Protein 3DWB (pdb70)

B-factor: mean 49.43, std 11.94, range [19.34, 87.82]

GO terms:
  GO:0005886 plasma membrane (C, IDA)
  GO:0005769 early endosome (C, IDA)
  GO:0005886 plasma membrane (C, EXP)
  GO:0004222 metalloendopeptidase activity (F, EXP)
  GO:0005886 plasma membrane (C, TAS)
  GO:0004222 metalloendopeptidase activity (F, TAS)
  GO:0007186 G protein-coupled receptor signaling pathway (P, TAS)
  GO:0005515 protein binding (F, IPI)
  GO:0033093 Weibel-Palade body (C, IDA)
  GO:0048471 perinuclear region of cytoplasm (C, IDA)
  GO:0034959 endothelin maturation (P, IDA)
  GO:0005768 endosome (C, IDA)
  GO:0009897 external side of plasma membrane (C, IDA)
  GO:0016020 membrane (C, IDA)
  GO:0042447 hormone catabolic process (P, IDA)
  GO:0010814 substance P catabolic process (P, IDA)
  GO:0010815 bradykinin catabolic process (P, IDA)
  GO:0010816 calcitonin catabolic process (P, IDA)
  GO:0004175 endopeptidase activity (F, IDA)
  GO:0016485 protein processing (P, IDA)

Structure (mmCIF, N/CA/C/O backbone):
data_3DWB
#
_entry.id   3DWB
#
_cell.length_a   120.880
_cell.length_b   120.880
_cell.length_c   192.346
_cell.angle_alpha   90.00
_cell.angle_beta   90.00
_cell.angle_gamma   120.00
#
_symmetry.space_group_name_H-M   'P 61 2 2'
#
loop_
_entity.id
_entity.type
_entity.pdbx_description
1 polymer 'Endothelin-converting enzyme 1'
2 non-polymer 'ZINC ION'
3 non-polymer 5-(2-hydroxyethyl)nonane-1,9-diol
4 non-polymer N-ALPHA-L-RHAMNOPYRANOSYLOXY(HYDROXYPHOSPHINYL)-L-LEUCYL-L-TRYPTOPHAN
5 water water
#
loop_
_atom_site.group_PDB
_atom_site.id
_atom_site.type_symbol
_atom_site.label_atom_id
_atom_site.label_alt_id
_atom_site.label_comp_id
_atom_site.label_asym_id
_atom_site.label_entity_id
_atom_site.label_seq_id
_atom_site.pdbx_PDB_ins_code
_atom_site.Cartn_x
_atom_site.Cartn_y
_atom_site.Cartn_z
_atom_site.occupancy
_atom_site.B_iso_or_equiv
_atom_site.auth_seq_id
_atom_site.auth_comp_id
_atom_site.auth_asym_id
_atom_site.auth_atom_id
_atom_site.pdbx_PDB_model_num
ATOM 1 N N . SER A 1 1 ? 73.654 60.118 51.212 1.00 83.43 101 SER A N 1
ATOM 2 C CA . SER A 1 1 ? 74.626 61.247 51.160 1.00 83.52 101 SER A CA 1
ATOM 3 C C . SER A 1 1 ? 75.915 60.866 51.892 1.00 83.64 101 SER A C 1
ATOM 4 O O . SER A 1 1 ? 76.947 60.630 51.259 1.00 83.69 101 SER A O 1
ATOM 7 N N . GLU A 1 2 ? 75.857 60.791 53.220 1.00 83.59 102 GLU A N 1
ATOM 8 C CA . GLU A 1 2 ? 76.986 60.284 54.013 1.00 83.46 102 GLU A CA 1
ATOM 9 C C . GLU A 1 2 ? 77.358 58.840 53.608 1.00 83.20 102 GLU A C 1
ATOM 10 O O . GLU A 1 2 ? 78.499 58.400 53.794 1.00 83.09 102 GLU A O 1
ATOM 16 N N . ALA A 1 3 ? 76.382 58.122 53.050 1.00 82.78 103 ALA A N 1
ATOM 17 C CA . ALA A 1 3 ? 76.596 56.789 52.495 1.00 82.20 103 ALA A CA 1
ATOM 18 C C . ALA A 1 3 ? 77.227 56.909 51.112 1.00 81.85 103 ALA A C 1
ATOM 19 O O . ALA A 1 3 ? 78.140 56.153 50.775 1.00 82.25 103 ALA A O 1
ATOM 21 N N . CYS A 1 4 ? 76.744 57.853 50.308 1.00 81.06 104 CYS A N 1
ATOM 22 C CA . CYS A 1 4 ? 77.395 58.158 49.032 1.00 80.49 104 CYS A CA 1
ATOM 23 C C . CYS A 1 4 ? 78.833 58.644 49.264 1.00 79.48 104 CYS A C 1
ATOM 24 O O . CYS A 1 4 ? 79.759 58.261 48.540 1.00 79.20 104 CYS A O 1
ATOM 27 N N . VAL A 1 5 ? 78.997 59.460 50.303 1.00 78.40 105 VAL A N 1
ATOM 28 C CA . VAL A 1 5 ? 80.269 60.115 50.628 1.00 77.58 105 VAL A CA 1
ATOM 29 C C . VAL A 1 5 ? 81.296 59.124 51.169 1.00 76.53 105 VAL A C 1
ATOM 30 O O . VAL A 1 5 ? 82.470 59.177 50.790 1.00 76.84 105 VAL A O 1
ATOM 34 N N . SER A 1 6 ? 80.858 58.232 52.047 1.00 75.19 106 SER A N 1
ATOM 35 C CA . SER A 1 6 ? 81.685 57.106 52.479 1.00 74.33 106 SER A CA 1
ATOM 36 C C . SER A 1 6 ? 82.057 56.169 51.314 1.00 73.48 106 SER A C 1
ATOM 37 O O . SER A 1 6 ? 83.197 55.674 51.241 1.00 73.43 106 SER A O 1
ATOM 40 N N . VAL A 1 7 ? 81.094 55.923 50.417 1.00 71.98 107 VAL A N 1
ATOM 41 C CA . VAL A 1 7 ? 81.302 54.999 49.297 1.00 71.09 107 VAL A CA 1
ATOM 42 C C . VAL A 1 7 ? 82.199 55.629 48.229 1.00 69.75 107 VAL A C 1
ATOM 43 O O . VAL A 1 7 ? 83.075 54.967 47.676 1.00 69.16 107 VAL A O 1
ATOM 47 N N . THR A 1 8 ? 81.993 56.912 47.960 1.00 68.61 108 THR A N 1
ATOM 48 C CA . THR A 1 8 ? 82.935 57.660 47.138 1.00 68.14 108 THR A CA 1
ATOM 49 C C . THR A 1 8 ? 84.371 57.525 47.677 1.00 67.32 108 THR A C 1
ATOM 50 O O . THR A 1 8 ? 85.300 57.201 46.935 1.00 67.16 108 THR A O 1
ATOM 54 N N . SER A 1 9 ? 84.542 57.757 48.972 1.00 66.48 109 SER A N 1
ATOM 55 C CA . SER A 1 9 ? 85.873 57.734 49.578 1.00 65.87 109 SER A CA 1
ATOM 56 C C . SER A 1 9 ? 86.601 56.426 49.331 1.00 65.02 109 SER A C 1
ATOM 57 O O . SER A 1 9 ? 87.790 56.427 48.968 1.00 64.60 109 SER A O 1
ATOM 60 N N . SER A 1 10 ? 85.879 55.321 49.508 1.00 63.91 110 SER A N 1
ATOM 61 C CA . SER A 1 10 ? 86.456 53.998 49.351 1.00 63.51 110 SER A CA 1
ATOM 62 C C . SER A 1 10 ? 86.771 53.686 47.876 1.00 62.55 110 SER A C 1
ATOM 63 O O . SER A 1 10 ? 87.777 53.022 47.574 1.00 61.87 110 SER A O 1
ATOM 66 N N . ILE A 1 11 ? 85.912 54.172 46.976 1.00 61.67 111 ILE A N 1
ATOM 67 C CA . ILE A 1 11 ? 86.188 54.128 45.546 1.00 61.38 111 ILE A CA 1
ATOM 68 C C . ILE A 1 11 ? 87.497 54.859 45.326 1.00 60.68 111 ILE A C 1
ATOM 69 O O . ILE A 1 11 ? 88.475 54.279 44.844 1.00 59.92 111 ILE A O 1
ATOM 74 N N . LEU A 1 12 ? 87.515 56.120 45.742 1.00 60.45 112 LEU A N 1
ATOM 75 C CA . LEU A 1 12 ? 88.675 56.987 45.517 1.00 60.35 112 LEU A CA 1
ATOM 76 C C . LEU A 1 12 ? 89.948 56.462 46.166 1.00 59.50 112 LEU A C 1
ATOM 77 O O . LEU A 1 12 ? 90.986 56.449 45.524 1.00 59.77 112 LEU A O 1
ATOM 82 N N . SER A 1 13 ? 89.858 56.019 47.415 1.00 58.97 113 SER A N 1
ATOM 83 C CA . SER A 1 13 ? 90.967 55.323 48.095 1.00 58.92 113 SER A CA 1
ATOM 84 C C . SER A 1 13 ? 91.642 54.301 47.192 1.00 58.75 113 SER A C 1
ATOM 85 O O . SER A 1 13 ? 92.858 54.352 46.982 1.00 58.57 113 SER A O 1
ATOM 88 N N . SER A 1 14 ? 90.820 53.397 46.638 1.00 58.44 114 SER A N 1
ATOM 89 C CA . SER A 1 14 ? 91.284 52.229 45.881 1.00 57.65 114 SER A CA 1
ATOM 90 C C . SER A 1 14 ? 92.008 52.537 44.581 1.00 56.87 114 SER A C 1
ATOM 91 O O . SER A 1 14 ? 92.739 51.694 44.085 1.00 56.70 114 SER A O 1
ATOM 94 N N . MET A 1 15 ? 91.804 53.715 44.007 1.00 56.21 115 MET A N 1
ATOM 95 C CA . MET A 1 15 ? 92.267 53.937 42.641 1.00 56.10 115 MET A CA 1
ATOM 96 C C . MET A 1 15 ? 93.682 54.457 42.639 1.00 56.05 115 MET A C 1
ATOM 97 O O . MET A 1 15 ? 94.257 54.733 43.687 1.00 56.20 115 MET A O 1
ATOM 102 N N . ASP A 1 16 ? 94.258 54.543 41.453 1.00 56.13 116 ASP A N 1
ATOM 103 C CA . ASP A 1 16 ? 95.555 55.170 41.288 1.00 56.38 116 ASP A CA 1
ATOM 104 C C . ASP A 1 16 ? 95.429 56.181 40.147 1.00 56.13 116 ASP A C 1
ATOM 105 O O . ASP A 1 16 ? 95.655 55.846 38.989 1.00 56.10 116 ASP A O 1
ATOM 110 N N . PRO A 1 17 ? 95.002 57.411 40.471 1.00 56.20 117 PRO A N 1
ATOM 111 C CA . PRO A 1 17 ? 94.846 58.449 39.440 1.00 56.46 117 PRO A CA 1
ATOM 112 C C . PRO A 1 17 ? 96.125 58.818 38.652 1.00 56.63 117 PRO A C 1
ATOM 113 O O . PRO A 1 17 ? 96.012 59.398 37.580 1.00 56.98 117 PRO A O 1
ATOM 117 N N . THR A 1 18 ? 97.311 58.456 39.147 1.00 56.74 118 THR A N 1
ATOM 118 C CA . THR A 1 18 ? 98.549 58.578 38.361 1.00 56.35 118 THR A CA 1
ATOM 119 C C . THR A 1 18 ? 98.558 57.650 37.117 1.00 55.79 118 THR A C 1
ATOM 120 O O . THR A 1 18 ? 99.358 57.836 36.188 1.00 55.04 118 THR A O 1
ATOM 124 N N . VAL A 1 19 ? 97.681 56.640 37.120 1.00 55.16 119 VAL A N 1
ATOM 125 C CA . VAL A 1 19 ? 97.543 55.712 35.991 1.00 54.26 119 VAL A CA 1
ATOM 126 C C . VAL A 1 19 ? 96.367 56.099 35.115 1.00 53.60 119 VAL A C 1
ATOM 127 O O . VAL A 1 19 ? 95.315 56.458 35.610 1.00 54.05 119 VAL A O 1
ATOM 131 N N . ASP A 1 20 ? 96.576 56.003 33.809 1.00 52.70 120 ASP A N 1
ATOM 132 C CA . ASP A 1 20 ? 95.595 56.333 32.780 1.00 51.93 120 ASP A CA 1
ATOM 133 C C . ASP A 1 20 ? 94.664 55.116 32.479 1.00 51.48 120 ASP A C 1
ATOM 134 O O . ASP A 1 20 ? 95.152 54.043 32.070 1.00 50.81 120 ASP A O 1
ATOM 139 N N . PRO A 1 21 ? 93.324 55.303 32.625 1.00 50.51 121 PRO A N 1
ATOM 140 C CA . PRO A 1 21 ? 92.340 54.224 32.496 1.00 49.85 121 PRO A CA 1
ATOM 141 C C . PRO A 1 21 ? 92.435 53.468 31.183 1.00 49.10 121 PRO A C 1
ATOM 142 O O . PRO A 1 21 ? 92.191 52.262 31.139 1.00 48.83 121 PRO A O 1
ATOM 146 N N . CYS A 1 22 ? 92.797 54.197 30.130 1.00 48.32 122 CYS A N 1
ATOM 147 C CA . CYS A 1 22 ? 92.911 53.662 28.783 1.00 47.31 122 CYS A CA 1
ATOM 148 C C . CYS A 1 22 ? 94.233 52.950 28.528 1.00 46.93 122 CYS A C 1
ATOM 149 O O . CYS A 1 22 ? 94.467 52.399 27.442 1.00 45.98 122 CYS A O 1
ATOM 152 N N . HIS A 1 23 ? 95.090 52.949 29.537 1.00 47.07 123 HIS A N 1
ATOM 153 C CA . HIS A 1 23 ? 96.341 52.244 29.448 1.00 47.58 123 HIS A CA 1
ATOM 154 C C . HIS A 1 23 ? 96.239 50.939 30.199 1.00 47.25 123 HIS A C 1
ATOM 155 O O . HIS A 1 23 ? 96.576 49.888 29.678 1.00 47.55 123 HIS A O 1
ATOM 162 N N . ASP A 1 24 ? 95.805 51.044 31.446 1.00 47.29 124 ASP A N 1
ATOM 163 C CA . ASP A 1 24 ? 95.592 49.918 32.308 1.00 46.80 124 ASP A CA 1
ATOM 164 C C . ASP A 1 24 ? 94.517 50.336 33.280 1.00 45.96 124 ASP A C 1
ATOM 165 O O . ASP A 1 24 ? 94.788 51.092 34.208 1.00 45.90 124 ASP A O 1
ATOM 170 N N . PHE A 1 25 ? 93.304 49.817 33.086 1.00 45.26 125 PHE A N 1
ATOM 171 C CA . PHE A 1 25 ? 92.164 50.241 33.904 1.00 45.22 125 PHE A CA 1
ATOM 172 C C . PHE A 1 25 ? 92.180 49.607 35.287 1.00 44.82 125 PHE A C 1
ATOM 173 O O . PHE A 1 25 ? 91.592 50.136 36.221 1.00 44.00 125 PHE A O 1
ATOM 181 N N . PHE A 1 26 ? 92.834 48.457 35.408 1.00 45.34 126 PHE A N 1
ATOM 182 C CA . PHE A 1 26 ? 92.879 47.730 36.676 1.00 45.86 126 PHE A CA 1
ATOM 183 C C . PHE A 1 26 ? 93.755 48.480 37.665 1.00 46.13 126 PHE A C 1
ATOM 184 O O . PHE A 1 26 ? 93.340 48.777 38.788 1.00 45.91 126 PHE A O 1
ATOM 192 N N . SER A 1 27 ? 94.983 48.762 37.230 1.00 46.90 127 SER A N 1
ATOM 193 C CA . SER A 1 27 ? 95.891 49.647 37.964 1.00 47.48 127 SER A CA 1
ATOM 194 C C . SER A 1 27 ? 95.214 50.957 38.336 1.00 47.64 127 SER A C 1
ATOM 195 O O . SER A 1 27 ? 95.308 51.394 39.476 1.00 47.60 127 SER A O 1
ATOM 198 N N . TYR A 1 28 ? 94.548 51.570 37.359 1.00 48.16 128 TYR A N 1
ATOM 199 C CA . TYR A 1 28 ? 93.787 52.808 37.565 1.00 48.48 128 TYR A CA 1
ATOM 200 C C . TYR A 1 28 ? 92.730 52.675 38.653 1.00 48.73 128 TYR A C 1
ATOM 201 O O . TYR A 1 28 ? 92.498 53.621 39.406 1.00 48.72 128 TYR A O 1
ATOM 210 N N . ALA A 1 29 ? 92.083 51.506 38.726 1.00 49.40 129 ALA A N 1
ATOM 211 C CA . ALA A 1 29 ? 90.930 51.281 39.635 1.00 49.67 129 ALA A CA 1
ATOM 212 C C . ALA A 1 29 ? 91.332 50.702 40.989 1.00 49.50 129 ALA A C 1
ATOM 213 O O . ALA A 1 29 ? 90.665 50.932 41.998 1.00 47.22 129 ALA A O 1
ATOM 215 N N . CYS A 1 30 ? 92.416 49.925 40.974 1.00 51.08 130 CYS A N 1
ATOM 216 C CA . CYS A 1 30 ? 92.864 49.148 42.132 1.00 52.38 130 CYS A CA 1
ATOM 217 C C . CYS A 1 30 ? 94.285 49.458 42.596 1.00 54.04 130 CYS A C 1
ATOM 218 O O . CYS A 1 30 ? 94.706 48.958 43.647 1.00 54.90 130 CYS A O 1
ATOM 221 N N . GLY A 1 31 ? 95.024 50.274 41.847 1.00 55.44 131 GLY A N 1
ATOM 222 C CA . GLY A 1 31 ? 96.441 50.501 42.148 1.00 56.59 131 GLY A CA 1
ATOM 223 C C . GLY A 1 31 ? 96.642 51.066 43.536 1.00 57.86 131 GLY A C 1
ATOM 224 O O . GLY A 1 31 ? 97.655 50.801 44.192 1.00 57.95 131 GLY A O 1
ATOM 225 N N . GLY A 1 32 ? 95.663 51.851 43.976 1.00 59.05 132 GLY A N 1
ATOM 226 C CA . GLY A 1 32 ? 95.658 52.398 45.309 1.00 59.75 132 GLY A CA 1
ATOM 227 C C . GLY A 1 32 ? 95.467 51.304 46.313 1.00 60.62 132 GLY A C 1
ATOM 228 O O . GLY A 1 32 ? 96.105 51.303 47.356 1.00 61.08 132 GLY A O 1
ATOM 229 N N . TRP A 1 33 ? 94.575 50.374 46.002 1.00 61.91 133 TRP A N 1
ATOM 230 C CA . TRP A 1 33 ? 94.204 49.313 46.940 1.00 62.87 133 TRP A CA 1
ATOM 231 C C . TRP A 1 33 ? 95.338 48.312 47.053 1.00 63.97 133 TRP A C 1
ATOM 232 O O . TRP A 1 33 ? 95.754 47.944 48.149 1.00 64.06 133 TRP A O 1
ATOM 243 N N . ILE A 1 34 ? 95.818 47.863 45.900 1.00 65.59 134 ILE A N 1
ATOM 2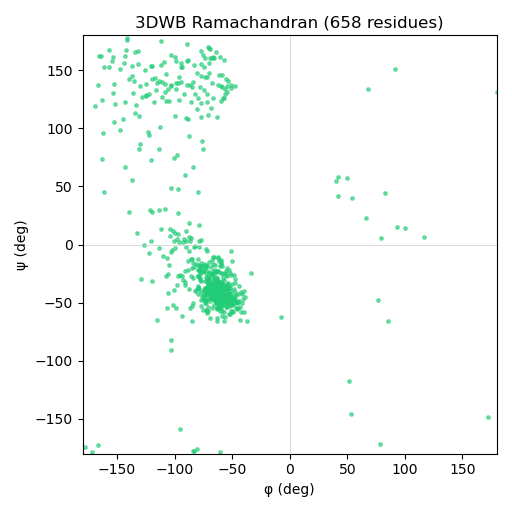44 C CA . ILE A 1 34 ? 97.013 47.039 45.832 1.00 66.60 134 ILE A CA 1
ATOM 245 C C . ILE A 1 34 ? 98.111 47.591 46.767 1.00 67.54 134 ILE A C 1
ATOM 246 O O . ILE A 1 34 ? 98.463 46.950 47.755 1.00 67.18 134 ILE A O 1
ATOM 251 N N . LYS A 1 35 ? 98.611 48.790 46.468 1.00 68.94 135 LYS A N 1
ATOM 252 C CA . LYS A 1 35 ? 99.709 49.394 47.231 1.00 69.89 135 LYS A CA 1
ATOM 253 C C . LYS A 1 35 ? 99.424 49.537 48.735 1.00 70.72 135 LYS A C 1
ATOM 254 O O . LYS A 1 35 ? 100.320 49.326 49.551 1.00 71.16 135 LYS A O 1
ATOM 260 N N . ALA A 1 36 ? 98.194 49.880 49.102 1.00 71.64 136 ALA A N 1
ATOM 261 C CA . ALA A 1 36 ? 97.823 49.980 50.512 1.00 72.43 136 ALA A CA 1
ATOM 262 C C . ALA A 1 36 ? 97.718 48.608 51.164 1.00 73.46 136 ALA A C 1
ATOM 263 O O . ALA A 1 36 ? 98.395 48.341 52.163 1.00 73.83 136 ALA A O 1
ATOM 265 N N . ASN A 1 37 ? 96.874 47.740 50.608 1.00 74.44 137 ASN A N 1
ATOM 266 C CA . ASN A 1 37 ? 96.582 46.464 51.258 1.00 75.19 137 ASN A CA 1
ATOM 267 C C . ASN A 1 37 ? 97.662 45.410 51.006 1.00 75.99 137 ASN A C 1
ATOM 268 O O . ASN A 1 37 ? 97.888 45.011 49.867 1.00 75.92 137 ASN A O 1
ATOM 273 N N . PRO A 1 38 ? 98.337 44.958 52.081 1.00 77.05 138 PRO A N 1
ATOM 274 C CA . PRO A 1 38 ? 99.303 43.878 51.956 1.00 77.50 138 PRO A CA 1
ATOM 275 C C . PRO A 1 38 ? 98.617 42.541 52.248 1.00 78.13 138 PRO A C 1
ATOM 276 O O . PRO A 1 38 ? 97.638 42.507 52.992 1.00 78.48 138 PRO A O 1
ATOM 280 N N . VAL A 1 39 ? 99.125 41.459 51.672 1.00 78.80 139 VAL A N 1
ATOM 2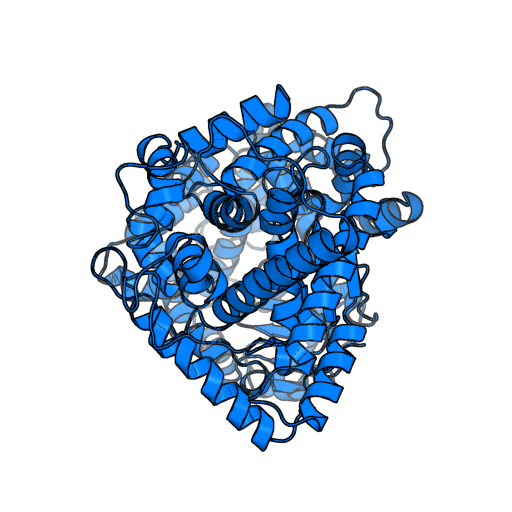81 C CA . VAL A 1 39 ? 98.592 40.120 51.944 1.00 79.29 139 VAL A CA 1
ATOM 282 C C . VAL A 1 39 ? 98.815 39.809 53.430 1.00 79.86 139 VAL A C 1
ATOM 283 O O . VAL A 1 39 ? 99.970 39.636 53.846 1.00 80.08 139 VAL A O 1
ATOM 287 N N . PRO A 1 40 ? 97.730 39.763 54.238 1.00 80.39 140 PRO A N 1
ATOM 288 C CA . PRO A 1 40 ? 97.847 39.514 55.689 1.00 80.73 140 PRO A CA 1
ATOM 289 C C . PRO A 1 40 ? 98.470 38.171 56.102 1.00 81.32 140 PRO A C 1
ATOM 290 O O . PRO A 1 40 ? 98.871 37.356 55.247 1.00 81.45 140 PRO A O 1
ATOM 294 N N . ASP A 1 41 ? 98.530 37.959 57.421 1.00 81.74 141 ASP A N 1
ATOM 295 C CA . ASP A 1 41 ? 99.205 36.797 58.023 1.00 81.83 141 ASP A CA 1
ATOM 296 C C . ASP A 1 41 ? 98.648 35.457 57.522 1.00 81.88 141 ASP A C 1
ATOM 297 O O . ASP A 1 41 ? 99.351 34.700 56.836 1.00 82.04 141 ASP A O 1
ATOM 302 N N . GLY A 1 42 ? 97.390 35.180 57.863 1.00 81.52 142 GLY A N 1
ATOM 303 C CA . GLY A 1 42 ? 96.777 33.884 57.580 1.00 81.42 142 GLY A CA 1
ATOM 304 C C . GLY A 1 42 ? 96.428 33.615 56.121 1.00 81.23 142 GLY A C 1
ATOM 305 O O . GLY A 1 42 ? 95.984 32.512 55.784 1.00 81.05 142 GLY A O 1
ATOM 306 N N . HIS A 1 43 ? 96.638 34.605 55.254 1.00 80.87 143 HIS A N 1
ATOM 307 C CA . HIS A 1 43 ? 96.209 34.511 53.864 1.00 80.75 143 HIS A CA 1
ATOM 308 C C . HIS A 1 43 ? 97.377 34.631 52.875 1.00 80.36 143 HIS A C 1
ATOM 309 O O . HIS A 1 43 ? 98.412 35.219 53.193 1.00 80.11 143 HIS A O 1
ATOM 316 N N . SER A 1 44 ? 97.202 34.039 51.692 1.00 80.05 144 SER A N 1
ATOM 317 C CA . SER A 1 44 ? 98.220 34.042 50.623 1.00 80.03 144 SER A CA 1
ATOM 318 C C . SER A 1 44 ? 97.716 34.695 49.317 1.00 79.67 144 SER A C 1
ATOM 319 O O . SER A 1 44 ? 98.419 34.753 48.303 1.00 79.39 144 SER A O 1
ATOM 322 N N . ARG A 1 45 ? 96.495 35.204 49.370 1.00 79.26 145 ARG A N 1
ATOM 323 C CA . ARG A 1 45 ? 95.816 35.757 48.224 1.00 79.17 145 ARG A CA 1
ATOM 324 C C . ARG A 1 45 ? 94.597 36.454 48.824 1.00 78.53 145 ARG A C 1
ATOM 325 O O . ARG A 1 45 ? 93.786 35.822 49.508 1.00 78.49 145 ARG A O 1
ATOM 333 N N . TRP A 1 46 ? 94.503 37.767 48.627 1.00 77.80 146 TRP A N 1
ATOM 334 C CA . TRP A 1 46 ? 93.521 38.564 49.349 1.00 77.09 146 TRP A CA 1
ATOM 335 C C . TRP A 1 46 ? 92.838 39.565 48.424 1.00 76.29 146 TRP A C 1
ATOM 336 O O . TRP A 1 46 ? 93.408 39.985 47.417 1.00 76.08 146 TRP A O 1
ATOM 347 N N . GLY A 1 47 ? 91.616 39.944 48.789 1.00 75.35 147 GLY A N 1
ATOM 348 C CA . GLY A 1 47 ? 90.760 40.723 47.919 1.00 74.92 147 GLY A CA 1
ATOM 349 C C . GLY A 1 47 ? 89.358 40.861 48.473 1.00 74.40 147 GLY A C 1
ATOM 350 O O . GLY A 1 47 ? 89.170 40.903 49.682 1.00 74.40 147 GLY A O 1
ATOM 351 N N . THR A 1 48 ? 88.375 40.939 47.577 1.00 73.85 148 THR A N 1
ATOM 352 C CA . THR A 1 48 ? 86.973 41.155 47.951 1.00 73.50 148 THR A CA 1
ATOM 353 C C . THR A 1 48 ? 86.362 39.933 48.611 1.00 73.16 148 THR A C 1
ATOM 354 O O . THR A 1 48 ? 85.594 40.052 49.574 1.00 72.92 148 THR A O 1
ATOM 358 N N . PHE A 1 49 ? 86.693 38.770 48.052 1.00 72.82 149 PHE A N 1
ATOM 359 C CA . PHE A 1 49 ? 86.117 37.491 48.461 1.00 72.80 149 PHE A CA 1
ATOM 360 C C . PHE A 1 49 ? 86.703 37.078 49.806 1.00 72.51 149 PHE A C 1
ATOM 361 O O . PHE A 1 49 ? 85.966 36.773 50.735 1.00 71.78 149 PHE A O 1
ATOM 369 N N . SER A 1 50 ? 88.032 37.108 49.902 1.00 72.82 150 SER A N 1
ATOM 370 C CA . SER A 1 50 ? 88.724 36.981 51.189 1.00 73.05 150 SER A CA 1
ATOM 371 C C . SER A 1 50 ? 88.093 37.864 52.259 1.00 73.19 150 SER A C 1
ATOM 372 O O . SER A 1 50 ? 87.783 37.399 53.357 1.00 73.39 150 SER A O 1
ATOM 375 N N . ASN A 1 51 ? 87.904 39.136 51.924 1.00 73.18 151 ASN A N 1
ATOM 376 C CA . ASN A 1 51 ? 87.428 40.118 52.882 1.00 73.69 151 ASN A CA 1
ATOM 377 C C . ASN A 1 51 ? 86.028 39.815 53.425 1.00 73.88 151 ASN A C 1
ATOM 378 O O . ASN A 1 51 ? 85.819 39.802 54.630 1.00 73.68 151 ASN A O 1
ATOM 383 N N . LEU A 1 52 ? 85.080 39.567 52.530 1.00 74.68 152 LEU A N 1
ATOM 384 C CA . LEU A 1 52 ? 83.674 39.388 52.919 1.00 75.41 152 LEU A CA 1
ATOM 385 C C . LEU A 1 52 ? 83.460 38.075 53.686 1.00 76.03 152 LEU A C 1
ATOM 386 O O . LEU A 1 52 ? 82.655 38.010 54.612 1.00 75.98 152 LEU A O 1
ATOM 391 N N . TRP A 1 53 ? 84.176 37.033 53.277 1.00 76.93 153 TRP A N 1
ATOM 392 C CA . TRP A 1 53 ? 84.114 35.738 53.938 1.00 77.38 153 TRP A CA 1
ATOM 393 C C . TRP A 1 53 ? 84.384 35.886 55.439 1.00 77.90 153 TRP A C 1
ATOM 394 O O . TRP A 1 53 ? 83.638 35.359 56.259 1.00 78.02 153 TRP A O 1
ATOM 405 N N . GLU A 1 54 ? 85.432 36.639 55.779 1.00 78.24 154 GLU A N 1
ATOM 406 C CA . GLU A 1 54 ? 85.840 36.865 57.170 1.00 78.23 154 GLU A CA 1
ATOM 407 C C . GLU A 1 54 ? 84.852 37.751 57.941 1.00 78.38 154 GLU A C 1
ATOM 408 O O . GLU A 1 54 ? 84.646 37.545 59.137 1.00 78.72 154 GLU A O 1
ATOM 414 N N . HIS A 1 55 ? 84.235 38.724 57.274 1.00 78.51 155 HIS A N 1
ATOM 415 C CA . HIS A 1 55 ? 83.134 39.480 57.890 1.00 78.79 155 HIS A CA 1
ATOM 416 C C . HIS A 1 55 ? 82.007 38.540 58.324 1.00 79.06 155 HIS A C 1
ATOM 417 O O . HIS A 1 55 ? 81.492 38.665 59.430 1.00 79.12 155 HIS A O 1
ATOM 424 N N . ASN A 1 56 ? 81.634 37.610 57.440 1.00 79.56 156 ASN A N 1
ATOM 425 C CA . ASN A 1 56 ? 80.598 36.595 57.711 1.00 79.79 156 ASN A CA 1
ATOM 426 C C . ASN A 1 56 ? 80.935 35.666 58.886 1.00 79.82 156 ASN A C 1
ATOM 427 O O . ASN A 1 56 ? 80.097 35.463 59.765 1.00 79.38 156 ASN A O 1
ATOM 432 N N . GLN A 1 57 ? 82.148 35.103 58.881 1.00 79.79 157 GLN A N 1
ATOM 433 C CA . GLN A 1 57 ? 82.603 34.210 59.953 1.00 80.21 157 GLN A CA 1
ATOM 434 C C . GLN A 1 57 ? 82.278 34.837 61.303 1.00 80.43 157 GLN A C 1
ATOM 435 O O . GLN A 1 57 ? 81.580 34.234 62.125 1.00 80.39 157 GLN A O 1
ATOM 441 N N . ALA A 1 58 ? 82.742 36.072 61.500 1.00 80.65 158 ALA A N 1
ATOM 442 C CA . ALA A 1 58 ? 82.518 36.817 62.748 1.00 80.58 158 ALA A CA 1
ATOM 443 C C . ALA A 1 58 ? 81.044 36.959 63.131 1.00 80.52 158 ALA A C 1
ATOM 444 O O . ALA A 1 58 ? 80.713 37.106 64.307 1.00 80.61 158 ALA A O 1
ATOM 446 N N . ILE A 1 59 ? 80.161 36.924 62.146 1.00 80.77 159 ILE A N 1
ATOM 447 C CA . ILE A 1 59 ? 78.719 36.987 62.406 1.00 81.17 159 ILE A CA 1
ATOM 448 C C . ILE A 1 59 ? 78.219 35.621 62.874 1.00 81.15 159 ILE A C 1
ATOM 449 O O . ILE A 1 59 ? 77.266 35.517 63.658 1.00 80.58 159 ILE A O 1
ATOM 454 N N . ILE A 1 60 ? 78.887 34.586 62.377 1.00 81.42 160 ILE A N 1
ATOM 455 C CA . ILE A 1 60 ? 78.544 33.205 62.659 1.00 81.90 160 ILE A CA 1
ATOM 456 C C . ILE A 1 60 ? 78.896 32.832 64.117 1.00 82.21 160 ILE A C 1
ATOM 457 O O . ILE A 1 60 ? 78.231 31.979 64.714 1.00 82.13 160 ILE A O 1
ATOM 462 N N . LYS A 1 61 ? 79.894 33.505 64.698 1.00 82.51 161 LYS A N 1
ATOM 463 C CA . LYS A 1 61 ? 80.254 33.297 66.107 1.00 82.72 161 LYS A CA 1
ATOM 464 C C . LYS A 1 61 ? 79.089 33.657 67.034 1.00 83.02 161 LYS A C 1
ATOM 465 O O . LYS A 1 61 ? 78.651 32.819 67.827 1.00 82.89 161 LYS A O 1
ATOM 471 N N . HIS A 1 62 ? 78.570 34.879 66.897 1.00 83.45 162 HIS A N 1
ATOM 472 C CA . HIS A 1 62 ? 77.477 35.385 67.751 1.00 83.78 162 HIS A CA 1
ATOM 473 C C . HIS A 1 62 ? 76.180 34.604 67.552 1.00 83.88 162 HIS A C 1
ATOM 474 O O . HIS A 1 62 ? 75.394 34.439 68.485 1.00 84.00 162 HIS A O 1
ATOM 481 N N . LEU A 1 63 ? 75.943 34.147 66.329 1.00 84.02 163 LEU A N 1
ATOM 482 C CA . LEU A 1 63 ? 74.820 33.253 66.051 1.00 84.09 163 LEU A CA 1
ATOM 483 C C . LEU A 1 63 ? 74.993 31.922 66.788 1.00 83.99 163 LEU A C 1
ATOM 484 O O . LEU A 1 63 ? 74.071 31.447 67.451 1.00 83.73 163 LEU A O 1
ATOM 489 N N . LEU A 1 64 ? 76.179 31.329 66.651 1.00 83.96 164 LEU A N 1
ATOM 490 C CA . LEU A 1 64 ? 76.458 30.011 67.219 1.00 83.98 164 LEU A CA 1
ATOM 491 C C . LEU A 1 64 ? 76.535 30.034 68.753 1.00 84.20 164 LEU A C 1
ATOM 492 O O . LEU A 1 64 ? 76.080 29.078 69.403 1.00 84.00 164 LEU A O 1
ATOM 497 N N . GLU A 1 65 ? 77.105 31.112 69.316 1.00 84.27 165 GLU A N 1
ATOM 498 C CA . GLU A 1 65 ? 77.160 31.322 70.782 1.00 84.20 165 GLU A CA 1
ATOM 499 C C . GLU A 1 65 ? 75.864 31.951 71.278 1.00 84.44 165 GLU A C 1
ATOM 500 O O . GLU A 1 65 ? 75.845 33.103 71.721 1.00 84.35 165 GLU A O 1
ATOM 506 N N . ASN A 1 66 ? 74.775 31.192 71.187 1.00 84.93 166 ASN A N 1
ATOM 507 C CA . ASN A 1 66 ? 73.497 31.623 71.742 1.00 85.28 166 ASN A CA 1
ATOM 508 C C . ASN A 1 66 ? 73.416 31.163 73.190 1.00 85.59 166 ASN A C 1
ATOM 509 O O . ASN A 1 66 ? 74.137 30.251 73.607 1.00 85.80 166 ASN A O 1
ATOM 514 N N . SER A 1 67 ? 72.562 31.834 73.953 1.00 85.86 167 SER A N 1
ATOM 515 C CA . SER A 1 67 ? 72.195 31.406 75.298 1.00 85.96 167 SER A CA 1
ATOM 516 C C . SER A 1 67 ? 70.773 30.832 75.282 1.00 86.08 167 SER A C 1
ATOM 517 O O . SER A 1 67 ? 70.502 29.795 75.900 1.00 86.29 167 SER A O 1
ATOM 520 N N . THR A 1 68 ? 69.882 31.500 74.544 1.00 86.02 168 THR A N 1
ATOM 521 C CA . THR A 1 68 ? 68.439 31.219 74.575 1.00 85.83 168 THR A CA 1
ATOM 522 C C . THR A 1 68 ? 68.034 29.814 74.114 1.00 85.61 168 THR A C 1
ATOM 523 O O . THR A 1 68 ? 66.882 29.422 74.315 1.00 85.67 168 THR A O 1
ATOM 527 N N . ALA A 1 69 ? 68.964 29.065 73.506 1.00 85.35 169 ALA A N 1
ATOM 528 C CA . ALA A 1 69 ? 68.666 27.742 72.924 1.00 84.90 169 ALA A CA 1
ATOM 529 C C . ALA A 1 69 ? 67.326 27.778 72.175 1.00 84.61 169 ALA A C 1
ATOM 530 O O . ALA A 1 69 ? 66.506 26.848 72.270 1.00 84.65 169 ALA A O 1
ATOM 532 N N . SER A 1 70 ? 67.123 28.876 71.440 1.00 83.86 170 SER A N 1
ATOM 533 C CA . SER A 1 70 ? 65.856 29.187 70.779 1.00 82.95 170 SER A CA 1
ATOM 534 C C . SER A 1 70 ? 65.999 28.885 69.284 1.00 82.38 170 SER A C 1
ATOM 535 O O . SER A 1 70 ? 65.656 29.707 68.416 1.00 82.18 170 SER A O 1
ATOM 538 N N . VAL A 1 71 ? 66.530 27.696 68.997 1.00 81.33 171 VAL A N 1
ATOM 539 C CA . VAL A 1 71 ? 66.778 27.265 67.627 1.00 80.28 171 VAL A CA 1
ATOM 540 C C . VAL A 1 71 ? 66.484 25.771 67.467 1.00 79.41 171 VAL A C 1
ATOM 541 O O . VAL A 1 71 ? 66.306 25.050 68.459 1.00 79.24 171 VAL A O 1
ATOM 545 N N . SER A 1 72 ? 66.422 25.339 66.206 1.00 78.25 172 SER A N 1
ATOM 546 C CA . SER A 1 72 ? 65.952 24.005 65.820 1.00 77.13 172 SER A CA 1
ATOM 547 C C . SER A 1 72 ? 66.992 22.933 66.077 1.00 75.90 172 SER A C 1
ATOM 548 O O . SER A 1 72 ? 68.156 23.249 66.300 1.00 75.38 172 SER A O 1
ATOM 551 N N . GLU A 1 73 ? 66.568 21.670 66.022 1.00 74.88 173 GLU A N 1
ATOM 552 C CA . GLU A 1 73 ? 67.484 20.519 66.157 1.00 74.29 173 GLU A CA 1
ATOM 553 C C . GLU A 1 73 ? 68.747 20.789 65.357 1.00 73.02 173 GLU A C 1
ATOM 554 O O . GLU A 1 73 ? 69.845 20.807 65.902 1.00 72.59 173 GLU A O 1
ATOM 560 N N . ALA A 1 74 ? 68.553 21.016 64.058 1.00 71.87 174 ALA A N 1
ATOM 561 C CA . ALA A 1 74 ? 69.636 21.135 63.097 1.00 71.27 174 ALA A CA 1
ATOM 562 C C . ALA A 1 74 ? 70.523 22.287 63.491 1.00 70.57 174 ALA A C 1
ATOM 563 O O . ALA A 1 74 ? 71.742 22.154 63.563 1.00 70.64 174 ALA A O 1
ATOM 565 N N . GLU A 1 75 ? 69.896 23.416 63.785 1.00 70.11 175 GLU A N 1
ATOM 566 C CA . GLU A 1 75 ? 70.615 24.589 64.266 1.00 69.76 175 GLU A CA 1
ATOM 567 C C . GLU A 1 75 ? 71.272 24.315 65.628 1.00 69.10 175 GLU A C 1
ATOM 568 O O . GLU A 1 75 ? 72.424 24.686 65.858 1.00 68.89 175 GLU A O 1
ATOM 574 N N . ARG A 1 76 ? 70.538 23.641 66.510 1.00 68.29 176 ARG A N 1
ATOM 575 C CA . ARG A 1 76 ? 71.066 23.199 67.799 1.00 67.89 176 ARG A CA 1
ATOM 576 C C . ARG A 1 76 ? 72.284 22.274 67.641 1.00 67.10 176 ARG A C 1
ATOM 577 O O . ARG A 1 76 ? 73.211 22.324 68.460 1.00 67.02 176 ARG A O 1
ATOM 585 N N . LYS A 1 77 ? 72.294 21.443 66.591 1.00 66.01 177 LYS A N 1
ATOM 586 C CA . LYS A 1 77 ? 73.412 20.510 66.364 1.00 65.38 177 LYS A CA 1
ATOM 587 C C . LYS A 1 77 ? 74.691 21.215 65.943 1.00 64.71 177 LYS A C 1
ATOM 588 O O . LYS A 1 77 ? 75.788 20.742 66.251 1.00 64.80 177 LYS A O 1
ATOM 594 N N . ALA A 1 78 ? 74.551 22.332 65.228 1.00 64.20 178 ALA A N 1
ATOM 595 C CA . ALA A 1 78 ? 75.699 23.146 64.811 1.00 63.90 178 ALA A CA 1
ATOM 596 C C . ALA A 1 78 ? 76.326 23.853 66.007 1.00 63.24 178 ALA A C 1
ATOM 597 O O . ALA A 1 78 ? 77.551 23.939 66.119 1.00 62.38 178 ALA A O 1
ATOM 599 N N . GLN A 1 79 ? 75.464 24.358 66.891 1.00 63.14 179 GLN A N 1
ATOM 600 C CA . GLN A 1 79 ? 75.890 24.953 68.164 1.00 63.01 179 GLN A CA 1
ATOM 601 C C . GLN A 1 79 ? 76.712 23.942 68.962 1.00 62.23 179 GLN A C 1
ATOM 602 O O . GLN A 1 79 ? 77.793 24.266 69.436 1.00 62.07 179 GLN A O 1
ATOM 608 N N . VAL A 1 80 ? 76.213 22.710 69.054 1.00 61.90 180 VAL A N 1
ATOM 609 C CA . VAL A 1 80 ? 76.928 21.597 69.717 1.00 61.76 180 VAL A CA 1
ATOM 610 C C . VAL A 1 80 ? 78.230 21.230 69.023 1.00 61.38 180 VAL A C 1
ATOM 611 O O . VAL A 1 80 ? 79.255 21.018 69.673 1.00 61.41 180 VAL A O 1
ATOM 615 N N . TYR A 1 81 ? 78.180 21.117 67.703 1.00 60.89 181 TYR A N 1
ATOM 616 C CA . TYR A 1 81 ? 79.387 20.873 66.925 1.00 61.19 181 TYR A CA 1
ATOM 617 C C . TYR A 1 81 ? 80.444 21.951 67.191 1.00 61.45 181 TYR A C 1
ATOM 618 O O . TYR A 1 81 ? 81.652 21.670 67.244 1.00 61.13 181 TYR A O 1
ATOM 627 N N . TYR A 1 82 ? 79.970 23.188 67.347 1.00 62.34 182 TYR A N 1
ATOM 628 C CA . TYR A 1 82 ? 80.837 24.340 67.523 1.00 62.64 182 TYR A CA 1
ATOM 629 C C . TYR A 1 82 ? 81.459 24.297 68.902 1.00 62.76 182 TYR A C 1
ATOM 630 O O . TYR A 1 82 ? 82.677 24.242 69.025 1.00 63.08 182 TYR A O 1
ATOM 639 N N . ARG A 1 83 ? 80.626 24.298 69.934 1.00 62.96 183 ARG A N 1
ATOM 640 C CA . ARG A 1 83 ? 81.118 24.182 71.304 1.00 63.51 183 ARG A CA 1
ATOM 641 C C . ARG A 1 83 ? 82.110 23.037 71.395 1.00 63.25 183 ARG A C 1
ATOM 642 O O . ARG A 1 83 ? 83.229 23.236 71.865 1.00 63.68 183 ARG A O 1
ATOM 650 N N . ALA A 1 84 ? 81.729 21.859 70.896 1.00 63.08 184 ALA A N 1
ATOM 651 C CA . ALA A 1 84 ? 82.612 20.679 70.968 1.00 63.10 184 ALA A CA 1
ATOM 652 C C . ALA A 1 84 ? 84.021 20.940 70.433 1.00 62.87 184 ALA A C 1
ATOM 653 O O . ALA A 1 84 ? 84.994 20.561 71.063 1.00 62.90 184 ALA A O 1
ATOM 655 N N . CYS A 1 85 ? 84.138 21.604 69.291 1.00 62.92 185 CYS A N 1
ATOM 656 C CA . CYS A 1 85 ? 85.463 21.871 68.724 1.00 62.84 185 CYS A CA 1
ATOM 657 C C . CYS A 1 85 ? 86.181 23.007 69.434 1.00 62.39 185 CYS A C 1
ATOM 658 O O . CYS A 1 85 ? 87.411 23.014 69.501 1.00 62.46 185 CYS A O 1
ATOM 661 N N . MET A 1 86 ? 85.407 23.964 69.940 1.00 61.67 186 MET A N 1
ATOM 662 C CA . MET A 1 86 ? 85.952 25.094 70.693 1.00 61.20 186 MET A CA 1
ATOM 663 C C . MET A 1 86 ? 86.434 24.694 72.101 1.00 60.55 186 MET A C 1
ATOM 664 O O . MET A 1 86 ? 87.283 25.380 72.679 1.00 61.02 186 MET A O 1
ATOM 669 N N . ASN A 1 87 ? 85.886 23.612 72.653 1.00 58.99 187 ASN A N 1
ATOM 670 C CA . ASN A 1 87 ? 86.438 23.036 73.883 1.00 58.18 187 ASN A CA 1
ATOM 671 C C . ASN A 1 87 ? 87.730 22.256 73.542 1.00 57.16 187 ASN A C 1
ATOM 672 O O . ASN A 1 87 ? 87.711 21.021 73.370 1.00 56.71 187 ASN A O 1
ATOM 677 N N . GLU A 1 88 ? 88.844 23.046 73.601 1.00 56.22 188 GLU A N 1
ATOM 678 C CA . GLU A 1 88 ? 90.169 22.533 73.254 1.00 55.65 188 GLU A CA 1
ATOM 679 C C . GLU A 1 88 ? 91.009 22.235 74.478 1.00 55.23 188 GLU A C 1
ATOM 680 O O . GLU A 1 88 ? 92.104 21.684 74.357 1.00 55.18 188 GLU A O 1
ATOM 686 N N . THR A 1 89 ? 90.501 22.593 75.657 1.00 54.77 189 THR A N 1
ATOM 687 C CA . THR A 1 89 ? 91.019 22.021 76.901 1.00 54.43 189 THR A CA 1
ATOM 688 C C . THR A 1 89 ? 90.834 20.504 76.819 1.00 54.06 189 THR A C 1
ATOM 689 O O . THR A 1 89 ? 91.702 19.747 77.240 1.00 54.12 189 THR A O 1
ATOM 693 N N . ARG A 1 90 ? 89.709 20.078 76.244 1.00 53.62 190 ARG A N 1
ATOM 694 C CA . ARG A 1 90 ? 89.419 18.658 76.048 1.00 53.12 190 ARG A CA 1
ATOM 695 C C . ARG A 1 90 ? 90.281 18.019 74.965 1.00 52.55 190 ARG A C 1
ATOM 696 O O . ARG A 1 90 ? 90.670 16.854 75.069 1.00 52.49 190 ARG A O 1
ATOM 704 N N . ILE A 1 91 ? 90.558 18.790 73.922 1.00 51.95 191 ILE A N 1
ATOM 705 C CA . ILE A 1 91 ? 91.255 18.296 72.740 1.00 51.61 191 ILE A CA 1
ATOM 706 C C . ILE A 1 91 ? 92.749 18.087 73.018 1.00 51.16 191 ILE A C 1
ATOM 707 O O . ILE A 1 91 ? 93.373 17.203 72.431 1.00 51.13 191 ILE A O 1
ATOM 712 N N . GLU A 1 92 ? 93.310 18.899 73.913 1.00 50.74 192 GLU A N 1
ATOM 713 C CA . GLU A 1 92 ? 94.690 18.711 74.379 1.00 50.43 192 GLU A CA 1
ATOM 714 C C . GLU A 1 92 ? 94.822 17.542 75.366 1.00 49.91 192 GLU A C 1
ATOM 715 O O . GLU A 1 92 ? 95.918 16.977 75.544 1.00 49.72 192 GLU A O 1
ATOM 721 N N . GLU A 1 93 ? 93.700 17.197 76.002 1.00 49.41 193 GLU A N 1
ATOM 722 C CA . GLU A 1 93 ? 93.612 16.059 76.927 1.00 49.20 193 GLU A CA 1
ATOM 723 C C . GLU A 1 93 ? 93.497 14.700 76.197 1.00 48.69 193 GLU A C 1
ATOM 724 O O . GLU A 1 93 ? 93.838 13.659 76.755 1.00 48.18 193 GLU A O 1
ATOM 730 N N . LEU A 1 94 ? 93.041 14.720 74.945 1.00 48.64 194 LEU A N 1
ATOM 731 C CA . LEU A 1 94 ? 92.918 13.501 74.145 1.00 48.41 194 LEU A CA 1
ATOM 732 C C . LEU A 1 94 ? 94.163 13.174 73.313 1.00 48.20 194 LEU A C 1
ATOM 733 O O . LEU A 1 94 ? 94.447 12.003 73.074 1.00 48.19 194 LEU A O 1
ATOM 738 N N . ARG A 1 95 ? 94.881 14.203 72.860 1.00 48.00 195 ARG A N 1
ATOM 739 C CA . ARG A 1 95 ? 96.058 14.041 71.986 1.00 47.92 195 ARG A CA 1
ATOM 740 C C . ARG A 1 95 ? 95.743 13.188 70.735 1.00 47.73 195 ARG A C 1
ATOM 741 O O . ARG A 1 95 ? 94.625 13.255 70.207 1.00 48.14 195 ARG A O 1
ATOM 749 N N . ALA A 1 96 ? 96.715 12.399 70.267 1.00 47.09 196 ALA A N 1
ATOM 750 C CA . ALA A 1 96 ? 96.548 11.555 69.080 1.00 46.66 196 ALA A CA 1
ATOM 751 C C . ALA A 1 96 ? 95.613 10.381 69.302 1.00 46.48 196 ALA A C 1
ATOM 752 O O . ALA A 1 96 ? 95.148 9.767 68.327 1.00 46.15 196 ALA A O 1
ATOM 754 N N . LYS A 1 97 ? 95.324 10.076 70.572 1.00 46.26 197 LYS A N 1
ATOM 755 C CA . LYS A 1 97 ? 94.491 8.923 70.930 1.00 46.14 197 LYS A CA 1
ATOM 756 C C . LYS A 1 97 ? 93.272 8.700 70.015 1.00 45.94 197 LYS A C 1
ATOM 757 O O . LYS A 1 97 ? 93.042 7.568 69.584 1.00 46.03 197 LYS A O 1
ATOM 763 N N . PRO A 1 98 ? 92.499 9.760 69.700 1.00 45.47 198 PRO A N 1
ATOM 764 C CA . PRO A 1 98 ? 91.296 9.482 68.925 1.00 45.58 198 PRO A CA 1
ATOM 765 C C . PRO A 1 98 ? 91.619 8.824 67.587 1.00 45.42 198 PRO A C 1
ATOM 766 O O . PRO A 1 98 ? 91.061 7.769 67.288 1.00 45.13 198 PRO A O 1
ATOM 770 N N . LEU A 1 99 ? 92.524 9.447 66.823 1.00 45.70 199 LEU A N 1
ATOM 771 C CA . LEU A 1 99 ? 92.931 8.982 65.479 1.00 45.98 199 LEU A CA 1
ATOM 772 C C . LEU A 1 99 ? 93.831 7.773 65.607 1.00 45.94 199 LEU A C 1
ATOM 773 O O . LEU A 1 99 ? 93.673 6.782 64.893 1.00 45.52 199 LEU A O 1
ATOM 778 N N . MET A 1 100 ? 94.797 7.905 66.509 1.00 46.48 200 MET A N 1
ATOM 779 C CA . MET A 1 100 ? 95.704 6.823 66.886 1.00 46.95 200 MET A CA 1
ATOM 780 C C . MET A 1 100 ? 94.950 5.547 67.289 1.00 46.59 200 MET A C 1
ATOM 781 O O . MET A 1 100 ? 95.420 4.462 66.990 1.00 46.29 200 MET A O 1
ATOM 786 N N . GLU A 1 101 ? 93.788 5.700 67.939 1.00 46.80 201 GLU A N 1
ATOM 787 C CA . GLU A 1 101 ? 92.830 4.588 68.197 1.00 47.26 201 GLU A CA 1
ATOM 788 C C . GLU A 1 101 ? 92.095 4.097 66.941 1.00 46.81 201 GLU A C 1
ATOM 789 O O . GLU A 1 101 ? 92.116 2.911 66.625 1.00 46.84 201 GLU A O 1
ATOM 795 N N . LEU A 1 102 ? 91.401 5.014 66.269 1.00 46.88 202 LEU A N 1
ATOM 796 C CA . LEU A 1 102 ? 90.663 4.725 65.025 1.00 46.91 202 LEU A CA 1
ATOM 797 C C . LEU A 1 102 ? 91.415 3.816 64.067 1.00 46.59 202 LEU A C 1
ATOM 798 O O . LEU A 1 102 ? 90.869 2.848 63.557 1.00 46.07 202 LEU A O 1
ATOM 803 N N . ILE A 1 103 ? 92.664 4.163 63.799 1.00 46.85 203 ILE A N 1
ATOM 804 C CA . ILE A 1 103 ? 93.538 3.333 62.974 1.00 47.53 203 ILE A CA 1
ATOM 805 C C . ILE A 1 103 ? 93.520 1.818 63.271 1.00 48.02 203 ILE A C 1
ATOM 806 O O . ILE A 1 103 ? 93.520 0.999 62.337 1.00 47.97 203 ILE A O 1
ATOM 811 N N . GLU A 1 104 ? 93.524 1.447 64.558 1.00 48.46 204 GLU A N 1
ATOM 812 C CA . GLU A 1 104 ? 93.746 0.054 64.937 1.00 48.61 204 GLU A CA 1
ATOM 813 C C . GLU A 1 104 ? 92.459 -0.699 64.741 1.00 48.73 204 GLU A C 1
ATOM 814 O O . GLU A 1 104 ? 92.472 -1.852 64.313 1.00 48.88 204 GLU A O 1
ATOM 820 N N . ARG A 1 105 ? 91.347 -0.028 65.011 1.00 48.90 205 ARG A N 1
ATOM 821 C CA . ARG A 1 105 ? 90.042 -0.567 64.680 1.00 48.75 205 ARG A CA 1
ATOM 822 C C . ARG A 1 105 ? 90.027 -0.928 63.201 1.00 48.61 205 ARG A C 1
ATOM 823 O O . ARG A 1 105 ? 89.385 -1.894 62.798 1.00 48.63 205 ARG A O 1
ATOM 831 N N . LEU A 1 106 ? 90.759 -0.156 62.397 1.00 48.48 206 LEU A N 1
ATOM 832 C CA . LEU A 1 106 ? 90.895 -0.418 60.959 1.00 47.93 206 LEU A CA 1
ATOM 833 C C . LEU A 1 106 ? 91.949 -1.487 60.649 1.00 47.49 206 LEU A C 1
ATOM 834 O O . LEU A 1 106 ? 91.984 -2.046 59.549 1.00 47.29 206 LEU A O 1
ATOM 839 N N . GLY A 1 107 ? 92.801 -1.764 61.623 1.00 47.24 207 GLY A N 1
ATOM 840 C CA . GLY A 1 107 ? 93.815 -2.806 61.498 1.00 47.13 207 GLY A CA 1
ATOM 841 C C . GLY A 1 107 ? 95.242 -2.305 61.556 1.00 46.83 207 GLY A C 1
ATOM 842 O O . GLY A 1 107 ? 96.170 -3.089 61.335 1.00 46.54 207 GLY A O 1
ATOM 843 N N . GLY A 1 108 ? 95.428 -1.011 61.837 1.00 46.66 208 GLY A N 1
ATOM 844 C CA . GLY A 1 108 ? 96.769 -0.453 62.069 1.00 46.45 208 GLY A CA 1
ATOM 845 C C . GLY A 1 108 ? 97.561 -0.190 60.796 1.00 46.28 208 GLY A C 1
ATOM 846 O O . GLY A 1 108 ? 97.027 -0.279 59.689 1.00 46.28 208 GLY A O 1
ATOM 847 N N . TRP A 1 109 ? 98.837 0.153 60.963 1.00 46.24 209 TRP A N 1
ATOM 848 C CA . TRP A 1 109 ? 99.757 0.353 59.836 1.00 46.39 209 TRP A CA 1
ATOM 849 C C . TRP A 1 109 ? 101.204 0.177 60.268 1.00 46.65 209 TRP A C 1
ATOM 850 O O . TRP A 1 109 ? 101.543 0.428 61.403 1.00 46.16 209 TRP A O 1
ATOM 861 N N . ASN A 1 110 ? 102.053 -0.213 59.323 1.00 47.59 210 ASN A N 1
ATOM 862 C CA . ASN A 1 110 ? 103.467 -0.475 59.576 1.00 47.89 210 ASN A CA 1
ATOM 863 C C . ASN A 1 110 ? 104.232 0.631 60.323 1.00 48.42 210 ASN A C 1
ATOM 864 O O . ASN A 1 110 ? 105.356 0.398 60.789 1.00 48.35 210 ASN A O 1
ATOM 869 N N . ILE A 1 111 ? 103.652 1.826 60.429 1.00 49.08 211 ILE A N 1
ATOM 870 C CA . ILE A 1 111 ? 104.211 2.869 61.306 1.00 49.75 211 ILE A CA 1
ATOM 871 C C . ILE A 1 111 ? 103.988 2.516 62.789 1.00 50.17 211 ILE A C 1
ATOM 872 O O . ILE A 1 111 ? 104.677 3.044 63.661 1.00 50.31 211 ILE A O 1
ATOM 877 N N . THR A 1 112 ? 103.040 1.608 63.048 1.00 50.81 212 THR A N 1
ATOM 878 C CA . THR A 1 112 ? 102.751 1.077 64.388 1.00 50.91 212 THR A CA 1
ATOM 879 C C . THR A 1 112 ? 102.276 -0.395 64.384 1.00 51.69 212 THR A C 1
ATOM 880 O O . THR A 1 112 ? 101.108 -0.661 64.087 1.00 51.75 212 THR A O 1
ATOM 884 N N . GLY A 1 113 ? 103.152 -1.367 64.645 1.00 52.77 213 GLY A N 1
ATOM 885 C CA . GLY A 1 113 ? 104.585 -1.304 64.374 1.00 53.22 213 GLY A CA 1
ATOM 886 C C . GLY A 1 113 ? 104.685 -2.152 63.123 1.00 53.62 213 GLY A C 1
ATOM 887 O O . GLY A 1 113 ? 104.650 -1.619 62.032 1.00 53.72 213 GLY A O 1
ATOM 888 N N . PRO A 1 114 ? 104.732 -3.490 63.270 1.00 54.15 214 PRO A N 1
ATOM 889 C CA . PRO A 1 114 ? 104.581 -4.363 62.105 1.00 54.11 214 PRO A CA 1
ATOM 890 C C . PRO A 1 114 ? 103.152 -4.404 61.616 1.00 54.28 214 PRO A C 1
ATOM 891 O O . PRO A 1 114 ? 102.232 -4.078 62.368 1.00 54.83 214 PRO A O 1
ATOM 895 N N . TRP A 1 115 ? 102.969 -4.823 60.367 1.00 54.15 215 TRP A N 1
ATOM 896 C CA . TRP A 1 115 ? 101.637 -4.943 59.781 1.00 53.73 215 TRP A CA 1
ATOM 897 C C . TRP A 1 115 ? 101.632 -5.998 58.672 1.00 53.46 215 TRP A C 1
ATOM 898 O O . TRP A 1 115 ? 102.481 -5.958 57.784 1.00 53.70 215 TRP A O 1
ATOM 909 N N . ALA A 1 116 ? 100.675 -6.928 58.721 1.00 53.08 216 ALA A N 1
ATOM 910 C CA . ALA A 1 116 ? 100.554 -7.995 57.705 1.00 52.50 216 ALA A CA 1
ATOM 911 C C . ALA A 1 116 ? 99.168 -8.677 57.711 1.00 51.90 216 ALA A C 1
ATOM 912 O O . ALA A 1 116 ? 98.938 -9.590 58.498 1.00 51.87 216 ALA A O 1
ATOM 914 N N . LYS A 1 117 ? 98.270 -8.230 56.829 1.00 51.23 217 LYS A N 1
ATOM 915 C CA . LYS A 1 117 ? 96.871 -8.686 56.796 1.00 50.97 217 LYS A CA 1
ATOM 916 C C . LYS A 1 117 ? 96.238 -8.723 55.389 1.00 50.72 217 LYS A C 1
ATOM 917 O O . LYS A 1 117 ? 96.569 -7.921 54.516 1.00 51.34 217 LYS A O 1
ATOM 923 N N . ASP A 1 118 ? 95.279 -9.623 55.190 1.00 50.48 218 ASP A N 1
ATOM 924 C CA . ASP A 1 118 ? 94.520 -9.699 53.927 1.00 49.80 218 ASP A CA 1
ATOM 925 C C . ASP A 1 118 ? 93.239 -8.828 54.003 1.00 49.08 218 ASP A C 1
ATOM 926 O O . ASP A 1 118 ? 92.124 -9.329 53.843 1.00 49.02 218 ASP A O 1
ATOM 931 N N . ASN A 1 119 ? 93.396 -7.521 54.227 1.00 48.06 219 ASN A N 1
ATOM 932 C CA . ASN A 1 119 ? 92.243 -6.672 54.551 1.00 47.14 219 ASN A CA 1
ATOM 933 C C . ASN A 1 119 ? 91.988 -5.493 53.594 1.00 46.80 219 ASN A C 1
ATOM 934 O O . ASN A 1 119 ? 91.408 -4.474 53.999 1.00 46.95 219 ASN A O 1
ATOM 939 N N . PHE A 1 120 ? 92.354 -5.653 52.321 1.00 46.17 220 PHE A N 1
ATOM 940 C CA . PHE A 1 120 ? 92.427 -4.513 51.390 1.00 45.70 220 PHE A CA 1
ATOM 941 C C . PHE A 1 120 ? 91.096 -3.881 51.001 1.00 45.29 220 PHE A C 1
ATOM 942 O O . PHE A 1 120 ? 90.874 -2.694 51.251 1.00 44.74 220 PHE A O 1
ATOM 950 N N . GLN A 1 121 ? 90.227 -4.636 50.336 1.00 45.51 221 GLN A N 1
ATOM 951 C CA . GLN A 1 121 ? 88.984 -4.032 49.821 1.00 45.58 221 GLN A CA 1
ATOM 952 C C . GLN A 1 121 ? 88.093 -3.640 50.993 1.00 45.71 221 GLN A C 1
ATOM 953 O O . GLN A 1 121 ? 87.286 -2.715 50.883 1.00 46.70 221 GLN A O 1
ATOM 959 N N . ASP A 1 122 ? 88.284 -4.324 52.117 1.00 45.15 222 ASP A N 1
ATOM 960 C CA . ASP A 1 122 ? 87.610 -4.043 53.368 1.00 45.40 222 ASP A CA 1
ATOM 961 C C . ASP A 1 122 ? 87.926 -2.696 53.921 1.00 44.99 222 ASP A C 1
ATOM 962 O O . ASP A 1 122 ? 87.033 -1.934 54.240 1.00 44.81 222 ASP A O 1
ATOM 967 N N . THR A 1 123 ? 89.213 -2.421 54.100 1.00 45.51 223 THR A N 1
ATOM 968 C CA . THR A 1 123 ? 89.638 -1.115 54.590 1.00 45.30 223 THR A CA 1
ATOM 969 C C . THR A 1 123 ? 89.398 -0.054 53.506 1.00 44.63 223 THR A C 1
ATOM 970 O O . THR A 1 123 ? 89.139 1.107 53.803 1.00 44.19 223 THR A O 1
ATOM 974 N N . LEU A 1 124 ? 89.441 -0.468 52.248 1.00 44.84 224 LEU A N 1
ATOM 975 C CA . LEU A 1 124 ? 89.105 0.432 51.159 1.00 44.80 224 LEU A CA 1
ATOM 976 C C . LEU A 1 124 ? 87.643 0.801 51.306 1.00 44.68 224 LEU A C 1
ATOM 977 O O . LEU A 1 124 ? 87.312 1.963 51.267 1.00 44.47 224 LEU A O 1
ATOM 982 N N . GLN A 1 125 ? 86.767 -0.184 51.508 1.00 44.48 225 GLN A N 1
ATOM 983 C CA . GLN A 1 125 ? 85.352 0.117 51.657 1.00 44.20 225 GLN A CA 1
ATOM 984 C C . GLN A 1 125 ? 85.116 1.043 52.844 1.00 43.51 225 GLN A C 1
ATOM 985 O O . GLN A 1 125 ? 84.399 2.025 52.715 1.00 42.11 225 GLN A O 1
ATOM 991 N N . VAL A 1 126 ? 85.764 0.776 53.970 1.00 43.54 226 VAL A N 1
ATOM 992 C CA . VAL A 1 126 ? 85.530 1.563 55.194 1.00 44.19 226 VAL A CA 1
ATOM 993 C C . VAL A 1 126 ? 85.929 3.037 55.022 1.00 44.66 226 VAL A C 1
ATOM 994 O O . VAL A 1 126 ? 85.133 3.937 55.242 1.00 45.06 226 VAL A O 1
ATOM 998 N N . VAL A 1 127 ? 87.160 3.288 54.612 1.00 45.00 227 VAL A N 1
ATOM 999 C CA . VAL A 1 127 ? 87.644 4.659 54.532 1.00 45.25 227 VAL A CA 1
ATOM 1000 C C . VAL A 1 127 ? 86.855 5.483 53.528 1.00 45.55 227 VAL A C 1
ATOM 1001 O O . VAL A 1 127 ? 86.696 6.686 53.706 1.00 45.52 227 VAL A O 1
ATOM 1005 N N . THR A 1 128 ? 86.330 4.845 52.487 1.00 45.79 228 THR A N 1
ATOM 1006 C CA . THR A 1 128 ? 85.527 5.589 51.520 1.00 45.98 228 THR A CA 1
ATOM 1007 C C . THR A 1 128 ? 84.091 5.867 51.927 1.00 45.93 228 THR A C 1
ATOM 1008 O O . THR A 1 128 ? 83.588 6.944 51.662 1.00 46.94 228 THR A O 1
ATOM 1012 N N . ALA A 1 129 ? 83.437 4.937 52.596 1.00 46.66 229 ALA A N 1
ATOM 1013 C CA . ALA A 1 129 ? 82.036 5.111 52.977 1.00 47.10 229 ALA A CA 1
ATOM 1014 C C . ALA A 1 129 ? 81.863 5.652 54.392 1.00 47.83 229 ALA A C 1
ATOM 1015 O O . ALA A 1 129 ? 80.835 6.254 54.717 1.00 48.44 229 ALA A O 1
ATOM 1017 N N . HIS A 1 130 ? 82.835 5.399 55.257 1.00 48.22 230 HIS A N 1
ATOM 1018 C CA . HIS A 1 130 ? 82.706 5.805 56.646 1.00 48.42 230 HIS A CA 1
ATOM 1019 C C . HIS A 1 130 ? 83.467 7.070 56.945 1.00 48.78 230 HIS A C 1
ATOM 1020 O O . HIS A 1 130 ? 82.964 7.913 57.679 1.00 49.25 230 HIS A O 1
ATOM 1027 N N . TYR A 1 131 ? 84.654 7.223 56.364 1.00 49.07 231 TYR A N 1
ATOM 1028 C CA . TYR A 1 131 ? 85.468 8.417 56.588 1.00 48.95 231 TYR A CA 1
ATOM 1029 C C . TYR A 1 131 ? 85.588 9.275 55.336 1.00 49.09 231 TYR A C 1
ATOM 1030 O O . TYR A 1 131 ? 86.410 10.185 55.283 1.00 49.60 231 TYR A O 1
ATOM 1039 N N . ARG A 1 132 ? 84.750 9.012 54.329 1.00 49.07 232 ARG A N 1
ATOM 1040 C CA . ARG A 1 132 ? 84.558 9.991 53.228 1.00 48.59 232 ARG A CA 1
ATOM 1041 C C . ARG A 1 132 ? 85.894 10.371 52.600 1.00 47.72 232 ARG A C 1
ATOM 1042 O O . ARG A 1 132 ? 86.177 11.532 52.261 1.00 47.92 232 ARG A O 1
ATOM 1050 N N . THR A 1 133 ? 86.720 9.353 52.474 1.00 46.69 233 THR A N 1
ATOM 1051 C CA . THR A 1 133 ? 88.058 9.468 51.963 1.00 45.76 233 THR A CA 1
ATOM 1052 C C . THR A 1 133 ? 87.945 8.940 50.532 1.00 45.54 233 THR A C 1
ATOM 1053 O O . THR A 1 133 ? 86.914 8.292 50.169 1.00 45.08 233 THR A O 1
ATOM 1057 N N . SER A 1 134 ? 88.957 9.246 49.718 1.00 44.69 234 SER A N 1
ATOM 1058 C CA . SER A 1 134 ? 88.969 8.897 48.304 1.00 44.84 234 SER A CA 1
ATOM 1059 C C . SER A 1 134 ? 90.372 8.505 47.817 1.00 44.83 234 SER A C 1
ATOM 1060 O O . SER A 1 134 ? 90.957 9.202 47.003 1.00 44.88 234 SER A O 1
ATOM 1063 N N . PRO A 1 135 ? 90.912 7.374 48.303 1.00 45.01 235 PRO A N 1
ATOM 1064 C CA . PRO A 1 135 ? 92.196 6.892 47.799 1.00 44.90 235 PRO A CA 1
ATOM 1065 C C . PRO A 1 135 ? 91.968 6.172 46.482 1.00 45.11 235 PRO A C 1
ATOM 1066 O O . PRO A 1 135 ? 90.914 5.561 46.313 1.00 46.46 235 PRO A O 1
ATOM 1070 N N . PHE A 1 136 ? 92.930 6.234 45.564 1.00 44.86 236 PHE A N 1
ATOM 1071 C CA . PHE A 1 136 ? 92.881 5.492 44.285 1.00 44.26 236 PHE A CA 1
ATOM 1072 C C . PHE A 1 136 ? 91.944 6.119 43.264 1.00 44.09 236 PHE A C 1
ATOM 1073 O O . PHE A 1 136 ? 92.282 6.273 42.082 1.00 43.80 236 PHE A O 1
ATOM 1081 N N . PHE A 1 137 ? 90.744 6.439 43.720 1.00 43.87 237 PHE A N 1
ATOM 1082 C CA . PHE A 1 137 ? 89.718 7.003 42.872 1.00 43.69 237 PHE A CA 1
ATOM 1083 C C . PHE A 1 137 ? 88.680 7.553 43.794 1.00 44.05 237 PHE A C 1
ATOM 1084 O O . PHE A 1 137 ? 88.674 7.215 44.979 1.00 44.56 237 PHE A O 1
ATOM 1092 N N . SER A 1 138 ? 87.848 8.432 43.253 1.00 44.23 238 SER A N 1
ATOM 1093 C CA . SER A 1 138 ? 86.721 8.986 43.959 1.00 44.89 238 SER A CA 1
ATOM 1094 C C . SER A 1 138 ? 85.422 8.415 43.387 1.00 45.39 238 SER A C 1
ATOM 1095 O O . SER A 1 138 ? 85.223 8.410 42.163 1.00 45.98 238 SER A O 1
ATOM 1098 N N . VAL A 1 139 ? 84.544 7.951 44.282 1.00 45.40 239 VAL A N 1
ATOM 1099 C CA . VAL A 1 139 ? 83.254 7.413 43.923 1.00 45.47 239 VAL A CA 1
ATOM 1100 C C . VAL A 1 139 ? 82.169 8.312 44.488 1.00 45.55 239 VAL A C 1
ATOM 1101 O O . VAL A 1 139 ? 82.258 8.735 45.620 1.00 45.73 239 VAL A O 1
ATOM 1105 N N . TYR A 1 140 ? 81.111 8.567 43.739 1.00 46.18 240 TYR A N 1
ATOM 1106 C CA . TYR A 1 140 ? 80.007 9.337 44.286 1.00 46.61 240 TYR A CA 1
ATOM 1107 C C . TYR A 1 140 ? 78.771 9.238 43.413 1.00 46.69 240 TYR A C 1
ATOM 1108 O O . TYR A 1 140 ? 78.731 8.454 42.460 1.00 47.40 240 TYR A O 1
ATOM 1117 N N . VAL A 1 141 ? 77.766 10.034 43.757 1.00 46.60 241 VAL A N 1
ATOM 1118 C CA . VAL A 1 141 ? 76.474 10.031 43.116 1.00 46.81 241 VAL A CA 1
ATOM 1119 C C . VAL A 1 141 ? 76.010 11.467 42.739 1.00 46.99 241 VAL A C 1
ATOM 1120 O O . VAL A 1 141 ? 75.704 12.276 43.621 1.00 46.45 241 VAL A O 1
ATOM 1124 N N . SER A 1 142 ? 75.966 11.776 41.440 1.00 46.92 242 SER A N 1
ATOM 1125 C CA . SER A 1 142 ? 75.299 12.990 40.959 1.00 46.98 242 SER A CA 1
ATOM 1126 C C . SER A 1 142 ? 74.569 12.734 39.663 1.00 47.09 242 SER A C 1
ATOM 1127 O O . SER A 1 142 ? 74.573 11.612 39.120 1.00 48.03 242 SER A O 1
ATOM 1130 N N . ALA A 1 143 ? 73.897 13.769 39.188 1.00 47.05 243 ALA A N 1
ATOM 1131 C CA . ALA A 1 143 ? 73.116 13.692 37.950 1.00 46.79 243 ALA A CA 1
ATOM 1132 C C . ALA A 1 143 ? 73.888 13.039 36.818 1.00 46.51 243 ALA A C 1
ATOM 1133 O O . ALA A 1 143 ? 75.077 13.300 36.618 1.00 46.78 243 ALA A O 1
ATOM 1135 N N . ASP A 1 144 ? 73.191 12.169 36.101 1.00 46.20 244 ASP A N 1
ATOM 1136 C CA . ASP A 1 144 ? 73.670 11.611 34.860 1.00 45.83 244 ASP A CA 1
ATOM 1137 C C . ASP A 1 144 ? 73.630 12.727 33.819 1.00 45.34 244 ASP A C 1
ATOM 1138 O O . ASP A 1 144 ? 72.560 13.172 33.447 1.00 44.45 244 ASP A O 1
ATOM 1143 N N . SER A 1 145 ? 74.805 13.176 33.377 1.00 45.27 245 SER A N 1
ATOM 1144 C CA . SER A 1 145 ? 74.925 14.213 32.358 1.00 45.57 245 SER A CA 1
ATOM 1145 C C . SER A 1 145 ? 74.030 13.950 31.152 1.00 45.64 245 SER A C 1
ATOM 1146 O O . SER A 1 145 ? 73.533 14.889 30.551 1.00 45.40 245 SER A O 1
ATOM 1149 N N . LYS A 1 146 ? 73.811 12.680 30.811 1.00 45.98 246 LYS A N 1
ATOM 1150 C CA . LYS A 1 146 ? 73.019 12.332 29.624 1.00 46.23 246 LYS A CA 1
ATOM 1151 C C . LYS A 1 146 ? 71.566 11.988 29.900 1.00 46.75 246 LYS A C 1
ATOM 1152 O O . LYS A 1 146 ? 70.824 11.631 28.962 1.00 46.87 246 LYS A O 1
ATOM 1158 N N . ASN A 1 147 ? 71.162 12.129 31.164 1.00 47.19 247 ASN A N 1
ATOM 1159 C CA . ASN A 1 147 ? 69.805 11.816 31.638 1.00 47.20 247 ASN A CA 1
ATOM 1160 C C . ASN A 1 147 ? 69.651 12.498 33.002 1.00 47.78 247 ASN A C 1
ATOM 1161 O O . ASN A 1 147 ? 69.680 11.852 34.071 1.00 48.69 247 ASN A O 1
ATOM 1166 N N . SER A 1 148 ? 69.520 13.815 32.944 1.00 47.01 248 SER A N 1
ATOM 1167 C CA . SER A 1 148 ? 69.530 14.685 34.109 1.00 47.34 248 SER A CA 1
ATOM 1168 C C . SER A 1 148 ? 68.465 14.451 35.180 1.00 47.02 248 SER A C 1
ATOM 1169 O O . SER A 1 148 ? 68.573 14.989 36.272 1.00 47.41 248 SER A O 1
ATOM 1172 N N . ASN A 1 149 ? 67.422 13.702 34.878 1.00 47.28 249 ASN A N 1
ATOM 1173 C CA . ASN A 1 149 ? 66.420 13.379 35.880 1.00 47.86 249 ASN A CA 1
ATOM 1174 C C . ASN A 1 149 ? 66.819 12.176 36.750 1.00 46.90 249 ASN A C 1
ATOM 1175 O O . ASN A 1 149 ? 66.065 11.787 37.615 1.00 47.86 249 ASN A O 1
ATOM 1180 N N . SER A 1 150 ? 67.966 11.565 36.484 1.00 46.39 250 SER A N 1
ATOM 1181 C CA . SER A 1 150 ? 68.489 10.446 37.288 1.00 46.31 250 SER A CA 1
ATOM 1182 C C . SER A 1 150 ? 69.826 10.828 37.867 1.00 45.60 250 SER A C 1
ATOM 1183 O O . SER A 1 150 ? 70.528 11.650 37.291 1.00 44.69 250 SER A O 1
ATOM 1186 N N . ASN A 1 151 ? 70.151 10.194 38.992 1.00 45.29 251 ASN A N 1
ATOM 1187 C CA . ASN A 1 151 ? 71.501 10.139 39.543 1.00 45.23 251 ASN A CA 1
ATOM 1188 C C . ASN A 1 151 ? 72.178 8.866 39.061 1.00 45.16 251 ASN A C 1
ATOM 1189 O O . ASN A 1 151 ? 71.508 7.966 38.664 1.00 45.45 251 ASN A O 1
ATOM 1194 N N . VAL A 1 152 ? 73.507 8.845 39.030 1.00 45.81 252 VAL A N 1
ATOM 1195 C CA . VAL A 1 152 ? 74.304 7.670 38.667 1.00 45.25 252 VAL A CA 1
ATOM 1196 C C . VAL A 1 152 ? 75.554 7.646 39.521 1.00 45.15 252 VAL A C 1
ATOM 1197 O O . VAL A 1 152 ? 76.017 8.690 39.943 1.00 45.90 252 VAL A O 1
ATOM 1201 N N . ILE A 1 153 ? 76.113 6.451 39.689 1.00 44.69 253 ILE A N 1
ATOM 1202 C CA . ILE A 1 153 ? 77.450 6.234 40.220 1.00 44.83 253 ILE A CA 1
ATOM 1203 C C . ILE A 1 153 ? 78.523 6.756 39.241 1.00 45.35 253 ILE A C 1
ATOM 1204 O O . ILE A 1 153 ? 78.444 6.596 38.021 1.00 43.90 253 ILE A O 1
ATOM 1209 N N . GLN A 1 154 ? 79.538 7.386 39.816 1.00 46.62 254 GLN A N 1
ATOM 1210 C CA . GLN A 1 154 ? 80.573 8.046 39.037 1.00 47.42 254 GLN A CA 1
ATOM 1211 C C . GLN A 1 154 ? 81.883 7.685 39.671 1.00 47.69 254 GLN A C 1
ATOM 1212 O O . GLN A 1 154 ? 82.014 7.725 40.880 1.00 47.85 254 GLN A O 1
ATOM 1218 N N . VAL A 1 155 ? 82.823 7.232 38.863 1.00 48.37 255 VAL A N 1
ATOM 1219 C CA . VAL A 1 155 ? 84.147 6.925 39.355 1.00 49.12 255 VAL A CA 1
ATOM 1220 C C . VAL A 1 155 ? 85.049 7.924 38.631 1.00 49.44 255 VAL A C 1
ATOM 1221 O O . VAL A 1 155 ? 84.893 8.168 37.430 1.00 50.04 255 VAL A O 1
ATOM 1225 N N . ASP A 1 156 ? 85.933 8.555 39.389 1.00 50.02 256 ASP A N 1
ATOM 1226 C CA . ASP A 1 156 ? 86.871 9.553 38.843 1.00 49.85 256 ASP A CA 1
ATOM 1227 C C . ASP A 1 156 ? 88.231 9.405 39.516 1.00 49.37 256 ASP A C 1
ATOM 1228 O O . ASP A 1 156 ? 88.422 8.598 40.423 1.00 48.04 256 ASP A O 1
ATOM 1233 N N . GLN A 1 157 ? 89.188 10.193 39.054 1.00 49.66 257 GLN A N 1
ATOM 1234 C CA . GLN A 1 157 ? 90.519 10.177 39.645 1.00 49.69 257 GLN A CA 1
ATOM 1235 C C . GLN A 1 157 ? 90.539 10.892 40.996 1.00 49.37 257 GLN A C 1
ATOM 1236 O O . GLN A 1 157 ? 89.722 11.765 41.262 1.00 49.04 257 GLN A O 1
ATOM 1242 N N . SER A 1 158 ? 91.459 10.486 41.858 1.00 49.76 258 SER A N 1
ATOM 1243 C CA . SER A 1 158 ? 91.647 11.141 43.140 1.00 50.20 258 SER A CA 1
ATOM 1244 C C . SER A 1 158 ? 92.800 10.510 43.884 1.00 50.65 258 SER A C 1
ATOM 1245 O O . SER A 1 158 ? 93.516 9.643 43.348 1.00 51.00 258 SER A O 1
ATOM 1248 N N . GLY A 1 159 ? 92.975 10.955 45.128 1.00 51.03 259 GLY A N 1
ATOM 1249 C CA . GLY A 1 159 ? 93.912 10.336 46.059 1.00 50.93 259 GLY A CA 1
ATOM 1250 C C . GLY A 1 159 ? 95.247 11.032 46.213 1.00 50.93 259 GLY A C 1
ATOM 1251 O O . GLY A 1 159 ? 96.180 10.442 46.762 1.00 50.98 259 GLY A O 1
ATOM 1252 N N . LEU A 1 160 ? 95.349 12.272 45.728 1.00 51.23 260 LEU A N 1
ATOM 1253 C CA . LEU A 1 160 ? 96.580 13.090 45.878 1.00 50.89 260 LEU A CA 1
ATOM 1254 C C . LEU A 1 160 ? 96.469 14.020 47.078 1.00 50.70 260 LEU A C 1
ATOM 1255 O O . LEU A 1 160 ? 95.552 14.825 47.160 1.00 50.54 260 LEU A O 1
ATOM 1260 N N . GLY A 1 161 ? 97.422 13.930 47.995 1.00 50.98 261 GLY A N 1
ATOM 1261 C CA . GLY A 1 161 ? 97.453 14.798 49.168 1.00 51.11 261 GLY A CA 1
ATOM 1262 C C . GLY A 1 161 ? 97.989 16.196 48.937 1.00 51.16 261 GLY A C 1
ATOM 1263 O O . GLY A 1 161 ? 98.117 16.970 49.886 1.00 51.04 261 GLY A O 1
ATOM 1264 N N . LEU A 1 162 ? 98.323 16.515 47.686 1.00 51.60 262 LEU A N 1
ATOM 1265 C CA . LEU A 1 162 ? 98.581 17.892 47.270 1.00 51.72 262 LEU A CA 1
ATOM 1266 C C . LEU A 1 162 ? 97.442 18.375 46.368 1.00 52.20 262 LEU A C 1
ATOM 1267 O O . LEU A 1 162 ? 96.733 17.550 45.758 1.00 52.26 262 LEU A O 1
ATOM 1272 N N . PRO A 1 163 ? 97.257 19.716 46.278 1.00 52.49 263 PRO A N 1
ATOM 1273 C CA . PRO A 1 163 ? 96.179 20.370 45.487 1.00 52.54 263 PRO A CA 1
ATOM 1274 C C . PRO A 1 163 ? 96.129 20.102 43.973 1.00 52.66 263 PRO A C 1
ATOM 1275 O O . PRO A 1 163 ? 95.127 20.438 43.336 1.00 52.77 263 PRO A O 1
ATOM 1279 N N . SER A 1 164 ? 97.197 19.528 43.418 1.00 52.60 264 SER A N 1
ATOM 1280 C CA . SER A 1 164 ? 97.384 19.432 41.975 1.00 52.48 264 SER A CA 1
ATOM 1281 C C . SER A 1 164 ? 98.510 18.446 41.667 1.00 52.40 264 SER A C 1
ATOM 1282 O O . SER A 1 164 ? 99.557 18.433 42.322 1.00 52.48 264 SER A O 1
ATOM 1285 N N . ARG A 1 165 ? 98.252 17.626 40.657 1.00 52.51 265 ARG A N 1
ATOM 1286 C CA . ARG A 1 165 ? 99.195 16.656 40.100 1.00 52.54 265 ARG A CA 1
ATOM 1287 C C . ARG A 1 165 ? 100.577 17.209 39.726 1.00 52.39 265 ARG A C 1
ATOM 1288 O O . ARG A 1 165 ? 101.542 16.448 39.717 1.00 52.26 265 ARG A O 1
ATOM 1296 N N . ASP A 1 166 ? 100.674 18.506 39.419 1.00 52.39 266 ASP A N 1
ATOM 1297 C CA . ASP A 1 166 ? 101.956 19.129 38.948 1.00 52.62 266 ASP A CA 1
ATOM 1298 C C . ASP A 1 166 ? 102.982 19.443 40.054 1.00 52.81 266 ASP A C 1
ATOM 1299 O O . ASP A 1 166 ? 104.195 19.580 39.775 1.00 52.55 266 ASP A O 1
ATOM 1304 N N . TYR A 1 167 ? 102.507 19.576 41.295 1.00 52.79 267 TYR A N 1
ATOM 1305 C CA . TYR A 1 167 ? 103.399 19.706 42.451 1.00 52.58 267 TYR A CA 1
ATOM 1306 C C . TYR A 1 167 ? 104.262 18.453 42.601 1.00 52.54 267 TYR A C 1
ATOM 1307 O O . TYR A 1 167 ? 105.391 18.527 43.064 1.00 52.07 267 TYR A O 1
ATOM 1316 N N . TYR A 1 168 ? 103.722 17.306 42.202 1.00 52.67 268 TYR A N 1
ATOM 1317 C CA . TYR A 1 168 ? 104.451 16.041 42.265 1.00 52.99 268 TYR A CA 1
ATOM 1318 C C . TYR A 1 168 ? 105.440 15.918 41.114 1.00 53.10 268 TYR A C 1
ATOM 1319 O O . TYR A 1 168 ? 106.476 15.252 41.239 1.00 52.61 268 TYR A O 1
ATOM 1328 N N . LEU A 1 169 ? 105.110 16.572 39.999 1.00 53.69 269 LEU A N 1
ATOM 1329 C CA . LEU A 1 169 ? 105.772 16.338 38.720 1.00 54.30 269 LEU A CA 1
ATOM 1330 C C . LEU A 1 169 ? 106.702 17.485 38.352 1.00 54.98 269 LEU A C 1
ATOM 1331 O O . LEU A 1 169 ? 107.894 17.273 38.090 1.00 55.06 269 LEU A O 1
ATOM 1336 N N . ASN A 1 170 ? 106.168 18.702 38.327 1.00 55.76 270 ASN A N 1
ATOM 1337 C CA . ASN A 1 170 ? 107.006 19.869 38.080 1.00 56.34 270 ASN A CA 1
ATOM 1338 C C . ASN A 1 170 ? 108.003 19.988 39.214 1.00 56.71 270 ASN A C 1
ATOM 1339 O O . ASN A 1 170 ? 109.189 19.781 39.022 1.00 57.33 270 ASN A O 1
ATOM 1344 N N . LYS A 1 171 ? 107.492 20.248 40.408 1.00 57.26 271 LYS A N 1
ATOM 1345 C CA . LYS A 1 171 ? 108.293 20.711 41.540 1.00 57.96 271 LYS A CA 1
ATOM 1346 C C . LYS A 1 171 ? 109.588 19.913 41.819 1.00 58.29 271 LYS A C 1
ATOM 1347 O O . LYS A 1 171 ? 110.546 20.469 42.369 1.00 58.01 271 LYS A O 1
ATOM 1353 N N . THR A 1 172 ? 109.615 18.634 41.426 1.00 58.78 272 THR A N 1
ATOM 1354 C CA . THR A 1 172 ? 110.826 17.789 41.500 1.00 59.09 272 THR A CA 1
ATOM 1355 C C . THR A 1 172 ? 112.064 18.559 41.109 1.00 59.44 272 THR A C 1
ATOM 1356 O O . THR A 1 172 ? 113.137 18.392 41.705 1.00 59.25 272 THR A O 1
ATOM 1360 N N . GLU A 1 173 ? 111.883 19.378 40.074 1.00 59.77 273 GLU A N 1
ATOM 1361 C CA . GLU A 1 173 ? 112.928 20.221 39.499 1.00 59.78 273 GLU A CA 1
ATOM 1362 C C . GLU A 1 173 ? 112.723 21.701 39.831 1.00 59.89 273 GLU A C 1
ATOM 1363 O O . GLU A 1 173 ? 113.705 22.473 39.848 1.00 60.15 273 GLU A O 1
ATOM 1369 N N . ASN A 1 174 ? 111.465 22.109 40.059 1.00 59.71 274 ASN A N 1
ATOM 1370 C CA . ASN A 1 174 ? 111.167 23.514 40.393 1.00 59.72 274 ASN A CA 1
ATOM 1371 C C . ASN A 1 174 ? 110.630 23.748 41.816 1.00 59.69 274 ASN A C 1
ATOM 1372 O O . ASN A 1 174 ? 109.420 23.888 42.027 1.00 59.70 274 ASN A O 1
ATOM 1377 N N . GLU A 1 175 ? 111.576 23.823 42.763 1.00 59.62 275 GLU A N 1
ATOM 1378 C CA . GLU A 1 175 ? 111.337 24.047 44.211 1.00 59.54 275 GLU A CA 1
ATOM 1379 C C . GLU A 1 175 ? 110.629 22.888 44.920 1.00 59.33 275 GLU A C 1
ATOM 1380 O O . GLU A 1 175 ? 109.619 22.367 44.441 1.00 59.00 275 GLU A O 1
ATOM 1386 N N . LYS A 1 176 ? 111.165 22.514 46.081 1.00 59.10 276 LYS A N 1
ATOM 1387 C CA . LYS A 1 176 ? 110.822 21.245 46.702 1.00 59.10 276 LYS A CA 1
ATOM 1388 C C . LYS A 1 176 ? 109.754 21.410 47.782 1.00 58.93 276 LYS A C 1
ATOM 1389 O O . LYS A 1 176 ? 110.035 21.385 48.985 1.00 58.79 276 LYS A O 1
ATOM 1395 N N . VAL A 1 177 ? 108.515 21.567 47.321 1.00 58.71 277 VAL A N 1
ATOM 1396 C CA . VAL A 1 177 ? 107.345 21.359 48.166 1.00 58.33 277 VAL A CA 1
ATOM 1397 C C . VAL A 1 177 ? 107.295 19.857 48.510 1.00 58.07 277 VAL A C 1
ATOM 1398 O O . VAL A 1 177 ? 106.543 19.441 49.401 1.00 58.29 277 VAL A O 1
ATOM 1402 N N . LEU A 1 178 ? 108.125 19.058 47.821 1.00 57.49 278 LEU A N 1
ATOM 1403 C CA . LEU A 1 178 ? 108.278 17.624 48.109 1.00 56.89 278 LEU A CA 1
ATOM 1404 C C . LEU A 1 178 ? 108.999 17.391 49.434 1.00 56.08 278 LEU A C 1
ATOM 1405 O O . LEU A 1 178 ? 108.635 16.497 50.208 1.00 55.51 278 LEU A O 1
ATOM 1410 N N . THR A 1 179 ? 110.022 18.208 49.685 1.00 55.59 279 THR A N 1
ATOM 1411 C CA . THR A 1 179 ? 110.738 18.217 50.970 1.00 54.89 279 THR A CA 1
ATOM 1412 C C . THR A 1 179 ? 109.776 18.556 52.135 1.00 54.10 279 THR A C 1
ATOM 1413 O O . THR A 1 179 ? 109.512 17.800 53.173 1.00 53.95 279 THR A O 1
ATOM 1417 N N . GLY A 1 180 ? 109.030 19.721 51.848 1.00 53.30 280 GLY A N 1
ATOM 1418 C CA . GLY A 1 180 ? 108.015 20.188 52.786 1.00 52.98 280 GLY A CA 1
ATOM 1419 C C . GLY A 1 180 ? 106.840 19.247 53.020 1.00 52.72 280 GLY A C 1
ATOM 1420 O O . GLY A 1 180 ? 106.245 19.266 54.094 1.00 53.04 280 GLY A O 1
ATOM 1421 N N . TYR A 1 181 ? 106.493 18.433 52.021 1.00 51.83 281 TYR A N 1
ATOM 1422 C CA . TYR A 1 181 ? 105.386 17.485 52.155 1.00 51.61 281 TYR A CA 1
ATOM 1423 C C . TYR A 1 181 ? 105.846 16.169 52.798 1.00 51.28 281 TYR A C 1
ATOM 1424 O O . TYR A 1 181 ? 104.956 15.445 53.490 1.00 50.90 281 TYR A O 1
ATOM 1433 N N . LEU A 1 182 ? 107.203 15.852 52.600 1.00 51.07 282 LEU A N 1
ATOM 1434 C CA . LEU A 1 182 ? 107.677 14.592 53.197 1.00 51.11 282 LEU A CA 1
ATOM 1435 C C . LEU A 1 182 ? 107.857 14.867 54.683 1.00 51.27 282 LEU A C 1
ATOM 1436 O O . LEU A 1 182 ? 107.379 14.098 55.518 1.00 51.76 282 LEU A O 1
ATOM 1441 N N . ASN A 1 183 ? 108.530 15.976 55.000 1.00 51.14 283 ASN A N 1
ATOM 1442 C CA . ASN A 1 183 ? 108.585 16.503 56.366 1.00 51.01 283 ASN A CA 1
ATOM 1443 C C . ASN A 1 183 ? 107.250 16.315 57.075 1.00 51.01 283 ASN A C 1
ATOM 1444 O O . ASN A 1 183 ? 107.146 15.545 58.031 1.00 50.73 283 ASN A O 1
ATOM 1449 N N . TYR A 1 184 ? 106.230 17.019 56.578 1.00 51.00 284 TYR A N 1
ATOM 1450 C CA . TYR A 1 184 ? 104.899 17.001 57.175 1.00 50.95 284 TYR A CA 1
ATOM 1451 C C . TYR A 1 184 ? 104.406 15.581 57.398 1.00 50.96 284 TYR A C 1
ATOM 1452 O O . TYR A 1 184 ? 103.788 15.295 58.429 1.00 51.08 284 TYR A O 1
ATOM 1461 N N . MET A 1 185 ? 104.672 14.695 56.439 1.00 50.79 285 MET A N 1
ATOM 1462 C CA . MET A 1 185 ? 104.327 13.289 56.610 1.00 50.80 285 MET A CA 1
ATOM 1463 C C . MET A 1 185 ? 105.103 12.681 57.777 1.00 50.50 285 MET A C 1
ATOM 1464 O O . MET A 1 185 ? 104.543 11.966 58.614 1.00 50.30 285 MET A O 1
ATOM 1469 N N . VAL A 1 186 ? 106.396 12.970 57.817 1.00 50.26 286 VAL A N 1
ATOM 1470 C CA . VAL A 1 186 ? 107.286 12.405 58.821 1.00 50.12 286 VAL A CA 1
ATOM 1471 C C . VAL A 1 186 ? 106.849 12.786 60.232 1.00 50.00 286 VAL A C 1
ATOM 1472 O O . VAL A 1 186 ? 106.704 11.924 61.092 1.00 49.73 286 VAL A O 1
ATOM 1476 N N . GLN A 1 187 ? 106.630 14.081 60.445 1.00 49.98 287 GLN A N 1
ATOM 1477 C CA . GLN A 1 187 ? 106.249 14.612 61.752 1.00 49.80 287 GLN A CA 1
ATOM 1478 C C . GLN A 1 187 ? 104.898 14.061 62.214 1.00 49.59 287 GLN A C 1
ATOM 1479 O O . GLN A 1 187 ? 104.755 13.698 63.376 1.00 49.89 287 GLN A O 1
ATOM 1485 N N . LEU A 1 188 ? 103.911 13.985 61.326 1.00 49.26 288 LEU A N 1
ATOM 1486 C CA . LEU A 1 188 ? 102.654 13.328 61.690 1.00 49.26 288 LEU A CA 1
ATOM 1487 C C . LEU A 1 188 ? 102.857 11.835 61.955 1.00 49.14 288 LEU A C 1
ATOM 1488 O O . LEU A 1 188 ? 102.122 11.237 62.749 1.00 48.88 288 LEU A O 1
ATOM 1493 N N . GLY A 1 189 ? 103.842 11.236 61.286 1.00 49.10 289 GLY A N 1
ATOM 1494 C CA . GLY A 1 189 ? 104.211 9.848 61.549 1.00 49.21 289 GLY A CA 1
ATOM 1495 C C . GLY A 1 189 ? 104.711 9.690 62.974 1.00 49.21 289 GLY A C 1
ATOM 1496 O O . GLY A 1 189 ? 104.486 8.666 63.614 1.00 49.20 289 GLY A O 1
ATOM 1497 N N . LYS A 1 190 ? 105.397 10.719 63.462 1.00 49.22 290 LYS A N 1
ATOM 1498 C CA . LYS A 1 190 ? 105.857 10.757 64.838 1.00 49.24 290 LYS A CA 1
ATOM 1499 C C . LYS A 1 190 ? 104.671 10.862 65.794 1.00 49.46 290 LYS A C 1
ATOM 1500 O O . LYS A 1 190 ? 104.513 10.026 66.692 1.00 49.53 290 LYS A O 1
ATOM 1506 N N . LEU A 1 191 ? 103.829 11.877 65.574 1.00 49.37 291 LEU A N 1
ATOM 1507 C CA . LEU A 1 191 ? 102.717 12.207 66.478 1.00 49.21 291 LEU A CA 1
ATOM 1508 C C . LEU A 1 191 ? 101.788 11.029 66.737 1.00 49.24 291 LEU A C 1
ATOM 1509 O O . LEU A 1 191 ? 101.034 11.010 67.758 1.00 48.82 291 LEU A O 1
ATOM 1514 N N . LEU A 1 192 ? 101.851 10.054 65.814 1.00 49.75 292 LEU A N 1
ATOM 1515 C CA . LEU A 1 192 ? 100.979 8.897 65.834 1.00 49.87 292 LEU A CA 1
ATOM 1516 C C . LEU A 1 192 ? 101.768 7.625 66.102 1.00 49.93 292 LEU A C 1
ATOM 1517 O O . LEU A 1 192 ? 101.401 6.557 65.631 1.00 49.87 292 LEU A O 1
ATOM 1522 N N . GLY A 1 193 ? 102.862 7.764 66.850 1.00 50.48 293 GLY A N 1
ATOM 1523 C CA . GLY A 1 193 ? 103.602 6.628 67.424 1.00 50.79 293 GLY A CA 1
ATOM 1524 C C . GLY A 1 193 ? 104.596 5.939 66.507 1.00 51.13 293 GLY A C 1
ATOM 1525 O O . GLY A 1 193 ? 104.659 4.703 66.470 1.00 51.05 293 GLY A O 1
ATOM 1526 N N . GLY A 1 194 ? 105.383 6.732 65.783 1.00 51.30 294 GLY A N 1
ATOM 1527 C CA . GLY A 1 194 ? 106.305 6.204 64.775 1.00 51.53 294 GLY A CA 1
ATOM 1528 C C . GLY A 1 194 ? 107.757 6.155 65.218 1.00 51.70 294 GLY A C 1
ATOM 1529 O O . GLY A 1 194 ? 108.620 5.663 64.483 1.00 51.48 294 GLY A O 1
ATOM 1530 N N . GLY A 1 195 ? 108.030 6.682 66.408 1.00 52.00 295 GLY A N 1
ATOM 1531 C CA . GLY A 1 195 ? 109.372 6.678 66.976 1.00 52.42 295 GLY A CA 1
ATOM 1532 C C . GLY A 1 195 ? 110.465 7.216 66.066 1.00 52.70 295 GLY A C 1
ATOM 1533 O O . GLY A 1 195 ? 110.442 8.381 65.667 1.00 52.72 295 GLY A O 1
ATOM 1534 N N . ASP A 1 196 ? 111.419 6.348 65.737 1.00 53.15 296 ASP A N 1
ATOM 1535 C CA . ASP A 1 196 ? 112.649 6.744 65.044 1.00 53.37 296 ASP A CA 1
ATOM 1536 C C . ASP A 1 196 ? 112.420 7.239 63.606 1.00 53.53 296 ASP A C 1
ATOM 1537 O O . ASP A 1 196 ? 111.817 6.538 62.795 1.00 53.39 296 ASP A O 1
ATOM 1542 N N . GLU A 1 197 ? 112.920 8.441 63.308 1.00 53.76 297 GLU A N 1
ATOM 1543 C CA . GLU A 1 197 ? 112.853 9.019 61.957 1.00 53.95 297 GLU A CA 1
ATOM 1544 C C . GLU A 1 197 ? 113.384 8.075 60.877 1.00 54.00 297 GLU A C 1
ATOM 1545 O O . GLU A 1 197 ? 112.831 8.033 59.777 1.00 53.90 297 GLU A O 1
ATOM 1551 N N . GLU A 1 198 ? 114.449 7.332 61.198 1.00 53.94 298 GLU A N 1
ATOM 1552 C CA . GLU A 1 198 ? 115.027 6.326 60.294 1.00 54.07 298 GLU A CA 1
ATOM 1553 C C . GLU A 1 198 ? 114.015 5.259 59.916 1.00 53.91 298 GLU A C 1
ATOM 1554 O O . GLU A 1 198 ? 114.154 4.608 58.883 1.00 53.92 298 GLU A O 1
ATOM 1560 N N . ALA A 1 199 ? 113.029 5.060 60.789 1.00 53.83 299 ALA A N 1
ATOM 1561 C CA . ALA A 1 199 ? 111.955 4.095 60.568 1.00 53.72 299 ALA A CA 1
ATOM 1562 C C . ALA A 1 199 ? 110.758 4.718 59.856 1.00 53.35 299 ALA A C 1
ATOM 1563 O O . ALA A 1 199 ? 110.109 4.042 59.066 1.00 53.31 299 ALA A O 1
ATOM 1565 N N . ILE A 1 200 ? 110.467 5.990 60.141 1.00 53.22 300 ILE A N 1
ATOM 1566 C CA . ILE A 1 200 ? 109.365 6.725 59.481 1.00 53.29 300 ILE A CA 1
ATOM 1567 C C . ILE A 1 200 ? 109.720 7.183 58.055 1.00 53.06 300 ILE A C 1
ATOM 1568 O O . ILE A 1 200 ? 108.959 6.940 57.118 1.00 53.37 300 ILE A O 1
ATOM 1573 N N . ARG A 1 201 ? 110.855 7.877 57.926 1.00 52.91 301 ARG A N 1
ATOM 1574 C CA . ARG A 1 201 ? 111.325 8.462 56.655 1.00 52.52 301 ARG A CA 1
ATOM 1575 C C . ARG A 1 201 ? 111.092 7.554 55.443 1.00 52.15 301 ARG A C 1
ATOM 1576 O O . ARG A 1 201 ? 110.415 7.972 54.502 1.00 51.82 301 ARG A O 1
ATOM 1584 N N . PRO A 1 202 ? 111.649 6.317 55.466 1.00 51.73 302 PRO A N 1
ATOM 1585 C CA . PRO A 1 202 ? 111.473 5.386 54.348 1.00 51.30 302 PRO A CA 1
ATOM 1586 C C . PRO A 1 202 ? 110.017 5.061 54.069 1.00 50.83 302 PRO A C 1
ATOM 1587 O O . PRO A 1 202 ? 109.566 5.177 52.939 1.00 50.56 302 PRO A O 1
ATOM 1591 N N . GLN A 1 203 ? 109.295 4.647 55.102 1.00 50.61 303 GLN A N 1
ATOM 1592 C CA . GLN A 1 203 ? 107.893 4.301 54.955 1.00 50.20 303 GLN A CA 1
ATOM 1593 C C . GLN A 1 203 ? 107.179 5.430 54.274 1.00 49.82 303 GLN A C 1
ATOM 1594 O O . GLN A 1 203 ? 106.523 5.232 53.263 1.00 50.00 303 GLN A O 1
ATOM 1600 N N . MET A 1 204 ? 107.335 6.622 54.830 1.00 49.45 304 MET A N 1
ATOM 1601 C CA . MET A 1 204 ? 106.571 7.781 54.390 1.00 49.27 304 MET A CA 1
ATOM 1602 C C . MET A 1 204 ? 106.990 8.247 52.987 1.00 48.93 304 MET A C 1
ATOM 1603 O O . MET A 1 204 ? 106.213 8.896 52.269 1.00 48.36 304 MET A O 1
ATOM 1608 N N . GLN A 1 205 ? 108.232 7.912 52.627 1.00 48.67 305 GLN A N 1
ATOM 1609 C CA . GLN A 1 205 ? 108.792 8.163 51.304 1.00 48.34 305 GLN A CA 1
ATOM 1610 C C . GLN A 1 205 ? 108.132 7.272 50.256 1.00 47.90 305 GLN A C 1
ATOM 1611 O O . GLN A 1 205 ? 107.768 7.745 49.172 1.00 47.56 305 GLN A O 1
ATOM 1617 N N . GLN A 1 206 ? 107.964 5.994 50.582 1.00 47.48 306 GLN A N 1
ATOM 1618 C CA . GLN A 1 206 ? 107.274 5.075 49.686 1.00 47.67 306 GLN A CA 1
ATOM 1619 C C . GLN A 1 206 ? 105.856 5.539 49.388 1.00 47.25 306 GLN A C 1
ATOM 1620 O O . GLN A 1 206 ? 105.398 5.399 48.265 1.00 47.32 306 GLN A O 1
ATOM 1626 N N . ILE A 1 207 ? 105.185 6.130 50.371 1.00 47.11 307 ILE A N 1
ATOM 1627 C CA . ILE A 1 207 ? 103.837 6.671 50.156 1.00 47.55 307 ILE A CA 1
ATOM 1628 C C . ILE A 1 207 ? 103.929 7.827 49.172 1.00 47.62 307 ILE A C 1
ATOM 1629 O O . ILE A 1 207 ? 103.069 7.993 48.305 1.00 47.75 307 ILE A O 1
ATOM 1634 N N . LEU A 1 208 ? 104.982 8.627 49.320 1.00 47.87 308 LEU A N 1
ATOM 1635 C CA . LEU A 1 208 ? 105.206 9.773 48.441 1.00 47.87 308 LEU A CA 1
ATOM 1636 C C . LEU A 1 208 ? 105.415 9.300 46.996 1.00 47.61 308 LEU A C 1
ATOM 1637 O O . LEU A 1 208 ? 104.767 9.804 46.095 1.00 46.71 308 LEU A O 1
ATOM 1642 N N . ASP A 1 209 ? 106.313 8.325 46.816 1.00 47.93 309 ASP A N 1
ATOM 1643 C CA . ASP A 1 209 ? 106.563 7.673 45.525 1.00 48.34 309 ASP A CA 1
ATOM 1644 C C . ASP A 1 209 ? 105.276 7.183 44.892 1.00 48.84 309 ASP A C 1
ATOM 1645 O O . ASP A 1 209 ? 105.012 7.460 43.725 1.00 49.58 309 ASP A O 1
ATOM 1650 N N . PHE A 1 210 ? 104.476 6.454 45.665 1.00 49.35 310 PHE A N 1
ATOM 1651 C CA . PHE A 1 210 ? 103.190 5.945 45.189 1.00 49.55 310 PHE A CA 1
ATOM 1652 C C . PHE A 1 210 ? 102.238 7.084 44.834 1.00 49.78 310 PHE A C 1
ATOM 1653 O O . PHE A 1 210 ? 101.485 6.995 43.868 1.00 49.62 310 PHE A O 1
ATOM 1661 N N . GLU A 1 211 ? 102.269 8.146 45.629 1.00 50.04 311 GLU A N 1
ATOM 1662 C CA . GLU A 1 211 ? 101.396 9.287 45.414 1.00 50.89 311 GLU A CA 1
ATOM 1663 C C . GLU A 1 211 ? 101.757 10.037 44.113 1.00 51.10 311 GLU A C 1
ATOM 1664 O O . GLU A 1 211 ? 100.903 10.683 43.488 1.00 50.31 311 GLU A O 1
ATOM 1670 N N . THR A 1 212 ? 103.023 9.921 43.715 1.00 51.76 312 THR A N 1
ATOM 1671 C CA . THR A 1 212 ? 103.531 10.545 42.507 1.00 52.63 312 THR A CA 1
ATOM 1672 C C . THR A 1 212 ? 103.152 9.744 41.256 1.00 52.90 312 THR A C 1
ATOM 1673 O O . THR A 1 212 ? 102.828 10.335 40.220 1.00 52.09 312 THR A O 1
ATOM 1677 N N . ALA A 1 213 ? 103.185 8.412 41.359 1.00 53.56 313 ALA A N 1
ATOM 1678 C CA . ALA A 1 213 ? 102.614 7.535 40.317 1.00 54.34 313 ALA A CA 1
ATOM 1679 C C . ALA A 1 213 ? 101.107 7.803 40.105 1.00 54.82 313 ALA A C 1
ATOM 1680 O O . ALA A 1 213 ? 100.619 7.918 38.976 1.00 53.50 313 ALA A O 1
ATOM 1682 N N . LEU A 1 214 ? 100.380 7.899 41.212 1.00 55.91 314 LEU A N 1
ATOM 1683 C CA . LEU A 1 214 ? 98.995 8.346 41.177 1.00 56.67 314 LEU A CA 1
ATOM 1684 C C . LEU A 1 214 ? 98.893 9.575 40.278 1.00 57.32 314 LEU A C 1
ATOM 1685 O O . LEU A 1 214 ? 98.044 9.642 39.387 1.00 57.05 314 LEU A O 1
ATOM 1690 N N . ALA A 1 215 ? 99.784 10.535 40.532 1.00 58.17 315 ALA A N 1
ATOM 1691 C CA . ALA A 1 215 ? 99.870 11.776 39.762 1.00 58.67 315 ALA A CA 1
ATOM 1692 C C . ALA A 1 215 ? 100.417 11.582 38.335 1.00 59.21 315 ALA A C 1
ATOM 1693 O O . ALA A 1 215 ? 100.102 12.365 37.448 1.00 59.28 315 ALA A O 1
ATOM 1695 N N . ASN A 1 216 ? 101.252 10.564 38.137 1.00 59.90 316 ASN A N 1
ATOM 1696 C CA . ASN A 1 216 ? 101.757 10.185 36.811 1.00 60.29 316 ASN A CA 1
ATOM 1697 C C . ASN A 1 216 ? 100.661 9.622 35.910 1.00 60.72 316 ASN A C 1
ATOM 1698 O O . ASN A 1 216 ? 100.597 9.934 34.725 1.00 60.74 316 ASN A O 1
ATOM 1703 N N . ILE A 1 217 ? 99.835 8.763 36.506 1.00 61.35 317 ILE A N 1
ATOM 1704 C CA . ILE A 1 217 ? 98.647 8.155 35.898 1.00 61.43 317 ILE A CA 1
ATOM 1705 C C . ILE A 1 217 ? 97.493 9.150 35.794 1.00 61.66 317 ILE A C 1
ATOM 1706 O O . ILE A 1 217 ? 96.611 8.970 34.969 1.00 61.52 317 ILE A O 1
ATOM 1711 N N . THR A 1 218 ? 97.502 10.194 36.621 1.00 62.23 318 THR A N 1
ATOM 1712 C CA . THR A 1 218 ? 96.407 11.171 36.665 1.00 62.91 318 THR A CA 1
ATOM 1713 C C . THR A 1 218 ? 96.373 11.970 35.348 1.00 63.74 318 THR A C 1
ATOM 1714 O O . THR A 1 218 ? 97.343 11.967 34.596 1.00 63.81 318 THR A O 1
ATOM 1718 N N . ILE A 1 219 ? 95.240 12.603 35.049 1.00 64.69 319 ILE A N 1
ATOM 1719 C CA . ILE A 1 219 ? 95.037 13.251 33.760 1.00 65.32 319 ILE A CA 1
ATOM 1720 C C . ILE A 1 219 ? 94.990 14.763 33.929 1.00 66.10 319 ILE A C 1
ATOM 1721 O O . ILE A 1 219 ? 94.208 15.271 34.749 1.00 65.89 319 ILE A O 1
ATOM 1726 N N . PRO A 1 220 ? 95.833 15.483 33.153 1.00 66.89 320 PRO A N 1
ATOM 1727 C CA . PRO A 1 220 ? 95.909 16.944 33.203 1.00 67.49 320 PRO A CA 1
ATOM 1728 C C . PRO A 1 220 ? 94.578 17.590 32.870 1.00 68.20 320 PRO A C 1
ATOM 1729 O O . PRO A 1 220 ? 93.921 17.188 31.906 1.00 68.44 320 PRO A O 1
ATOM 1733 N N . GLN A 1 221 ? 94.198 18.605 33.637 1.00 68.97 321 GLN A N 1
ATOM 1734 C CA . GLN A 1 221 ? 92.843 19.152 33.549 1.00 69.46 321 GLN A CA 1
ATOM 1735 C C . GLN A 1 221 ? 92.502 19.751 32.171 1.00 69.92 321 GLN A C 1
ATOM 1736 O O . GLN A 1 221 ? 91.342 20.072 31.917 1.00 70.23 321 GLN A O 1
ATOM 1742 N N . GLU A 1 222 ? 93.498 19.915 31.296 1.00 70.46 322 GLU A N 1
ATOM 1743 C CA . GLU A 1 222 ? 93.237 20.337 29.906 1.00 70.81 322 GLU A CA 1
ATOM 1744 C C . GLU A 1 222 ? 92.606 19.182 29.101 1.00 70.96 322 GLU A C 1
ATOM 1745 O O . GLU A 1 222 ? 91.715 19.402 28.273 1.00 71.04 322 GLU A O 1
ATOM 1751 N N . LYS A 1 223 ? 93.065 17.958 29.371 1.00 70.91 323 LYS A N 1
ATOM 1752 C CA . LYS A 1 223 ? 92.452 16.743 28.828 1.00 70.85 323 LYS A CA 1
ATOM 1753 C C . LYS A 1 223 ? 91.175 16.355 29.591 1.00 70.87 323 LYS A C 1
ATOM 1754 O O . LYS A 1 223 ? 90.706 15.219 29.470 1.00 71.45 323 LYS A O 1
ATOM 1760 N N . ARG A 1 224 ? 90.608 17.293 30.358 1.00 70.57 324 ARG A N 1
ATOM 1761 C CA . ARG A 1 224 ? 89.390 17.041 31.140 1.00 70.34 324 ARG A CA 1
ATOM 1762 C C . ARG A 1 224 ? 88.404 18.209 31.114 1.00 70.04 324 ARG A C 1
ATOM 1763 O O . ARG A 1 224 ? 87.626 18.393 32.045 1.00 70.13 324 ARG A O 1
ATOM 1771 N N . ARG A 1 225 ? 88.419 18.988 30.044 1.00 69.82 325 ARG A N 1
ATOM 1772 C CA . ARG A 1 225 ? 87.481 20.090 29.922 1.00 69.15 325 ARG A CA 1
ATOM 1773 C C . ARG A 1 225 ? 86.170 19.591 29.353 1.00 68.34 325 ARG A C 1
ATOM 1774 O O . ARG A 1 225 ? 85.115 19.818 29.933 1.00 68.29 325 ARG A O 1
ATOM 1782 N N . ASP A 1 226 ? 86.259 18.896 28.220 1.00 67.41 326 ASP A N 1
ATOM 1783 C CA . ASP A 1 226 ? 85.105 18.630 27.357 1.00 66.64 326 ASP A CA 1
ATOM 1784 C C . ASP A 1 226 ? 84.380 17.344 27.756 1.00 65.67 326 ASP A C 1
ATOM 1785 O O . ASP A 1 226 ? 84.873 16.251 27.506 1.00 65.47 326 ASP A O 1
ATOM 1790 N N . GLU A 1 227 ? 83.195 17.502 28.349 1.00 64.75 327 GLU A N 1
ATOM 1791 C CA . GLU A 1 227 ? 82.444 16.401 28.956 1.00 63.90 327 GLU A CA 1
ATOM 1792 C C . GLU A 1 227 ? 81.959 15.420 27.910 1.00 62.76 327 GLU A C 1
ATOM 1793 O O . GLU A 1 227 ? 82.102 14.222 28.088 1.00 62.76 327 GLU A O 1
ATOM 1799 N N . GLU A 1 228 ? 81.401 15.919 26.815 1.00 61.72 328 GLU A N 1
ATOM 1800 C CA . GLU A 1 228 ? 81.016 15.040 25.704 1.00 61.22 328 GLU A CA 1
ATOM 1801 C C . GLU A 1 228 ? 82.073 13.953 25.400 1.00 60.13 328 GLU A C 1
ATOM 1802 O O . GLU A 1 228 ? 81.712 12.786 25.159 1.00 60.23 328 GLU A O 1
ATOM 1808 N N . LEU A 1 229 ? 83.357 14.331 25.448 1.00 58.44 329 LEU A N 1
ATOM 1809 C CA . LEU A 1 229 ? 84.448 13.437 25.063 1.00 57.44 329 LEU A CA 1
ATOM 1810 C C . LEU A 1 229 ? 84.986 12.557 26.181 1.00 56.06 329 LEU A C 1
ATOM 1811 O O . LEU A 1 229 ? 85.615 11.538 25.889 1.00 56.06 329 LEU A O 1
ATOM 1816 N N . ILE A 1 230 ? 84.774 12.957 27.433 1.00 54.58 330 ILE A N 1
ATOM 1817 C CA . ILE A 1 230 ? 85.244 12.184 28.602 1.00 53.51 330 ILE A CA 1
ATOM 1818 C C . ILE A 1 230 ? 84.131 11.454 29.362 1.00 51.99 330 ILE A C 1
ATOM 1819 O O . ILE A 1 230 ? 84.409 10.639 30.237 1.00 51.93 330 ILE A O 1
ATOM 1824 N N . TYR A 1 231 ? 82.878 11.762 29.067 1.00 50.52 331 TYR A N 1
ATOM 1825 C CA . TYR A 1 231 ? 81.767 10.980 29.626 1.00 50.17 331 TYR A CA 1
ATOM 1826 C C . TYR A 1 231 ? 81.792 9.563 28.998 1.00 49.14 331 TYR A C 1
ATOM 1827 O O . TYR A 1 231 ? 81.679 9.425 27.791 1.00 48.74 331 TYR A O 1
ATOM 1836 N N . HIS A 1 232 ? 81.980 8.537 29.825 1.00 48.53 332 HIS A N 1
ATOM 1837 C CA . HIS A 1 232 ? 81.891 7.147 29.373 1.00 48.49 332 HIS A CA 1
ATOM 1838 C C . HIS A 1 232 ? 81.070 6.349 30.361 1.00 47.57 332 HIS A C 1
ATOM 1839 O O . HIS A 1 232 ? 81.461 6.192 31.508 1.00 47.09 332 HIS A O 1
ATOM 1846 N N . LYS A 1 233 ? 79.908 5.896 29.916 1.00 46.80 333 LYS A N 1
ATOM 1847 C CA . LYS A 1 233 ? 79.056 5.060 30.720 1.00 46.88 333 LYS A CA 1
ATOM 1848 C C . LYS A 1 233 ? 79.388 3.600 30.438 1.00 46.53 333 LYS A C 1
ATOM 1849 O O . LYS A 1 233 ? 79.448 3.186 29.286 1.00 46.74 333 LYS A O 1
ATOM 1855 N N . VAL A 1 234 ? 79.605 2.841 31.501 1.00 46.16 334 VAL A N 1
ATOM 1856 C CA . VAL A 1 234 ? 79.833 1.414 31.422 1.00 45.83 334 VAL A CA 1
ATOM 1857 C C . VAL A 1 234 ? 78.942 0.708 32.431 1.00 45.47 334 VAL A C 1
ATOM 1858 O O . VAL A 1 234 ? 78.525 1.304 33.443 1.00 44.30 334 VAL A O 1
ATOM 1862 N N . THR A 1 235 ? 78.647 -0.566 32.159 1.00 45.40 335 THR A N 1
ATOM 1863 C CA . THR A 1 235 ? 77.972 -1.412 33.158 1.00 44.94 335 THR A CA 1
ATOM 1864 C C . THR A 1 235 ? 78.964 -1.819 34.234 1.00 44.16 335 THR A C 1
ATOM 1865 O O . THR A 1 235 ? 80.160 -1.734 34.028 1.00 43.15 335 THR A O 1
ATOM 1869 N N . ALA A 1 236 ? 78.462 -2.276 35.372 1.00 44.40 336 ALA A N 1
ATOM 1870 C CA . ALA A 1 236 ? 79.328 -2.792 36.435 1.00 44.63 336 ALA A CA 1
ATOM 1871 C C . ALA A 1 236 ? 80.079 -4.061 35.997 1.00 44.75 336 ALA A C 1
ATOM 1872 O O . ALA A 1 236 ? 81.140 -4.383 36.528 1.00 44.14 336 ALA A O 1
ATOM 1874 N N . ALA A 1 237 ? 79.533 -4.765 35.010 1.00 45.04 337 ALA A N 1
ATOM 1875 C CA . ALA A 1 237 ? 80.248 -5.870 34.375 1.00 45.14 337 ALA A CA 1
ATOM 1876 C C . ALA A 1 237 ? 81.377 -5.368 33.482 1.00 45.08 337 ALA A C 1
ATOM 1877 O O . ALA A 1 237 ? 82.464 -5.932 33.476 1.00 45.27 337 ALA A O 1
ATOM 1879 N N . GLU A 1 238 ? 81.126 -4.309 32.728 1.00 45.17 338 GLU A N 1
ATOM 1880 C CA . GLU A 1 238 ? 82.200 -3.628 31.989 1.00 45.52 338 GLU A CA 1
ATOM 1881 C C . GLU A 1 238 ? 83.270 -3.007 32.912 1.00 45.26 338 GLU A C 1
ATOM 1882 O O . GLU A 1 238 ? 84.463 -3.075 32.614 1.00 45.06 338 GLU A O 1
ATOM 1888 N N . LEU A 1 239 ? 82.863 -2.436 34.037 1.00 44.94 339 LEU A N 1
ATOM 1889 C CA . LEU A 1 239 ? 83.838 -1.873 34.969 1.00 45.19 339 LEU A CA 1
ATOM 1890 C C . LEU A 1 239 ? 84.749 -2.963 35.533 1.00 45.38 339 LEU A C 1
ATOM 1891 O O . LEU A 1 239 ? 85.922 -2.732 35.781 1.00 45.97 339 LEU A O 1
ATOM 1896 N N . GLN A 1 240 ? 84.207 -4.158 35.715 1.00 45.84 340 GLN A N 1
ATOM 1897 C CA . GLN A 1 240 ? 84.930 -5.268 36.350 1.00 45.94 340 GLN A CA 1
ATOM 1898 C C . GLN A 1 240 ? 86.030 -5.822 35.438 1.00 46.35 340 GLN A C 1
ATOM 1899 O O . GLN A 1 240 ? 87.090 -6.195 35.929 1.00 46.52 340 GLN A O 1
ATOM 1905 N N . THR A 1 241 ? 85.783 -5.873 34.127 1.00 46.65 341 THR A N 1
ATOM 1906 C CA . THR A 1 241 ? 86.836 -6.227 33.164 1.00 46.77 341 THR A CA 1
ATOM 1907 C C . THR A 1 241 ? 87.891 -5.105 33.051 1.00 46.78 341 THR A C 1
ATOM 1908 O O . THR A 1 241 ? 89.097 -5.371 32.984 1.00 47.05 341 THR A O 1
ATOM 1912 N N . LEU A 1 242 ? 87.402 -3.869 33.041 1.00 46.40 342 LEU A N 1
ATOM 1913 C CA . LEU A 1 242 ? 88.190 -2.649 32.880 1.00 45.94 342 LEU A CA 1
ATOM 1914 C C . LEU A 1 242 ? 89.214 -2.460 34.022 1.00 45.77 342 LEU A C 1
ATOM 1915 O O . LEU A 1 242 ? 90.384 -2.147 33.792 1.00 45.58 342 LEU A O 1
ATOM 1920 N N . ALA A 1 243 ? 88.755 -2.656 35.252 1.00 45.35 343 ALA A N 1
ATOM 1921 C CA . ALA A 1 243 ? 89.592 -2.561 36.441 1.00 44.92 343 ALA A CA 1
ATOM 1922 C C . ALA A 1 243 ? 89.350 -3.803 37.295 1.00 44.56 343 ALA A C 1
ATOM 1923 O O . ALA A 1 243 ? 88.554 -3.771 38.240 1.00 44.63 343 ALA A O 1
ATOM 1925 N N . PRO A 1 244 ? 90.018 -4.908 36.955 1.00 44.00 344 PRO A N 1
ATOM 1926 C CA . PRO A 1 244 ? 89.818 -6.158 37.693 1.00 43.79 344 PRO A CA 1
ATOM 1927 C C . PRO A 1 244 ? 90.299 -6.183 39.147 1.00 43.32 344 PRO A C 1
ATOM 1928 O O . PRO A 1 244 ? 89.895 -7.077 39.880 1.00 43.49 344 PRO A O 1
ATOM 1932 N N . ALA A 1 245 ? 91.152 -5.242 39.555 1.00 42.98 345 ALA A N 1
ATOM 1933 C CA . ALA A 1 245 ? 91.769 -5.286 40.897 1.00 42.41 345 ALA A CA 1
ATOM 1934 C C . ALA A 1 245 ? 90.727 -5.203 42.008 1.00 41.84 345 ALA A C 1
ATOM 1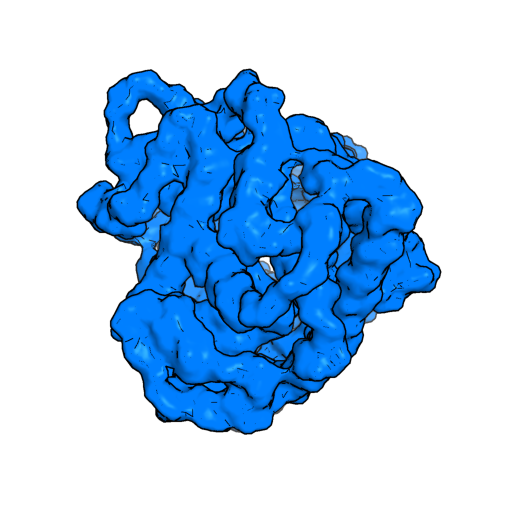935 O O . ALA A 1 245 ? 90.811 -5.948 42.987 1.00 41.94 345 ALA A O 1
ATOM 1937 N N . ILE A 1 246 ? 89.765 -4.295 41.856 1.00 40.93 346 ILE A N 1
ATOM 1938 C CA . ILE A 1 246 ? 88.620 -4.211 42.759 1.00 40.88 346 ILE A CA 1
ATOM 1939 C C . ILE A 1 246 ? 87.575 -5.214 42.300 1.00 40.32 346 ILE A C 1
ATOM 1940 O O . ILE A 1 246 ? 87.330 -5.406 41.106 1.00 39.50 346 ILE A O 1
ATOM 1945 N N . ASN A 1 247 ? 86.966 -5.856 43.276 1.00 40.55 347 ASN A N 1
ATOM 1946 C CA . ASN A 1 247 ? 85.797 -6.683 43.053 1.00 40.87 347 ASN A CA 1
ATOM 1947 C C . ASN A 1 247 ? 84.615 -5.747 43.160 1.00 40.35 347 ASN A C 1
ATOM 1948 O O . ASN A 1 247 ? 84.124 -5.495 44.256 1.00 40.82 347 ASN A O 1
ATOM 1953 N N . TRP A 1 248 ? 84.176 -5.214 42.024 1.00 40.28 348 TRP A N 1
ATOM 1954 C CA . TRP A 1 248 ? 83.223 -4.101 42.027 1.00 40.68 348 TRP A CA 1
ATOM 1955 C C . TRP A 1 248 ? 81.800 -4.406 42.564 1.00 40.67 348 TRP A C 1
ATOM 1956 O O . TRP A 1 248 ? 81.301 -3.630 43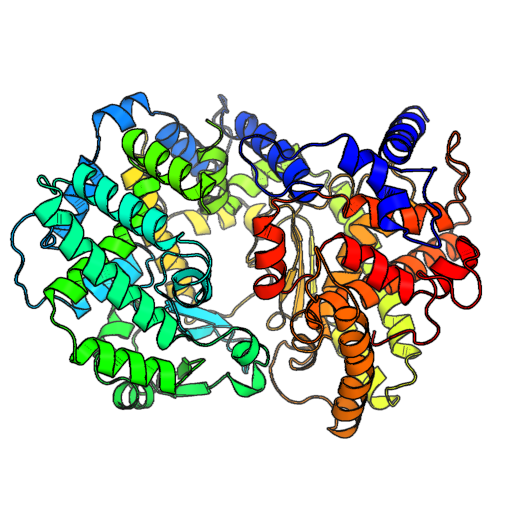.379 1.00 41.03 348 TRP A O 1
ATOM 1967 N N . LEU A 1 249 ? 81.142 -5.498 42.153 1.00 39.92 349 LEU A N 1
ATOM 1968 C CA . LEU A 1 249 ? 79.742 -5.684 42.604 1.00 39.64 349 LEU A CA 1
ATOM 1969 C C . LEU A 1 249 ? 79.643 -5.769 44.112 1.00 38.92 349 LEU A C 1
ATOM 1970 O O . LEU A 1 249 ? 78.794 -5.108 44.717 1.00 38.80 349 LEU A O 1
ATOM 1975 N N . PRO A 1 250 ? 80.514 -6.558 44.730 1.00 38.87 350 PRO A N 1
ATOM 1976 C CA . PRO A 1 250 ? 80.594 -6.517 46.182 1.00 39.04 350 PRO A CA 1
ATOM 1977 C C . PRO A 1 250 ? 80.901 -5.126 46.733 1.00 39.29 350 PRO A C 1
ATOM 1978 O O . PRO A 1 250 ? 80.255 -4.711 47.668 1.00 39.84 350 PRO A O 1
ATOM 1982 N N . PHE A 1 251 ? 81.864 -4.412 46.138 1.00 40.04 351 PHE A N 1
ATOM 1983 C CA . PHE A 1 251 ? 82.276 -3.075 46.584 1.00 39.34 351 PHE A CA 1
ATOM 1984 C C . PHE A 1 251 ? 81.134 -2.089 46.530 1.00 38.72 351 PHE A C 1
ATOM 1985 O O . PHE A 1 251 ? 80.825 -1.422 47.513 1.00 38.07 351 PHE A O 1
ATOM 1993 N N . LEU A 1 252 ? 80.502 -2.011 45.370 1.00 38.49 352 LEU A N 1
ATOM 1994 C CA . LEU A 1 252 ? 79.386 -1.105 45.171 1.00 38.63 352 LEU A CA 1
ATOM 1995 C C . LEU A 1 252 ? 78.238 -1.470 46.112 1.00 38.81 352 LEU A C 1
ATOM 1996 O O . LEU A 1 252 ? 77.739 -0.602 46.827 1.00 39.40 352 LEU A O 1
ATOM 2001 N N . ASN A 1 253 ? 77.870 -2.756 46.150 1.00 38.31 353 ASN A N 1
ATOM 2002 C CA . ASN A 1 253 ? 76.814 -3.253 47.034 1.00 37.64 353 ASN A CA 1
ATOM 2003 C C . ASN A 1 253 ? 77.092 -2.938 48.511 1.00 37.55 353 ASN A C 1
ATOM 2004 O O . ASN A 1 253 ? 76.152 -2.747 49.278 1.00 36.99 353 ASN A O 1
ATOM 2009 N N . THR A 1 254 ? 78.357 -2.858 48.928 1.00 37.61 354 THR A N 1
ATOM 2010 C CA . THR A 1 254 ? 78.605 -2.424 50.316 1.00 37.85 354 THR A CA 1
ATOM 2011 C C . THR A 1 254 ? 78.571 -0.931 50.566 1.00 38.44 354 THR A C 1
ATOM 2012 O O . THR A 1 254 ? 78.044 -0.528 51.590 1.00 39.35 354 THR A O 1
ATOM 2016 N N . ILE A 1 255 ? 79.091 -0.087 49.676 1.00 39.68 355 ILE A N 1
ATOM 2017 C CA . ILE A 1 255 ? 79.052 1.387 49.936 1.00 39.66 355 ILE A CA 1
ATOM 2018 C C . ILE A 1 255 ? 77.752 2.052 49.507 1.00 39.53 355 ILE A C 1
ATOM 2019 O O . ILE A 1 255 ? 77.436 3.129 49.998 1.00 39.15 355 ILE A O 1
ATOM 2024 N N . PHE A 1 256 ? 77.001 1.405 48.612 1.00 39.59 356 PHE A N 1
ATOM 2025 C CA . PHE A 1 256 ? 75.666 1.896 48.242 1.00 39.49 356 PHE A CA 1
ATOM 2026 C C . PHE A 1 256 ? 74.521 1.148 48.902 1.00 38.67 356 PHE A C 1
ATOM 2027 O O . PHE A 1 256 ? 73.359 1.366 48.559 1.00 38.54 356 PHE A O 1
ATOM 2035 N N . TYR A 1 257 ? 74.851 0.323 49.894 1.00 38.34 357 TYR A N 1
ATOM 2036 C CA . TYR A 1 257 ? 73.832 -0.290 50.734 1.00 38.40 357 TYR A CA 1
ATOM 2037 C C . TYR A 1 257 ? 73.050 0.895 51.258 1.00 38.31 357 TYR A C 1
ATOM 2038 O O . TYR A 1 257 ? 73.651 1.931 51.525 1.00 39.13 357 TYR A O 1
ATOM 2047 N N . PRO A 1 258 ? 71.716 0.770 51.391 1.00 38.33 358 PRO A N 1
ATOM 2048 C CA . PRO A 1 258 ? 70.864 -0.411 51.234 1.00 38.62 358 PRO A CA 1
ATOM 2049 C C . PRO A 1 258 ? 70.371 -0.671 49.816 1.00 38.65 358 PRO A C 1
ATOM 2050 O O . PRO A 1 258 ? 69.407 -1.386 49.661 1.00 37.02 358 PRO A O 1
ATOM 2054 N N . VAL A 1 259 ? 71.018 -0.085 48.800 1.00 39.43 359 VAL A N 1
ATOM 2055 C CA . VAL A 1 259 ? 70.620 -0.324 47.416 1.00 39.90 359 VAL A CA 1
ATOM 2056 C C . VAL A 1 259 ? 71.375 -1.514 46.884 1.00 40.11 359 VAL A C 1
ATOM 2057 O O . VAL A 1 259 ? 72.566 -1.669 47.163 1.00 39.73 359 VAL A O 1
ATOM 2061 N N . GLU A 1 260 ? 70.654 -2.367 46.152 1.00 40.94 360 GLU A N 1
ATOM 2062 C CA . GLU A 1 260 ? 71.258 -3.502 45.467 1.00 40.80 360 GLU A CA 1
ATOM 2063 C C . GLU A 1 260 ? 71.819 -3.124 44.095 1.00 40.72 360 GLU A C 1
ATOM 2064 O O . GLU A 1 260 ? 71.147 -2.459 43.293 1.00 39.96 360 GLU A O 1
ATOM 2070 N N . ILE A 1 261 ? 73.033 -3.610 43.825 1.00 40.20 361 ILE A N 1
ATOM 2071 C CA . ILE A 1 261 ? 73.720 -3.365 42.583 1.00 39.93 361 ILE A CA 1
ATOM 2072 C C . ILE A 1 261 ? 73.932 -4.695 41.903 1.00 39.79 361 ILE A C 1
ATOM 2073 O O . ILE A 1 261 ? 74.543 -5.604 42.485 1.00 39.74 361 ILE A O 1
ATOM 2078 N N . ASN A 1 262 ? 73.422 -4.819 40.679 1.00 39.92 362 ASN A N 1
ATOM 2079 C CA . ASN A 1 262 ? 73.716 -5.982 39.830 1.00 39.79 362 ASN A CA 1
ATOM 2080 C C . ASN A 1 262 ? 74.570 -5.603 38.612 1.00 39.42 362 ASN A C 1
ATOM 2081 O O . ASN A 1 262 ? 74.870 -4.428 38.395 1.00 40.26 362 ASN A O 1
ATOM 2086 N N . GLU A 1 263 ? 74.979 -6.595 37.835 1.00 39.06 363 GLU A N 1
ATOM 2087 C CA . GLU A 1 263 ? 75.941 -6.395 36.757 1.00 39.74 363 GLU A CA 1
ATOM 2088 C C . GLU A 1 263 ? 75.512 -5.320 35.768 1.00 38.79 363 GLU A C 1
ATOM 2089 O O . GLU A 1 263 ? 76.330 -4.769 35.077 1.00 38.28 363 GLU A O 1
ATOM 2095 N N . SER A 1 264 ? 74.229 -5.030 35.685 1.00 39.20 364 SER A N 1
ATOM 2096 C CA . SER A 1 264 ? 73.763 -3.995 34.763 1.00 40.01 364 SER A CA 1
ATOM 2097 C C . SER A 1 264 ? 73.766 -2.578 35.336 1.00 39.69 364 SER A C 1
ATOM 2098 O O . SER A 1 264 ? 73.292 -1.668 34.670 1.00 40.62 364 SER A O 1
ATOM 2101 N N . GLU A 1 265 ? 74.302 -2.365 36.536 1.00 39.56 365 GLU A N 1
ATOM 2102 C CA . GLU A 1 265 ? 74.395 -0.989 37.061 1.00 40.11 365 GLU A CA 1
ATOM 2103 C C . GLU A 1 265 ? 75.130 -0.100 36.065 1.00 39.80 365 GLU A C 1
ATOM 2104 O O . GLU A 1 265 ? 76.141 -0.499 35.502 1.00 40.49 365 GLU A O 1
ATOM 2110 N N . PRO A 1 266 ? 74.565 1.056 35.756 1.00 40.58 366 PRO A N 1
ATOM 2111 C CA . PRO A 1 266 ? 75.309 2.096 35.033 1.00 41.15 366 PRO A CA 1
ATOM 2112 C C . PRO A 1 266 ? 76.343 2.827 35.900 1.00 41.58 366 PRO A C 1
ATOM 2113 O O . PRO A 1 266 ? 76.048 3.242 37.036 1.00 41.70 366 PRO A O 1
ATOM 2117 N N . ILE A 1 267 ? 77.549 2.971 35.367 1.00 42.39 367 ILE A N 1
ATOM 2118 C CA . ILE A 1 267 ? 78.599 3.741 36.039 1.00 43.59 367 ILE A CA 1
ATOM 2119 C C . ILE A 1 267 ? 79.287 4.678 35.050 1.00 44.21 367 ILE A C 1
ATOM 2120 O O . ILE A 1 267 ? 79.872 4.240 34.043 1.00 43.90 367 ILE A O 1
ATOM 2125 N N . VAL A 1 268 ? 79.215 5.970 35.341 1.00 45.21 368 VAL A N 1
ATOM 2126 C CA . VAL A 1 268 ? 79.941 6.957 34.546 1.00 46.17 368 VAL A CA 1
ATOM 2127 C C . VAL A 1 268 ? 81.410 7.002 34.967 1.00 46.54 368 VAL A C 1
ATOM 2128 O O . VAL A 1 268 ? 81.735 7.154 36.122 1.00 46.00 368 VAL A O 1
ATOM 2132 N N . VAL A 1 269 ? 82.279 6.837 33.991 1.00 48.14 369 VAL A N 1
ATOM 2133 C CA . VAL A 1 269 ? 83.715 6.738 34.194 1.00 49.63 369 VAL A CA 1
ATOM 2134 C C . VAL A 1 269 ? 84.335 7.806 33.331 1.00 50.75 369 VAL A C 1
ATOM 2135 O O . VAL A 1 269 ? 84.068 7.869 32.143 1.00 51.04 369 VAL A O 1
ATOM 2139 N N . TYR A 1 270 ? 85.186 8.644 33.906 1.00 52.78 370 TYR A N 1
ATOM 2140 C CA . TYR A 1 270 ? 85.704 9.786 33.137 1.00 53.80 370 TYR A CA 1
ATOM 2141 C C . TYR A 1 270 ? 87.013 9.485 32.397 1.00 54.71 370 TYR A C 1
ATOM 2142 O O . TYR A 1 270 ? 87.329 10.118 31.367 1.00 55.07 370 TYR A O 1
ATOM 2151 N N . ASP A 1 271 ? 87.744 8.488 32.885 1.00 55.54 371 ASP A N 1
ATOM 2152 C CA . ASP A 1 271 ? 88.888 7.971 32.145 1.00 55.91 371 ASP A CA 1
ATOM 2153 C C . ASP A 1 271 ? 89.075 6.460 32.320 1.00 56.48 371 ASP A C 1
ATOM 2154 O O . ASP A 1 271 ? 89.500 5.971 33.369 1.00 57.04 371 ASP A O 1
ATOM 2159 N N . LYS A 1 272 ? 88.769 5.740 31.249 1.00 56.69 372 LYS A N 1
ATOM 2160 C CA . LYS A 1 272 ? 88.929 4.307 31.188 1.00 56.47 372 LYS A CA 1
ATOM 2161 C C . LYS A 1 272 ? 90.375 3.839 31.409 1.00 56.19 372 LYS A C 1
ATOM 2162 O O . LYS A 1 272 ? 90.591 2.896 32.158 1.00 55.98 372 LYS A O 1
ATOM 2168 N N . GLU A 1 273 ? 91.355 4.464 30.756 1.00 56.33 373 GLU A N 1
ATOM 2169 C CA . GLU A 1 273 ? 92.752 3.994 30.877 1.00 56.27 373 GLU A CA 1
ATOM 2170 C C . GLU A 1 273 ? 93.330 4.268 32.275 1.00 55.81 373 GLU A C 1
ATOM 2171 O O . GLU A 1 273 ? 94.101 3.480 32.795 1.00 55.78 373 GLU A O 1
ATOM 2177 N N . TYR A 1 274 ? 92.943 5.379 32.879 1.00 55.54 374 TYR A N 1
ATOM 2178 C CA . TYR A 1 274 ? 93.273 5.653 34.266 1.00 55.28 374 TYR A CA 1
ATOM 2179 C C . TYR A 1 274 ? 92.867 4.463 35.147 1.00 55.01 374 TYR A C 1
ATOM 2180 O O . TYR A 1 274 ? 93.713 3.847 35.795 1.00 54.45 374 TYR A O 1
ATOM 2189 N N . LEU A 1 275 ? 91.576 4.127 35.141 1.00 54.57 375 LEU A N 1
ATOM 2190 C CA . LEU A 1 275 ? 91.055 3.051 35.986 1.00 54.20 375 LEU A CA 1
ATOM 2191 C C . LEU A 1 275 ? 91.718 1.715 35.687 1.00 53.94 375 LEU A C 1
ATOM 2192 O O . LEU A 1 275 ? 91.972 0.933 36.603 1.00 53.89 375 LEU A O 1
ATOM 2197 N N . GLU A 1 276 ? 92.005 1.455 34.415 1.00 53.57 376 GLU A N 1
ATOM 2198 C CA . GLU A 1 276 ? 92.822 0.306 34.038 1.00 53.66 376 GLU A CA 1
ATOM 2199 C C . GLU A 1 276 ? 94.182 0.412 34.712 1.00 52.96 376 GLU A C 1
ATOM 2200 O O . GLU A 1 276 ? 94.653 -0.535 35.322 1.00 52.39 376 GLU A O 1
ATOM 2206 N N . GLN A 1 277 ? 94.784 1.593 34.611 1.00 53.03 377 GLN A N 1
ATOM 2207 C CA . GLN A 1 277 ? 96.102 1.870 35.184 1.00 53.13 377 GLN A CA 1
ATOM 2208 C C . GLN A 1 277 ? 96.123 1.796 36.710 1.00 53.06 377 GLN A C 1
ATOM 2209 O O . GLN A 1 277 ? 97.087 1.316 37.268 1.00 53.47 377 GLN A O 1
ATOM 2215 N N . ILE A 1 278 ? 95.062 2.251 37.373 1.00 53.32 378 ILE A N 1
ATOM 2216 C CA . ILE A 1 278 ? 94.861 2.025 38.814 1.00 53.30 378 ILE A CA 1
ATOM 2217 C C . ILE A 1 278 ? 94.909 0.538 39.155 1.00 53.58 378 ILE A C 1
ATOM 2218 O O . ILE A 1 278 ? 95.669 0.117 40.039 1.00 53.73 378 ILE A O 1
ATOM 2223 N N . SER A 1 279 ? 94.088 -0.254 38.467 1.00 53.65 379 SER A N 1
ATOM 2224 C CA . SER A 1 279 ? 93.953 -1.678 38.782 1.00 53.67 379 SER A CA 1
ATOM 2225 C C . SER A 1 279 ? 95.291 -2.403 38.728 1.00 53.64 379 SER A C 1
ATOM 2226 O O . SER A 1 279 ? 95.608 -3.211 39.600 1.00 53.72 379 SER A O 1
ATOM 2229 N N . THR A 1 280 ? 96.056 -2.126 37.682 1.00 53.61 380 THR A N 1
ATOM 2230 C CA . THR A 1 280 ? 97.371 -2.727 37.502 1.00 53.79 380 THR A CA 1
ATOM 2231 C C . THR A 1 280 ? 98.290 -2.274 38.636 1.00 53.49 380 THR A C 1
ATOM 2232 O O . THR A 1 280 ? 98.995 -3.080 39.232 1.00 52.77 380 THR A O 1
ATOM 2236 N N . LEU A 1 281 ? 98.226 -0.977 38.932 1.00 53.76 381 LEU A N 1
ATOM 2237 C CA . LEU A 1 281 ? 98.940 -0.353 40.056 1.00 54.05 381 LEU A CA 1
ATOM 2238 C C . LEU A 1 281 ? 98.531 -0.919 41.427 1.00 54.18 381 LEU A C 1
ATOM 2239 O O . LEU A 1 281 ? 99.337 -0.958 42.344 1.00 53.75 381 LEU A O 1
ATOM 2244 N N . ILE A 1 282 ? 97.270 -1.322 41.574 1.00 54.38 382 ILE A N 1
ATOM 2245 C CA . ILE A 1 282 ? 96.816 -1.946 42.811 1.00 54.50 382 ILE A CA 1
ATOM 2246 C C . ILE A 1 282 ? 97.340 -3.373 42.876 1.00 54.98 382 ILE A C 1
ATOM 2247 O O . ILE A 1 282 ? 98.030 -3.739 43.829 1.00 55.23 382 ILE A O 1
ATOM 2252 N N . ASN A 1 283 ? 97.028 -4.174 41.856 1.00 55.35 383 ASN A N 1
ATOM 2253 C CA . ASN A 1 283 ? 97.472 -5.579 41.801 1.00 55.23 383 ASN A CA 1
ATOM 2254 C C . ASN A 1 283 ? 98.988 -5.744 41.808 1.00 55.46 383 ASN A C 1
ATOM 2255 O O . ASN A 1 283 ? 99.485 -6.839 42.062 1.00 55.83 383 ASN A O 1
ATOM 2260 N N . THR A 1 284 ? 99.730 -4.692 41.482 1.00 55.59 384 THR A N 1
ATOM 2261 C CA . THR A 1 284 ? 101.174 -4.838 41.364 1.00 55.64 384 THR A CA 1
ATOM 2262 C C . THR A 1 284 ? 101.910 -4.501 42.660 1.00 55.53 384 THR A C 1
ATOM 2263 O O . THR A 1 284 ? 102.990 -5.039 42.888 1.00 55.76 384 THR A O 1
ATOM 2267 N N . THR A 1 285 ? 101.349 -3.638 43.509 1.00 5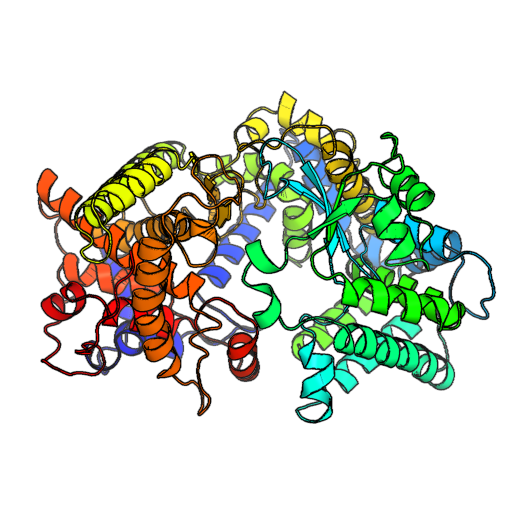5.27 385 THR A N 1
ATOM 2268 C CA . THR A 1 285 ? 102.090 -3.200 44.699 1.00 55.02 385 THR A CA 1
ATOM 2269 C C . THR A 1 285 ? 101.751 -4.042 45.924 1.00 55.00 385 THR A C 1
ATOM 2270 O O . THR A 1 285 ? 100.649 -4.617 46.035 1.00 55.10 385 THR A O 1
ATOM 2274 N N . ASP A 1 286 ? 102.712 -4.111 46.843 1.00 54.48 386 ASP A N 1
ATOM 2275 C CA . ASP A 1 286 ? 102.544 -4.897 48.052 1.00 54.28 386 ASP A CA 1
ATOM 2276 C C . ASP A 1 286 ? 101.446 -4.254 48.910 1.00 53.77 386 ASP A C 1
ATOM 2277 O O . ASP A 1 286 ? 101.107 -3.075 48.733 1.00 53.70 386 ASP A O 1
ATOM 2282 N N . ARG A 1 287 ? 100.908 -5.035 49.837 1.00 53.32 387 ARG A N 1
ATOM 2283 C CA . ARG A 1 287 ? 99.702 -4.658 50.567 1.00 53.06 387 ARG A CA 1
ATOM 2284 C C . ARG A 1 287 ? 99.987 -3.670 51.710 1.00 51.91 387 ARG A C 1
ATOM 2285 O O . ARG A 1 287 ? 99.187 -2.774 51.938 1.00 51.92 387 ARG A O 1
ATOM 2293 N N . CYS A 1 288 ? 101.111 -3.811 52.418 1.00 50.52 388 CYS A N 1
ATOM 2294 C CA . CYS A 1 288 ? 101.406 -2.905 53.538 1.00 50.02 388 CYS A CA 1
ATOM 2295 C C . CYS A 1 288 ? 101.409 -1.499 53.012 1.00 48.36 388 CYS A C 1
ATOM 2296 O O . CYS A 1 288 ? 100.736 -0.617 53.534 1.00 48.21 388 CYS A O 1
ATOM 2299 N N . LEU A 1 289 ? 102.167 -1.308 51.946 1.00 46.80 389 LEU A N 1
ATOM 2300 C CA . LEU A 1 289 ? 102.173 -0.053 51.236 1.00 45.15 389 LEU A CA 1
ATOM 2301 C C . LEU A 1 289 ? 100.740 0.367 50.865 1.00 44.46 389 LEU A C 1
ATOM 2302 O O . LEU A 1 289 ? 100.346 1.532 51.049 1.00 44.69 389 LEU A O 1
ATOM 2307 N N . LEU A 1 290 ? 99.952 -0.566 50.341 1.00 43.30 390 LEU A N 1
ATOM 2308 C CA . LEU A 1 290 ? 98.563 -0.233 49.983 1.00 42.42 390 LEU A CA 1
ATOM 2309 C C . LEU A 1 290 ? 97.803 0.257 51.211 1.00 41.01 390 LEU A C 1
ATOM 2310 O O . LEU A 1 290 ? 97.098 1.257 51.160 1.00 40.78 390 LEU A O 1
ATOM 2315 N N . ASN A 1 291 ? 98.002 -0.443 52.313 1.00 39.78 391 ASN A N 1
ATOM 2316 C CA . ASN A 1 291 ? 97.450 -0.079 53.610 1.00 39.24 391 ASN A CA 1
ATOM 2317 C C . ASN A 1 291 ? 97.989 1.256 54.138 1.00 38.40 391 ASN A C 1
ATOM 2318 O O . ASN A 1 291 ? 97.234 2.129 54.556 1.00 37.65 391 ASN A O 1
ATOM 2323 N N . ASN A 1 292 ? 99.300 1.424 54.097 1.00 38.13 392 ASN A N 1
ATOM 2324 C CA . ASN A 1 292 ? 99.903 2.667 54.573 1.00 38.28 392 ASN A CA 1
ATOM 2325 C C . ASN A 1 292 ? 99.416 3.874 53.802 1.00 38.45 392 ASN A C 1
ATOM 2326 O O . ASN A 1 292 ? 99.144 4.929 54.401 1.00 38.40 392 ASN A O 1
ATOM 2331 N N . TYR A 1 293 ? 99.301 3.713 52.479 1.00 38.54 393 TYR A N 1
ATOM 2332 C CA . TYR A 1 293 ? 98.707 4.742 51.636 1.00 38.19 393 TYR A CA 1
ATOM 2333 C C . TYR A 1 293 ? 97.310 5.089 52.109 1.00 37.70 393 TYR A C 1
ATOM 2334 O O . TYR A 1 293 ? 96.991 6.262 52.289 1.00 36.88 393 TYR A O 1
ATOM 2343 N N . MET A 1 294 ? 96.485 4.064 52.327 1.00 38.17 394 MET A N 1
ATOM 2344 C CA . MET A 1 294 ? 95.070 4.275 52.661 1.00 38.20 394 MET A CA 1
ATOM 2345 C C . MET A 1 294 ? 94.922 5.034 53.982 1.00 38.58 394 MET A C 1
ATOM 2346 O O . MET A 1 294 ? 94.157 6.013 54.066 1.00 38.11 394 MET A O 1
ATOM 2351 N N . ILE A 1 295 ? 95.716 4.637 54.983 1.00 39.03 395 ILE A N 1
ATOM 2352 C CA . ILE A 1 295 ? 95.707 5.311 56.280 1.00 39.09 395 ILE A CA 1
ATOM 2353 C C . ILE A 1 295 ? 96.180 6.735 56.153 1.00 38.82 395 ILE A C 1
ATOM 2354 O O . ILE A 1 295 ? 95.524 7.643 56.658 1.00 37.81 395 ILE A O 1
ATOM 2359 N N . TRP A 1 296 ? 97.289 6.936 55.445 1.00 39.68 396 TRP A N 1
ATOM 2360 C CA . TRP A 1 296 ? 97.744 8.303 55.145 1.00 39.57 396 TRP A CA 1
ATOM 2361 C C . TRP A 1 296 ? 96.623 9.194 54.632 1.00 38.93 396 TRP A C 1
ATOM 2362 O O . TRP A 1 296 ? 96.445 10.298 55.118 1.00 38.58 396 TRP A O 1
ATOM 2373 N N . ASN A 1 297 ? 95.853 8.713 53.671 1.00 39.31 397 ASN A N 1
ATOM 2374 C CA . ASN A 1 297 ? 94.689 9.463 53.206 1.00 39.33 397 ASN A CA 1
ATOM 2375 C C . ASN A 1 297 ? 93.773 9.804 54.364 1.00 39.11 397 ASN A C 1
ATOM 2376 O O . ASN A 1 297 ? 93.370 10.957 54.538 1.00 38.91 397 ASN A O 1
ATOM 2381 N N . LEU A 1 298 ? 93.457 8.780 55.156 1.00 39.46 398 LEU A N 1
ATOM 2382 C CA . LEU A 1 298 ? 92.667 8.934 56.399 1.00 39.07 398 LEU A CA 1
ATOM 2383 C C . LEU A 1 298 ? 93.261 9.998 57.313 1.00 38.18 398 LEU A C 1
ATOM 2384 O O . LEU A 1 298 ? 92.557 10.833 57.867 1.00 36.74 398 LEU A O 1
ATOM 2389 N N . VAL A 1 299 ? 94.569 10.010 57.435 1.00 38.92 399 VAL A N 1
ATOM 2390 C CA . VAL A 1 299 ? 95.176 10.986 58.333 1.00 39.67 399 VAL A CA 1
ATOM 2391 C C . VAL A 1 299 ? 95.080 12.385 57.735 1.00 39.73 399 VAL A C 1
ATOM 2392 O O . VAL A 1 299 ? 94.751 13.326 58.442 1.00 39.53 399 VAL A O 1
ATOM 2396 N N . ARG A 1 300 ? 95.281 12.522 56.434 1.00 40.04 400 ARG A N 1
ATOM 2397 C CA . ARG A 1 300 ? 95.105 13.838 55.796 1.00 40.93 400 ARG A CA 1
ATOM 2398 C C . ARG A 1 300 ? 93.682 14.423 55.971 1.00 40.86 400 ARG A C 1
ATOM 2399 O O . ARG A 1 300 ? 93.519 15.603 56.283 1.00 40.77 400 ARG A O 1
ATOM 2407 N N . LYS A 1 301 ? 92.668 13.581 55.825 1.00 41.42 401 LYS A N 1
ATOM 2408 C CA . LYS A 1 301 ? 91.283 13.952 56.126 1.00 41.83 401 LYS A CA 1
ATOM 2409 C C . LYS A 1 301 ? 91.004 14.307 57.608 1.00 42.47 401 LYS A C 1
ATOM 2410 O O . LYS A 1 301 ? 90.062 15.029 57.904 1.00 43.12 401 LYS A O 1
ATOM 2416 N N . THR A 1 302 ? 91.826 13.825 58.536 1.00 42.71 402 THR A N 1
ATOM 2417 C CA . THR A 1 302 ? 91.404 13.688 59.942 1.00 42.72 402 THR A CA 1
ATOM 2418 C C . THR A 1 302 ? 92.225 14.494 60.969 1.00 42.64 402 THR A C 1
ATOM 2419 O O . THR A 1 302 ? 91.699 14.919 61.999 1.00 42.51 402 THR A O 1
ATOM 2423 N N . SER A 1 303 ? 93.506 14.685 60.676 1.00 42.75 403 SER A N 1
ATOM 2424 C CA . SER A 1 303 ? 94.455 15.371 61.554 1.00 42.83 403 SER A CA 1
ATOM 2425 C C . SER A 1 303 ? 93.990 16.740 62.078 1.00 42.63 403 SER A C 1
ATOM 2426 O O . SER A 1 303 ? 94.329 17.129 63.199 1.00 42.20 403 SER A O 1
ATOM 2429 N N . SER A 1 304 ? 93.241 17.472 61.256 1.00 42.13 404 SER A N 1
ATOM 2430 C CA . SER A 1 304 ? 92.654 18.766 61.654 1.00 42.14 404 SER A CA 1
ATOM 2431 C C . SER A 1 304 ? 91.852 18.718 62.977 1.00 42.12 404 SER A C 1
ATOM 2432 O O . SER A 1 304 ? 91.699 19.742 63.652 1.00 41.81 404 SER A O 1
ATOM 2435 N N . PHE A 1 305 ? 91.349 17.535 63.336 1.00 41.96 405 PHE A N 1
ATOM 2436 C CA . PHE A 1 305 ? 90.460 17.373 64.487 1.00 42.02 405 PHE A CA 1
ATOM 2437 C C . PHE A 1 305 ? 91.188 16.940 65.782 1.00 42.13 405 PHE A C 1
ATOM 2438 O O . PHE A 1 305 ? 90.552 16.770 66.819 1.00 41.43 405 PHE A O 1
ATOM 2446 N N . LEU A 1 306 ? 92.515 16.805 65.707 1.00 42.47 406 LEU A N 1
ATOM 2447 C CA . LEU A 1 306 ? 93.355 16.427 66.844 1.00 42.62 406 LEU A CA 1
ATOM 2448 C C . LEU A 1 306 ? 93.912 17.689 67.501 1.00 43.24 406 LEU A C 1
ATOM 2449 O O . LEU A 1 306 ? 93.352 18.773 67.342 1.00 43.82 406 LEU A O 1
ATOM 2454 N N . ASP A 1 307 ? 95.011 17.553 68.239 1.00 43.71 407 ASP A N 1
ATOM 2455 C CA . ASP A 1 307 ? 95.521 18.637 69.076 1.00 43.87 407 ASP A CA 1
ATOM 2456 C C . ASP A 1 307 ? 96.394 19.651 68.316 1.00 44.29 407 ASP A C 1
ATOM 2457 O O . ASP A 1 307 ? 96.597 19.536 67.088 1.00 43.68 407 ASP A O 1
ATOM 2462 N N . GLN A 1 308 ? 96.912 20.629 69.085 1.00 44.82 408 GLN A N 1
ATOM 2463 C CA . GLN A 1 308 ? 97.721 21.747 68.568 1.00 45.26 408 GLN A CA 1
ATOM 2464 C C . GLN A 1 308 ? 99.163 21.387 68.088 1.00 45.70 408 GLN A C 1
ATOM 2465 O O . GLN A 1 308 ? 99.906 22.281 67.450 1.00 45.99 408 GLN A O 1
ATOM 2471 N N . ARG A 1 309 ? 99.565 20.086 68.319 1.00 45.99 409 ARG A N 1
ATOM 2472 C CA . ARG A 1 309 ? 100.797 19.606 67.691 1.00 46.50 409 ARG A CA 1
ATOM 2473 C C . ARG A 1 309 ? 100.567 19.431 66.190 1.00 47.03 409 ARG A C 1
ATOM 2474 O O . ARG A 1 309 ? 101.495 19.616 65.390 1.00 47.06 409 ARG A O 1
ATOM 2482 N N . PHE A 1 310 ? 99.323 19.102 65.819 1.00 47.44 410 PHE A N 1
ATOM 2483 C CA . PHE A 1 310 ? 98.975 18.819 64.431 1.00 48.31 410 PHE A CA 1
ATOM 2484 C C . PHE A 1 310 ? 98.683 20.117 63.681 1.00 49.02 410 PHE A C 1
ATOM 2485 O O . PHE A 1 310 ? 99.236 20.351 62.611 1.00 49.18 410 PHE A O 1
ATOM 2493 N N . GLN A 1 311 ? 97.823 20.956 64.252 1.00 49.79 411 GLN A N 1
ATOM 2494 C CA . GLN A 1 311 ? 97.540 22.282 63.702 1.00 50.38 411 GLN A CA 1
ATOM 2495 C C . GLN A 1 311 ? 98.810 22.999 63.272 1.00 50.79 411 GLN A C 1
ATOM 2496 O O . GLN A 1 311 ? 98.889 23.561 62.174 1.00 50.89 411 GLN A O 1
ATOM 2502 N N . ASP A 1 312 ? 99.787 22.987 64.167 1.00 51.25 412 ASP A N 1
ATOM 2503 C CA . ASP A 1 312 ? 101.134 23.462 63.878 1.00 51.81 412 ASP A CA 1
ATOM 2504 C C . ASP A 1 312 ? 101.668 22.819 62.598 1.00 52.08 412 ASP A C 1
ATOM 2505 O O . ASP A 1 312 ? 102.146 23.530 61.686 1.00 52.19 412 ASP A O 1
ATOM 2510 N N . ALA A 1 313 ? 101.575 21.482 62.523 1.00 52.82 413 ALA A N 1
ATOM 2511 C CA . ALA A 1 313 ? 101.984 20.774 61.301 1.00 53.41 413 ALA A CA 1
ATOM 2512 C C . ALA A 1 313 ? 101.236 21.289 60.053 1.00 53.63 413 ALA A C 1
ATOM 2513 O O . ALA A 1 313 ? 101.865 21.535 59.014 1.00 53.14 413 ALA A O 1
ATOM 2515 N N . ASP A 1 314 ? 99.909 21.472 60.177 1.00 54.43 414 ASP A N 1
ATOM 2516 C CA . ASP A 1 314 ? 99.072 21.934 59.050 1.00 55.17 414 ASP A CA 1
ATOM 2517 C C . ASP A 1 314 ? 99.413 23.376 58.694 1.00 55.86 414 ASP A C 1
ATOM 2518 O O . ASP A 1 314 ? 99.469 23.732 57.518 1.00 56.05 414 ASP A O 1
ATOM 2523 N N . GLU A 1 315 ? 99.633 24.201 59.720 1.00 56.59 415 GLU A N 1
ATOM 2524 C CA . GLU A 1 315 ? 99.954 25.617 59.539 1.00 56.87 415 GLU A CA 1
ATOM 2525 C C . GLU A 1 315 ? 101.280 25.751 58.806 1.00 57.37 415 GLU A C 1
ATOM 2526 O O . GLU A 1 315 ? 101.366 26.415 57.763 1.00 57.43 415 GLU A O 1
ATOM 2532 N N . LYS A 1 316 ? 102.305 25.110 59.365 1.00 57.70 416 LYS A N 1
ATOM 2533 C CA . LYS A 1 316 ? 103.656 25.131 58.810 1.00 58.05 416 LYS A CA 1
ATOM 2534 C C . LYS A 1 316 ? 103.641 24.797 57.323 1.00 58.45 416 LYS A C 1
ATOM 2535 O O . LYS A 1 316 ? 104.179 25.539 56.509 1.00 58.46 416 LYS A O 1
ATOM 2541 N N . PHE A 1 317 ? 103.009 23.686 56.968 1.00 59.11 417 PHE A N 1
ATOM 2542 C CA . PHE A 1 317 ? 103.001 23.251 55.580 1.00 59.50 417 PHE A CA 1
ATOM 2543 C C . PHE A 1 317 ? 102.284 24.246 54.658 1.00 59.89 417 PHE A C 1
ATOM 2544 O O . PHE A 1 317 ? 102.741 24.506 53.545 1.00 59.58 417 PHE A O 1
ATOM 2552 N N . MET A 1 318 ? 101.169 24.796 55.134 1.00 60.40 418 MET A N 1
ATOM 2553 C CA . MET A 1 318 ? 100.392 25.779 54.380 1.00 60.64 418 MET A CA 1
ATOM 2554 C C . MET A 1 318 ? 101.124 27.113 54.210 1.00 60.82 418 MET A C 1
ATOM 2555 O O . MET A 1 318 ? 100.774 27.888 53.324 1.00 60.98 418 MET A O 1
ATOM 2560 N N . GLU A 1 319 ? 102.127 27.390 55.050 1.00 60.97 419 GLU A N 1
ATOM 2561 C CA . GLU A 1 319 ? 103.054 28.510 54.794 1.00 60.88 419 GLU A CA 1
ATOM 2562 C C . GLU A 1 319 ? 104.037 28.169 53.668 1.00 60.91 419 GLU A C 1
ATOM 2563 O O . GLU A 1 319 ? 104.703 29.064 53.130 1.00 60.91 419 GLU A O 1
ATOM 2569 N N . VAL A 1 320 ? 104.151 26.873 53.354 1.00 60.97 420 VAL A N 1
ATOM 2570 C CA . VAL A 1 320 ? 104.912 26.385 52.195 1.00 61.00 420 VAL A CA 1
ATOM 2571 C C . VAL A 1 320 ? 103.985 26.134 50.990 1.00 60.95 420 VAL A C 1
ATOM 2572 O O . VAL A 1 320 ? 104.414 26.210 49.836 1.00 61.13 420 VAL A O 1
ATOM 2576 N N . MET A 1 321 ? 102.714 25.839 51.249 1.00 60.92 421 MET A N 1
ATOM 2577 C CA . MET A 1 321 ? 101.752 25.646 50.169 1.00 60.92 421 MET A CA 1
ATOM 2578 C C . MET A 1 321 ? 101.171 26.986 49.719 1.00 60.91 421 MET A C 1
ATOM 2579 O O . MET A 1 321 ? 101.921 27.924 49.420 1.00 60.74 421 MET A O 1
ATOM 2584 N N . TRP A 1 332 ? 90.821 31.873 67.231 1.00 56.87 432 TRP A N 1
ATOM 2585 C CA . TRP A 1 332 ? 90.636 30.463 66.893 1.00 56.81 432 TRP A CA 1
ATOM 2586 C C . TRP A 1 332 ? 89.317 30.262 66.138 1.00 56.68 432 TRP A C 1
ATOM 2587 O O . TRP A 1 332 ? 88.535 29.355 66.439 1.00 56.06 432 TRP A O 1
ATOM 2598 N N . LYS A 1 333 ? 89.120 31.122 65.131 1.00 56.82 433 LYS A N 1
ATOM 2599 C CA . LYS A 1 333 ? 88.007 31.054 64.152 1.00 56.69 433 LYS A CA 1
ATOM 2600 C C . LYS A 1 333 ? 87.946 29.702 63.458 1.00 56.71 433 LYS A C 1
ATOM 2601 O O . LYS A 1 333 ? 86.903 29.299 62.935 1.00 57.10 433 LYS A O 1
ATOM 2607 N N . PHE A 1 334 ? 89.111 29.061 63.382 1.00 56.41 434 PHE A N 1
ATOM 2608 C CA . PHE A 1 334 ? 89.282 27.690 62.922 1.00 56.11 434 PHE A CA 1
ATOM 2609 C C . PHE A 1 334 ? 87.995 26.920 62.681 1.00 56.16 434 PHE A C 1
ATOM 2610 O O . PHE A 1 334 ? 87.715 26.499 61.550 1.00 56.45 434 PHE A O 1
ATOM 2618 N N . CYS A 1 335 ? 87.204 26.713 63.724 1.00 55.92 435 CYS A N 1
ATOM 2619 C CA . CYS A 1 335 ? 86.085 25.808 63.553 1.00 55.93 435 CYS A CA 1
ATOM 2620 C C . CYS A 1 335 ? 84.697 26.466 63.407 1.00 55.51 435 CYS A C 1
ATOM 2621 O O . CYS A 1 335 ? 83.683 25.772 63.335 1.00 55.64 435 CYS A O 1
ATOM 2624 N N . VAL A 1 336 ? 84.653 27.792 63.302 1.00 54.78 436 VAL A N 1
ATOM 2625 C CA . VAL A 1 336 ? 83.508 28.447 62.651 1.00 54.18 436 VAL A CA 1
ATOM 2626 C C . VAL A 1 336 ? 83.539 28.080 61.163 1.00 53.48 436 VAL A C 1
ATOM 2627 O O . VAL A 1 336 ? 82.504 27.864 60.542 1.00 53.18 436 VAL A O 1
ATOM 2631 N N . SER A 1 337 ? 84.738 28.014 60.601 1.00 52.82 437 SER A N 1
ATOM 2632 C CA . SER A 1 337 ? 84.909 27.501 59.263 1.00 52.50 437 SER A CA 1
ATOM 2633 C C . SER A 1 337 ? 84.390 26.062 59.213 1.00 51.62 437 SER A C 1
ATOM 2634 O O . SER A 1 337 ? 83.440 25.774 58.491 1.00 51.50 437 SER A O 1
ATOM 2637 N N . ASP A 1 338 ? 85.009 25.179 59.996 1.00 51.08 438 ASP A N 1
ATOM 2638 C CA . ASP A 1 338 ? 84.675 23.748 60.000 1.00 50.62 438 ASP A CA 1
ATOM 2639 C C . ASP A 1 338 ? 83.164 23.532 60.091 1.00 49.99 438 ASP A C 1
ATOM 2640 O O . ASP A 1 338 ? 82.590 22.769 59.313 1.00 49.38 438 ASP A O 1
ATOM 2645 N N . THR A 1 339 ? 82.527 24.245 61.014 1.00 49.43 439 THR A N 1
ATOM 2646 C CA . THR A 1 339 ? 81.090 24.121 61.226 1.00 49.40 439 THR A CA 1
ATOM 2647 C C . THR A 1 339 ? 80.293 24.537 59.973 1.00 49.35 439 THR A C 1
ATOM 2648 O O . THR A 1 339 ? 79.330 23.875 59.590 1.00 48.44 439 THR A O 1
ATOM 2652 N N . GLU A 1 340 ? 80.689 25.647 59.354 1.00 49.95 440 GLU A N 1
ATOM 2653 C CA . GLU A 1 340 ? 80.067 26.076 58.108 1.00 49.50 440 GLU A CA 1
ATOM 2654 C C . GLU A 1 340 ? 80.317 25.022 57.069 1.00 49.19 440 GLU A C 1
ATOM 2655 O O . GLU A 1 340 ? 79.391 24.583 56.403 1.00 49.62 440 GLU A O 1
ATOM 2661 N N . ASN A 1 341 ? 81.572 24.617 56.930 1.00 48.44 441 ASN A N 1
ATOM 2662 C CA . ASN A 1 341 ? 81.930 23.625 55.937 1.00 47.64 441 ASN A CA 1
ATOM 2663 C C . ASN A 1 341 ? 80.954 22.434 55.944 1.00 46.61 441 ASN A C 1
ATOM 2664 O O . ASN A 1 341 ? 80.321 22.109 54.939 1.00 45.98 441 ASN A O 1
ATOM 2669 N N . ASN A 1 342 ? 80.805 21.821 57.107 1.00 45.93 442 ASN A N 1
ATOM 2670 C CA . ASN A 1 342 ? 80.048 20.582 57.239 1.00 45.00 442 ASN A CA 1
ATOM 2671 C C . ASN A 1 342 ? 78.552 20.782 57.479 1.00 44.10 442 ASN A C 1
ATOM 2672 O O . ASN A 1 342 ? 77.713 20.042 56.932 1.00 43.48 442 ASN A O 1
ATOM 2677 N N . LEU A 1 343 ? 78.223 21.788 58.279 1.00 43.28 443 LEU A N 1
ATOM 2678 C CA . LEU A 1 343 ? 76.859 21.978 58.769 1.00 43.37 443 LEU A CA 1
ATOM 2679 C C . LEU A 1 343 ? 76.314 23.322 58.321 1.00 42.80 443 LEU A C 1
ATOM 2680 O O . LEU A 1 343 ? 75.445 23.894 58.959 1.00 42.18 443 LEU A O 1
ATOM 2685 N N . GLY A 1 344 ? 76.819 23.793 57.183 1.00 43.41 444 GLY A N 1
ATOM 2686 C CA . GLY A 1 344 ? 76.429 25.067 56.605 1.00 43.52 444 GLY A CA 1
ATOM 2687 C C . GLY A 1 344 ? 74.958 25.232 56.316 1.00 43.45 444 GLY A C 1
ATOM 2688 O O . GLY A 1 344 ? 74.416 26.320 56.469 1.00 43.85 444 GLY A O 1
ATOM 2689 N N . PHE A 1 345 ? 74.292 24.179 55.882 1.00 43.76 445 PHE A N 1
ATOM 2690 C CA . PHE A 1 345 ? 72.852 24.285 55.722 1.00 44.45 445 PHE A CA 1
ATOM 2691 C C . PHE A 1 345 ? 72.181 24.299 57.098 1.00 44.62 445 PHE A C 1
ATOM 2692 O O . PHE A 1 345 ? 71.104 24.884 57.269 1.00 44.41 445 PHE A O 1
ATOM 2700 N N . ALA A 1 346 ? 72.824 23.672 58.080 1.00 45.07 446 ALA A N 1
ATOM 2701 C CA . ALA A 1 346 ? 72.357 23.781 59.468 1.00 45.82 446 ALA A CA 1
ATOM 2702 C C . ALA A 1 346 ? 72.351 25.219 59.984 1.00 46.30 446 ALA A C 1
ATOM 2703 O O . ALA A 1 346 ? 71.450 25.577 60.721 1.00 47.25 446 ALA A O 1
ATOM 2705 N N . LEU A 1 347 ? 73.323 26.038 59.572 1.00 46.77 447 LEU A N 1
ATOM 2706 C CA . LEU A 1 347 ? 73.455 27.440 60.025 1.00 46.85 447 LEU A CA 1
ATOM 2707 C C . LEU A 1 347 ? 72.687 28.444 59.186 1.00 47.27 447 LEU A C 1
ATOM 2708 O O . LEU A 1 347 ? 72.541 29.611 59.574 1.00 46.94 447 LEU A O 1
ATOM 2713 N N . GLY A 1 348 ? 72.245 28.009 58.009 1.00 47.51 448 GLY A N 1
ATOM 2714 C CA . GLY A 1 348 ? 71.687 28.910 57.018 1.00 47.52 448 GLY A CA 1
ATOM 2715 C C . GLY A 1 348 ? 70.608 29.790 57.588 1.00 47.64 448 GLY A C 1
ATOM 2716 O O . GLY A 1 348 ? 70.703 31.011 57.509 1.00 47.63 448 GLY A O 1
ATOM 2717 N N . PRO A 1 349 ? 69.567 29.180 58.162 1.00 47.59 449 PRO A N 1
ATOM 2718 C CA . PRO A 1 349 ? 68.494 29.966 58.720 1.00 48.29 449 PRO A CA 1
ATOM 2719 C C . PRO A 1 349 ? 69.019 31.042 59.635 1.00 48.70 449 PRO A C 1
ATOM 2720 O O . PRO A 1 349 ? 68.623 32.184 59.482 1.00 48.89 449 PRO A O 1
ATOM 2724 N N . MET A 1 350 ? 69.910 30.679 60.565 1.00 49.44 450 MET A N 1
ATOM 2725 C CA . MET A 1 350 ? 70.528 31.664 61.463 1.00 49.74 450 MET A CA 1
ATOM 2726 C C . MET A 1 350 ? 71.154 32.718 60.582 1.00 49.96 450 MET A C 1
ATOM 2727 O O . MET A 1 350 ? 70.888 33.900 60.739 1.00 50.13 450 MET A O 1
ATOM 2732 N N . PHE A 1 351 ? 71.968 32.270 59.629 1.00 50.23 451 PHE A N 1
ATOM 2733 C CA . PHE A 1 351 ? 72.731 33.189 58.807 1.00 50.15 451 PHE A CA 1
ATOM 2734 C C . PHE A 1 351 ? 71.848 34.202 58.114 1.00 50.38 451 PHE A C 1
ATOM 2735 O O . PHE A 1 351 ? 72.152 35.400 58.143 1.00 50.55 451 PHE A O 1
ATOM 2743 N N . VAL A 1 352 ? 70.752 33.758 57.511 1.00 50.34 452 VAL A N 1
ATOM 2744 C CA . VAL A 1 352 ? 69.995 34.698 56.693 1.00 50.69 452 VAL A CA 1
ATOM 2745 C C . VAL A 1 352 ? 69.023 35.550 57.510 1.00 50.85 452 VAL A C 1
ATOM 2746 O O . VAL A 1 352 ? 68.743 36.685 57.109 1.00 50.69 452 VAL A O 1
ATOM 2750 N N . LYS A 1 353 ? 68.521 35.031 58.636 1.00 51.27 453 LYS A N 1
ATOM 2751 C CA . LYS A 1 353 ? 67.766 35.872 59.585 1.00 51.76 453 LYS A CA 1
ATOM 2752 C C . LYS A 1 353 ? 68.592 37.125 59.931 1.00 52.00 453 LYS A C 1
ATOM 2753 O O . LYS A 1 353 ? 68.090 38.251 59.860 1.00 52.27 453 LYS A O 1
ATOM 2759 N N . ALA A 1 354 ? 69.866 36.908 60.258 1.00 52.03 454 ALA A N 1
ATOM 2760 C CA . ALA A 1 354 ? 70.795 37.974 60.627 1.00 52.02 454 ALA A CA 1
ATOM 2761 C C . ALA A 1 354 ? 71.178 38.910 59.468 1.00 52.34 454 ALA A C 1
ATOM 2762 O O . ALA A 1 354 ? 71.182 40.151 59.628 1.00 52.55 454 ALA A O 1
ATOM 2764 N N . THR A 1 355 ? 71.505 38.328 58.314 1.00 52.28 455 THR A N 1
ATOM 2765 C CA . THR A 1 355 ? 72.184 39.068 57.252 1.00 52.81 455 THR A CA 1
ATOM 2766 C C . THR A 1 355 ? 71.314 39.470 56.055 1.00 53.26 455 THR A C 1
ATOM 2767 O O . THR A 1 355 ? 71.691 40.361 55.297 1.00 53.10 455 THR A O 1
ATOM 2771 N N . PHE A 1 356 ? 70.155 38.832 55.896 1.00 54.18 456 PHE A N 1
ATOM 2772 C CA . PHE A 1 356 ? 69.393 38.901 54.646 1.00 54.40 456 PHE A CA 1
ATOM 2773 C C . PHE A 1 356 ? 67.972 39.416 54.827 1.00 54.83 456 PHE A C 1
ATOM 2774 O O . PHE A 1 356 ? 67.059 38.638 55.171 1.00 54.44 456 PHE A O 1
ATOM 2782 N N . ALA A 1 357 ? 67.791 40.722 54.590 1.00 54.94 457 ALA A N 1
ATOM 2783 C CA . ALA A 1 357 ? 66.457 41.276 54.390 1.00 55.52 457 ALA A CA 1
ATOM 2784 C C . ALA A 1 357 ? 65.742 40.431 53.315 1.00 56.41 457 ALA A C 1
ATOM 2785 O O . ALA A 1 357 ? 66.355 40.004 52.327 1.00 57.89 457 ALA A O 1
ATOM 2787 N N . GLU A 1 358 ? 64.468 40.114 53.532 1.00 56.57 458 GLU A N 1
ATOM 2788 C CA . GLU A 1 358 ? 63.689 39.374 52.531 1.00 55.89 458 GLU A CA 1
ATOM 2789 C C . GLU A 1 358 ? 63.428 40.292 51.376 1.00 55.88 458 GLU A C 1
ATOM 2790 O O . GLU A 1 358 ? 63.279 39.839 50.207 1.00 55.10 458 GLU A O 1
ATOM 2796 N N . ASP A 1 359 ? 63.351 41.597 51.710 1.00 54.74 459 ASP A N 1
ATOM 2797 C CA . ASP A 1 359 ? 63.446 42.604 50.684 1.00 53.77 459 ASP A CA 1
ATOM 2798 C C . ASP A 1 359 ? 64.497 42.192 49.632 1.00 53.09 459 ASP A C 1
ATOM 2799 O O . ASP A 1 359 ? 64.270 42.460 48.406 1.00 52.97 459 ASP A O 1
ATOM 2804 N N . SER A 1 360 ? 65.657 41.716 50.143 1.00 51.87 460 SER A N 1
ATOM 2805 C CA . SER A 1 360 ? 66.830 41.513 49.311 1.00 51.97 460 SER A CA 1
ATOM 2806 C C . SER A 1 360 ? 66.583 40.487 48.250 1.00 51.77 460 SER A C 1
ATOM 2807 O O . SER A 1 360 ? 67.109 40.586 47.144 1.00 51.77 460 SER A O 1
ATOM 2810 N N . LYS A 1 361 ? 65.770 39.498 48.597 1.00 51.70 461 LYS A N 1
ATOM 2811 C CA . LYS A 1 361 ? 65.451 38.404 47.701 1.00 51.04 461 LYS A CA 1
ATOM 2812 C C . LYS A 1 361 ? 64.617 38.905 46.511 1.00 50.69 461 LYS A C 1
ATOM 2813 O O . LYS A 1 361 ? 64.843 38.520 45.350 1.00 50.74 461 LYS A O 1
ATOM 2819 N N . SER A 1 362 ? 63.636 39.743 46.826 1.00 49.40 462 SER A N 1
ATOM 2820 C CA . SER A 1 362 ? 62.723 40.305 45.856 1.00 48.76 462 SER A CA 1
ATOM 2821 C C . SER A 1 362 ? 63.488 41.203 44.874 1.00 48.69 462 SER A C 1
ATOM 2822 O O . SER A 1 362 ? 63.274 41.127 43.657 1.00 48.49 462 SER A O 1
ATOM 2825 N N . ILE A 1 363 ? 64.376 42.038 45.409 1.00 47.84 463 ILE A N 1
ATOM 2826 C CA . ILE A 1 363 ? 65.126 42.964 44.593 1.00 47.65 463 ILE A CA 1
ATOM 2827 C C . ILE A 1 363 ? 66.114 42.177 43.731 1.00 47.68 463 ILE A C 1
ATOM 2828 O O . ILE A 1 363 ? 66.253 42.437 42.524 1.00 46.81 463 ILE A O 1
ATOM 2833 N N . ALA A 1 364 ? 66.760 41.186 44.340 1.00 47.71 464 ALA A N 1
ATOM 2834 C CA . ALA A 1 364 ? 67.697 40.335 43.606 1.00 47.68 464 ALA A CA 1
ATOM 2835 C C . ALA A 1 364 ? 66.978 39.581 42.511 1.00 47.62 464 ALA A C 1
ATOM 2836 O O . ALA A 1 364 ? 67.540 39.324 41.445 1.00 47.48 464 ALA A O 1
ATOM 2838 N N . THR A 1 365 ? 65.720 39.247 42.760 1.00 47.60 465 THR A N 1
ATOM 2839 C CA . THR A 1 365 ? 64.915 38.593 41.749 1.00 47.57 465 THR A CA 1
ATOM 2840 C C . THR A 1 365 ? 64.586 39.536 40.589 1.00 47.25 465 THR A C 1
ATOM 2841 O O . THR A 1 365 ? 64.572 39.098 39.456 1.00 48.01 465 THR A O 1
ATOM 2845 N N . GLU A 1 366 ? 64.313 40.810 40.850 1.00 47.07 466 GLU A N 1
ATOM 2846 C CA . GLU A 1 366 ? 64.072 41.758 39.755 1.00 47.01 466 GLU A CA 1
ATOM 2847 C C . GLU A 1 366 ? 65.359 41.994 38.960 1.00 46.80 466 GLU A C 1
ATOM 2848 O O . GLU A 1 366 ? 65.303 42.039 37.743 1.00 48.30 466 GLU A O 1
ATOM 2854 N N . ILE A 1 367 ? 66.494 42.133 39.644 1.00 46.00 467 ILE A N 1
ATOM 2855 C CA . ILE A 1 367 ? 67.802 42.284 39.003 1.00 46.02 467 ILE A CA 1
ATOM 2856 C C . ILE A 1 367 ? 68.155 41.080 38.117 1.00 46.00 467 ILE A C 1
ATOM 2857 O O . ILE A 1 367 ? 68.705 41.236 37.035 1.00 45.44 467 ILE A O 1
ATOM 2862 N N . ILE A 1 368 ? 67.824 39.880 38.558 1.00 46.21 468 ILE A N 1
ATOM 2863 C CA . ILE A 1 368 ? 68.045 38.717 37.712 1.00 46.96 468 ILE A CA 1
ATOM 2864 C C . ILE A 1 368 ? 67.183 38.791 36.445 1.00 48.14 468 ILE A C 1
ATOM 2865 O O . ILE A 1 368 ? 67.718 38.622 35.324 1.00 47.34 468 ILE A O 1
ATOM 2870 N N . LEU A 1 369 ? 65.879 39.053 36.605 1.00 48.47 469 LEU A N 1
ATOM 2871 C CA . LEU A 1 369 ? 65.020 39.237 35.426 1.00 48.54 469 LEU A CA 1
ATOM 2872 C C . LEU A 1 369 ? 65.678 40.216 34.459 1.00 47.76 469 LEU A C 1
ATOM 2873 O O . LEU A 1 369 ? 65.706 39.972 33.266 1.00 47.50 469 LEU A O 1
ATOM 2878 N N . GLU A 1 370 ? 66.180 41.328 34.979 1.00 46.88 470 GLU A N 1
ATOM 2879 C CA . GLU A 1 370 ? 66.679 42.383 34.116 1.00 47.08 470 GLU A CA 1
ATOM 2880 C C . GLU A 1 370 ? 67.950 42.008 33.330 1.00 46.31 470 GLU A C 1
ATOM 2881 O O . GLU A 1 370 ? 68.157 42.469 32.209 1.00 46.19 470 GLU A O 1
ATOM 2887 N N . ILE A 1 371 ? 68.799 41.202 33.954 1.00 45.57 471 ILE A N 1
ATOM 2888 C CA . ILE A 1 371 ? 70.029 40.689 33.352 1.00 44.72 471 ILE A CA 1
ATOM 2889 C C . ILE A 1 371 ? 69.713 39.627 32.293 1.00 43.23 471 ILE A C 1
ATOM 2890 O O . ILE A 1 371 ? 70.249 39.684 31.186 1.00 41.83 471 ILE A O 1
ATOM 2895 N N . LYS A 1 372 ? 68.852 38.674 32.629 1.00 42.50 472 LYS A N 1
ATOM 2896 C CA . LYS A 1 372 ? 68.294 37.745 31.625 1.00 43.20 472 LYS A CA 1
ATOM 2897 C C . LYS A 1 372 ? 67.739 38.513 30.421 1.00 43.24 472 LYS A C 1
ATOM 2898 O O . LYS A 1 372 ? 68.134 38.270 29.288 1.00 43.24 472 LYS A O 1
ATOM 2904 N N . LYS A 1 373 ? 66.892 39.500 30.688 1.00 42.54 473 LYS A N 1
ATOM 2905 C CA . LYS A 1 373 ? 66.313 40.287 29.643 1.00 42.21 473 LYS A CA 1
ATOM 2906 C C . LYS A 1 373 ? 67.405 40.751 28.703 1.00 41.52 473 LYS A C 1
ATOM 2907 O O . LYS A 1 373 ? 67.362 40.451 27.504 1.00 41.97 473 LYS A O 1
ATOM 2913 N N . ALA A 1 374 ? 68.389 41.462 29.246 1.00 40.31 474 ALA A N 1
ATOM 2914 C CA . ALA A 1 374 ? 69.490 42.003 28.455 1.00 39.59 474 ALA A CA 1
ATOM 2915 C C . ALA A 1 374 ? 70.317 40.924 27.727 1.00 38.60 474 ALA A C 1
ATOM 2916 O O . ALA A 1 374 ? 70.696 41.104 26.568 1.00 39.26 474 ALA A O 1
ATOM 2918 N N . PHE A 1 375 ? 70.628 39.843 28.423 1.00 37.80 475 PHE A N 1
ATOM 2919 C CA . PHE A 1 375 ? 71.286 38.703 27.832 1.00 38.48 475 PHE A CA 1
ATOM 2920 C C . PHE A 1 375 ? 70.524 38.202 26.624 1.00 38.44 475 PHE A C 1
ATOM 2921 O O . PHE A 1 375 ? 71.103 37.965 25.568 1.00 37.78 475 PHE A O 1
ATOM 2929 N N . GLU A 1 376 ? 69.224 38.019 26.803 1.00 39.02 476 GLU A N 1
ATOM 2930 C CA . GLU A 1 376 ? 68.389 37.583 25.721 1.00 40.51 476 GLU A CA 1
ATOM 2931 C C . GLU A 1 376 ? 68.336 38.562 24.548 1.00 40.61 476 GLU A C 1
ATOM 2932 O O . GLU A 1 376 ? 68.360 38.116 23.412 1.00 40.79 476 GLU A O 1
ATOM 2938 N N . GLU A 1 377 ? 68.320 39.861 24.826 1.00 40.65 477 GLU A N 1
ATOM 2939 C CA . GLU A 1 377 ? 68.363 40.850 23.792 1.00 41.60 477 GLU A CA 1
ATOM 2940 C C . GLU A 1 377 ? 69.687 40.794 23.011 1.00 42.40 477 GLU A C 1
ATOM 2941 O O . GLU A 1 377 ? 69.719 41.141 21.822 1.00 42.86 477 GLU A O 1
ATOM 2947 N N . SER A 1 378 ? 70.797 40.488 23.689 1.00 42.45 478 SER A N 1
ATOM 2948 C CA . SER A 1 378 ? 72.035 40.166 22.974 1.00 41.88 478 SER A CA 1
ATOM 2949 C C . SER A 1 378 ? 71.897 38.858 22.167 1.00 41.59 478 SER A C 1
ATOM 2950 O O . SER A 1 378 ? 72.393 38.769 21.069 1.00 41.78 478 SER A O 1
ATOM 2953 N N . LEU A 1 379 ? 71.241 37.845 22.707 1.00 42.02 479 LEU A N 1
ATOM 2954 C CA . LEU A 1 379 ? 71.065 36.598 21.957 1.00 43.15 479 LEU A CA 1
ATOM 2955 C C . LEU A 1 379 ? 70.323 36.834 20.635 1.00 43.33 479 LEU A C 1
ATOM 2956 O O . LEU A 1 379 ? 70.600 36.176 19.627 1.00 43.44 479 LEU A O 1
ATOM 2961 N N . SER A 1 380 ? 69.416 37.803 20.643 1.00 43.31 480 SER A N 1
ATOM 2962 C CA . SER A 1 380 ? 68.548 38.038 19.513 1.00 43.56 480 SER A CA 1
ATOM 2963 C C . SER A 1 380 ? 69.264 38.704 18.384 1.00 42.35 480 SER A C 1
ATOM 2964 O O . SER A 1 380 ? 68.835 38.637 17.251 1.00 41.61 480 SER A O 1
ATOM 2967 N N . THR A 1 381 ? 70.393 39.302 18.726 1.00 42.16 481 THR A N 1
ATOM 2968 C CA . THR A 1 381 ? 71.102 40.233 17.914 1.00 41.58 481 THR A CA 1
ATOM 2969 C C . THR A 1 381 ? 72.470 39.711 17.449 1.00 40.88 481 THR A C 1
ATOM 2970 O O . THR A 1 381 ? 73.133 40.358 16.665 1.00 39.78 481 THR A O 1
ATOM 2974 N N . LEU A 1 382 ? 72.853 38.518 17.900 1.00 41.01 482 LEU A N 1
ATOM 2975 C CA . LEU A 1 382 ? 74.201 37.936 17.682 1.00 40.71 482 LEU A CA 1
ATOM 2976 C C . LEU A 1 382 ? 74.416 37.493 16.246 1.00 39.62 482 LEU A C 1
ATOM 2977 O O . LEU A 1 382 ? 73.691 36.657 15.751 1.00 39.27 482 LEU A O 1
ATOM 2982 N N . LYS A 1 383 ? 75.439 38.017 15.606 1.00 39.04 483 LYS A N 1
ATOM 2983 C CA . LYS A 1 383 ? 75.566 37.899 14.168 1.00 39.24 483 LYS A CA 1
ATOM 2984 C C . LYS A 1 383 ? 76.104 36.553 13.712 1.00 38.61 483 LYS A C 1
ATOM 2985 O O . LYS A 1 383 ? 75.891 36.160 12.562 1.00 38.30 483 LYS A O 1
ATOM 2991 N N . TRP A 1 384 ? 76.798 35.862 14.611 1.00 38.01 484 TRP A N 1
ATOM 2992 C CA . TRP A 1 384 ? 77.435 34.611 14.283 1.00 38.24 484 TRP A CA 1
ATOM 2993 C C . TRP A 1 384 ? 76.458 33.437 14.285 1.00 38.80 484 TRP A C 1
ATOM 2994 O O . TRP A 1 384 ? 76.740 32.414 13.706 1.00 39.30 484 TRP A O 1
ATOM 3005 N N . MET A 1 385 ? 75.297 33.581 14.895 1.00 40.05 485 MET A N 1
ATOM 3006 C CA . MET A 1 385 ? 74.294 32.510 14.863 1.00 41.41 485 MET A CA 1
ATOM 3007 C C . MET A 1 385 ? 73.234 32.711 13.800 1.00 41.58 485 MET A C 1
ATOM 3008 O O . MET A 1 385 ? 72.730 33.797 13.667 1.00 42.36 485 MET A O 1
ATOM 3013 N N . ASP A 1 386 ? 72.822 31.666 13.098 1.00 42.32 486 ASP A N 1
ATOM 3014 C CA . ASP A 1 386 ? 71.546 31.768 12.377 1.00 43.11 486 ASP A CA 1
ATOM 3015 C C . ASP A 1 386 ? 70.359 31.933 13.356 1.00 43.45 486 ASP A C 1
ATOM 3016 O O . ASP A 1 386 ? 70.488 31.705 14.565 1.00 42.39 486 ASP A O 1
ATOM 3021 N N . GLU A 1 387 ? 69.211 32.333 12.819 1.00 44.24 487 GLU A N 1
ATOM 3022 C CA . GLU A 1 387 ? 68.036 32.670 13.637 1.00 45.17 487 GLU A CA 1
ATOM 3023 C C . GLU A 1 387 ? 67.477 31.466 14.376 1.00 44.65 487 GLU A C 1
ATOM 3024 O O . GLU A 1 387 ? 66.969 31.572 15.483 1.00 44.37 487 GLU A O 1
ATOM 3030 N N . GLU A 1 388 ? 67.590 30.322 13.736 1.00 45.39 488 GLU A N 1
ATOM 3031 C CA . GLU A 1 388 ? 67.166 29.057 14.286 1.00 45.58 488 GLU A CA 1
ATOM 3032 C C . GLU A 1 388 ? 67.980 28.754 15.530 1.00 45.14 488 GLU A C 1
ATOM 3033 O O . GLU A 1 388 ? 67.406 28.479 16.575 1.00 45.83 488 GLU A O 1
ATOM 3039 N N . THR A 1 389 ? 69.309 28.852 15.447 1.00 44.53 489 THR A N 1
ATOM 3040 C CA . THR A 1 389 ? 70.146 28.701 16.652 1.00 44.27 489 THR A CA 1
ATOM 3041 C C . THR A 1 389 ? 69.825 29.755 17.714 1.00 43.99 489 THR A C 1
ATOM 3042 O O . THR A 1 389 ? 69.701 29.410 18.893 1.00 44.68 489 THR A O 1
ATOM 3046 N N . ARG A 1 390 ? 69.638 31.016 17.331 1.00 43.64 490 ARG A N 1
ATOM 3047 C CA . ARG A 1 390 ? 69.225 32.033 18.317 1.00 43.89 490 ARG A CA 1
ATOM 3048 C C . ARG A 1 390 ? 67.899 31.666 19.043 1.00 44.11 490 ARG A C 1
ATOM 3049 O O . ARG A 1 390 ? 67.726 31.934 20.242 1.00 43.76 490 ARG A O 1
ATOM 3057 N N . LYS A 1 391 ? 66.985 31.038 18.320 1.00 44.91 491 LYS A N 1
ATOM 3058 C CA . LYS A 1 391 ? 65.701 30.581 18.891 1.00 45.11 491 LYS A CA 1
ATOM 3059 C C . LYS A 1 391 ? 65.899 29.484 19.956 1.00 43.86 491 LYS A C 1
ATOM 3060 O O . LYS A 1 391 ? 65.266 29.532 20.993 1.00 43.43 491 LYS A O 1
ATOM 3066 N N . SER A 1 392 ? 66.772 28.516 19.701 1.00 43.16 492 SER A N 1
ATOM 3067 C CA . SER A 1 392 ? 67.045 27.450 20.681 1.00 43.36 492 SER A CA 1
ATOM 3068 C C . SER A 1 392 ? 67.714 28.001 21.937 1.00 42.89 492 SER A C 1
ATOM 3069 O O . SER A 1 392 ? 67.352 27.634 23.068 1.00 43.28 492 SER A O 1
ATOM 3072 N N . ALA A 1 393 ? 68.701 28.860 21.730 1.00 42.42 493 ALA A N 1
ATOM 3073 C CA . ALA A 1 393 ? 69.395 29.524 22.815 1.00 42.84 493 ALA A CA 1
ATOM 3074 C C . ALA A 1 393 ? 68.466 30.312 23.738 1.00 42.78 493 ALA A C 1
ATOM 3075 O O . ALA A 1 393 ? 68.554 30.160 24.962 1.00 42.76 493 ALA A O 1
ATOM 3077 N N . LYS A 1 394 ? 67.581 31.138 23.174 1.00 43.57 494 LYS A N 1
ATOM 3078 C CA . LYS A 1 394 ? 66.559 31.859 23.975 1.00 43.82 494 LYS A CA 1
ATOM 3079 C C . LYS A 1 394 ? 65.737 30.881 24.760 1.00 43.82 494 LYS A C 1
ATOM 3080 O O . LYS A 1 394 ? 65.494 31.083 25.923 1.00 42.74 494 LYS A O 1
ATOM 3086 N N . GLU A 1 395 ? 65.345 29.794 24.104 1.00 44.89 495 GLU A N 1
ATOM 3087 C CA . GLU A 1 395 ? 64.580 28.770 24.727 1.00 46.13 495 GLU A CA 1
ATOM 3088 C C . GLU A 1 395 ? 65.285 28.200 25.955 1.00 46.45 495 GLU A C 1
ATOM 3089 O O . GLU A 1 395 ? 64.638 28.011 26.985 1.00 47.96 495 GLU A O 1
ATOM 3095 N N . LYS A 1 396 ? 66.594 27.947 25.879 1.00 46.42 496 LYS A N 1
ATOM 3096 C CA . LYS A 1 396 ? 67.349 27.479 27.063 1.00 45.91 496 LYS A CA 1
ATOM 3097 C C . LYS A 1 396 ? 67.547 28.614 28.067 1.00 46.14 496 LYS A C 1
ATOM 3098 O O . LYS A 1 396 ? 67.407 28.417 29.278 1.00 46.27 496 LYS A O 1
ATOM 3104 N N . ALA A 1 397 ? 67.830 29.816 27.577 1.00 46.16 497 ALA A N 1
ATOM 3105 C CA . ALA A 1 397 ? 67.839 30.968 28.464 1.00 46.24 497 ALA A CA 1
ATOM 3106 C C . ALA A 1 397 ? 66.525 31.029 29.224 1.00 46.12 497 ALA A C 1
ATOM 3107 O O . ALA A 1 397 ? 66.553 30.927 30.427 1.00 46.84 497 ALA A O 1
ATOM 3109 N N . ASP A 1 398 ? 65.391 31.141 28.541 1.00 46.24 498 ASP A N 1
ATOM 3110 C CA . ASP A 1 398 ? 64.063 31.173 29.202 1.00 46.83 498 ASP A CA 1
ATOM 3111 C C . ASP A 1 398 ? 63.849 30.145 30.320 1.00 47.46 498 ASP A C 1
ATOM 3112 O O . ASP A 1 398 ? 63.145 30.437 31.308 1.00 48.66 498 ASP A O 1
ATOM 3117 N N . ALA A 1 399 ? 64.421 28.951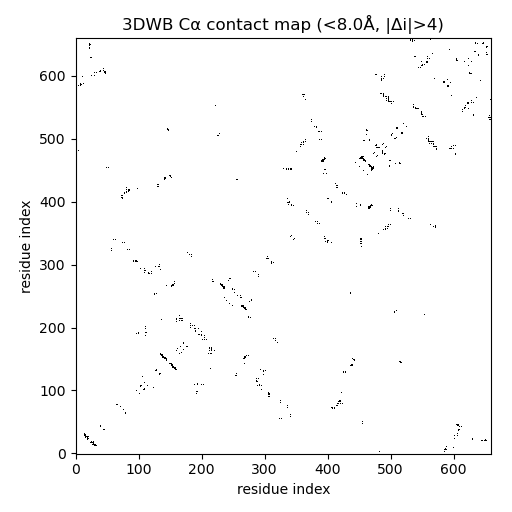 30.141 1.00 47.02 499 ALA A N 1
ATOM 3118 C CA . ALA A 1 399 ? 64.286 27.843 31.081 1.00 47.18 499 ALA A CA 1
ATOM 3119 C C . ALA A 1 399 ? 65.327 27.820 32.211 1.00 47.40 499 ALA A C 1
ATOM 3120 O O . ALA A 1 399 ? 65.236 27.010 33.115 1.00 47.65 499 ALA A O 1
ATOM 3122 N N . ILE A 1 400 ? 66.303 28.712 32.191 1.00 47.49 500 ILE A N 1
ATOM 3123 C CA . ILE A 1 400 ? 67.244 28.768 33.298 1.00 47.49 500 ILE A CA 1
ATOM 3124 C C . ILE A 1 400 ? 66.461 28.990 34.618 1.00 47.78 500 ILE A C 1
ATOM 3125 O O . ILE A 1 400 ? 65.685 29.952 34.743 1.00 48.63 500 ILE A O 1
ATOM 3130 N N . TYR A 1 401 ? 66.681 28.123 35.599 1.00 47.19 501 TYR A N 1
ATOM 3131 C CA . TYR A 1 401 ? 66.077 28.305 36.935 1.00 47.59 501 TYR A CA 1
ATOM 3132 C C . TYR A 1 401 ? 67.048 29.031 37.854 1.00 47.08 501 TYR A C 1
ATOM 3133 O O . TYR A 1 401 ? 68.237 28.764 37.791 1.00 47.23 501 TYR A O 1
ATOM 3142 N N . ASN A 1 402 ? 66.561 29.962 38.678 1.00 46.91 502 ASN A N 1
ATOM 3143 C CA . ASN A 1 402 ? 67.429 30.603 39.668 1.00 46.69 502 ASN A CA 1
ATOM 3144 C C . ASN A 1 402 ? 67.017 30.424 41.101 1.00 46.46 502 ASN A C 1
ATOM 3145 O O . ASN A 1 402 ? 65.832 30.422 41.420 1.00 46.39 502 ASN A O 1
ATOM 3150 N N . MET A 1 403 ? 68.010 30.257 41.972 1.00 46.73 503 MET A N 1
ATOM 3151 C CA . MET A 1 403 ? 67.789 30.346 43.412 1.00 46.75 503 MET A CA 1
ATOM 3152 C C . MET A 1 403 ? 68.570 31.515 44.032 1.00 46.75 503 MET A C 1
ATOM 3153 O O . MET A 1 403 ? 69.703 31.794 43.634 1.00 45.98 503 MET A O 1
ATOM 3158 N N . ILE A 1 404 ? 67.935 32.165 45.020 1.00 46.81 504 ILE A N 1
ATOM 3159 C CA . ILE A 1 404 ? 68.470 33.339 45.709 1.00 46.92 504 ILE A CA 1
ATOM 3160 C C . ILE A 1 404 ? 68.562 33.062 47.210 1.00 46.41 504 ILE A C 1
ATOM 3161 O O . ILE A 1 404 ? 67.593 32.640 47.836 1.00 46.39 504 ILE A O 1
ATOM 3166 N N . GLY A 1 405 ? 69.725 33.320 47.784 1.00 46.19 505 GLY A N 1
ATOM 3167 C CA . GLY A 1 405 ? 69.866 33.384 49.235 1.00 46.08 505 GLY A CA 1
ATOM 3168 C C . GLY A 1 405 ? 70.108 32.033 49.872 1.00 46.02 505 GLY A C 1
ATOM 3169 O O . GLY A 1 405 ? 71.191 31.767 50.408 1.00 46.00 505 GLY A O 1
ATOM 3170 N N . TYR A 1 406 ? 69.089 31.184 49.779 1.00 45.64 506 TYR A N 1
ATOM 3171 C CA . TYR A 1 406 ? 69.014 29.920 50.486 1.00 45.64 506 TYR A CA 1
ATOM 3172 C C . TYR A 1 406 ? 68.099 28.982 49.703 1.00 45.19 506 TYR A C 1
ATOM 3173 O O . TYR A 1 406 ? 67.275 29.441 48.892 1.00 44.82 506 TYR A O 1
ATOM 3182 N N . PRO A 1 407 ? 68.248 27.668 49.925 1.00 44.63 507 PRO A N 1
ATOM 3183 C CA . PRO A 1 407 ? 67.257 26.733 49.407 1.00 44.53 507 PRO A CA 1
ATOM 3184 C C . PRO A 1 407 ? 66.004 26.748 50.264 1.00 44.19 507 PRO A C 1
ATOM 3185 O O . PRO A 1 407 ? 66.099 26.883 51.464 1.00 44.55 507 PRO A O 1
ATOM 3189 N N . ASN A 1 408 ? 64.841 26.571 49.652 1.00 43.65 508 ASN A N 1
ATOM 3190 C CA . ASN A 1 408 ? 63.591 26.664 50.376 1.00 43.59 508 ASN A CA 1
ATOM 3191 C C . ASN A 1 408 ? 63.525 25.766 51.606 1.00 43.71 508 ASN A C 1
ATOM 3192 O O . ASN A 1 408 ? 63.068 26.203 52.662 1.00 43.14 508 ASN A O 1
ATOM 3197 N N . PHE A 1 409 ? 64.009 24.529 51.471 1.00 44.03 509 PHE A N 1
ATOM 3198 C CA . PHE A 1 409 ? 63.779 23.518 52.491 1.00 43.93 509 PHE A CA 1
ATOM 3199 C C . PHE A 1 409 ? 64.406 23.912 53.821 1.00 43.93 509 PHE A C 1
ATOM 3200 O O . PHE A 1 409 ? 63.969 23.446 54.832 1.00 43.19 509 PHE A O 1
ATOM 3208 N N . ILE A 1 410 ? 65.413 24.791 53.816 1.00 45.05 510 ILE A N 1
ATOM 3209 C CA . ILE A 1 410 ? 66.105 25.134 55.069 1.00 44.87 510 ILE A CA 1
ATOM 3210 C C . ILE A 1 410 ? 65.342 26.107 55.947 1.00 45.22 510 ILE A C 1
ATOM 3211 O O . ILE A 1 410 ? 65.618 26.192 57.146 1.00 44.95 510 ILE A O 1
ATOM 3216 N N . MET A 1 411 ? 64.391 26.824 55.344 1.00 45.26 511 MET A N 1
ATOM 3217 C CA . MET A 1 411 ? 63.546 27.751 56.072 1.00 44.98 511 MET A CA 1
ATOM 3218 C C . MET A 1 411 ? 62.256 27.090 56.570 1.00 44.94 511 MET A C 1
ATOM 3219 O O . MET A 1 411 ? 61.395 27.772 57.179 1.00 44.76 511 MET A O 1
ATOM 3224 N N . ASP A 1 412 ? 62.154 25.759 56.340 1.00 44.38 512 ASP A N 1
ATOM 3225 C CA . ASP A 1 412 ? 61.129 24.926 56.964 1.00 43.88 512 ASP A CA 1
ATOM 3226 C C . ASP A 1 412 ? 61.805 23.948 57.930 1.00 43.84 512 ASP A C 1
ATOM 3227 O O . ASP A 1 412 ? 62.322 22.902 57.502 1.00 44.52 512 ASP A O 1
ATOM 3232 N N . PRO A 1 413 ? 61.763 24.254 59.239 1.00 43.26 513 PRO A N 1
ATOM 3233 C CA . PRO A 1 413 ? 62.473 23.460 60.220 1.00 43.64 513 PRO A CA 1
ATOM 3234 C C . PRO A 1 413 ? 62.112 21.972 60.179 1.00 43.48 513 PRO A C 1
ATOM 3235 O O . PRO A 1 413 ? 62.978 21.145 60.383 1.00 42.91 513 PRO A O 1
ATOM 3239 N N . LYS A 1 414 ? 60.848 21.650 59.907 1.00 43.87 514 LYS A N 1
ATOM 3240 C CA . LYS A 1 414 ? 60.433 20.261 59.696 1.00 43.98 514 LYS A CA 1
ATOM 3241 C C . LYS A 1 414 ? 61.316 19.631 58.636 1.00 44.09 514 LYS A C 1
ATOM 3242 O O . LYS A 1 414 ? 61.861 18.575 58.859 1.00 44.16 514 LYS A O 1
ATOM 3248 N N . GLU A 1 415 ? 61.487 20.299 57.494 1.00 44.49 515 GLU A N 1
ATOM 3249 C CA . GLU A 1 415 ? 62.306 19.740 56.402 1.00 44.82 515 GLU A CA 1
ATOM 3250 C C . GLU A 1 415 ? 63.807 19.773 56.700 1.00 44.78 515 GLU A C 1
ATOM 3251 O O . GLU A 1 415 ? 64.492 18.790 56.456 1.00 44.30 515 GLU A O 1
ATOM 3257 N N . LEU A 1 416 ? 64.319 20.886 57.239 1.00 45.22 516 LEU A N 1
ATOM 3258 C CA . LEU A 1 416 ? 65.754 20.950 57.542 1.00 45.67 516 LEU A CA 1
ATOM 3259 C C . LEU A 1 416 ? 66.185 19.941 58.622 1.00 45.93 516 LEU A C 1
ATOM 3260 O O . LEU A 1 416 ? 67.280 19.380 58.519 1.00 46.61 516 LEU A O 1
ATOM 3265 N N . ASP A 1 417 ? 65.334 19.721 59.634 1.00 46.17 517 ASP A N 1
ATOM 3266 C CA . ASP A 1 417 ? 65.601 18.781 60.732 1.00 46.31 517 ASP A CA 1
ATOM 3267 C C . ASP A 1 417 ? 65.591 17.341 60.270 1.00 46.37 517 ASP A C 1
ATOM 3268 O O . ASP A 1 417 ? 66.303 16.511 60.832 1.00 46.17 517 ASP A O 1
ATOM 3273 N N . LYS A 1 418 ? 64.718 17.059 59.302 1.00 46.64 518 LYS A N 1
ATOM 3274 C CA . LYS A 1 418 ? 64.623 15.752 58.628 1.00 46.54 518 LYS A CA 1
ATOM 3275 C C . LYS A 1 418 ? 65.966 15.430 57.960 1.00 46.23 518 LYS A C 1
ATOM 3276 O O . LYS A 1 418 ? 66.526 14.358 58.176 1.00 45.96 518 LYS A O 1
ATOM 3282 N N . VAL A 1 419 ? 66.481 16.377 57.172 1.00 45.20 519 VAL A N 1
ATOM 3283 C CA . VAL A 1 419 ? 67.761 16.213 56.512 1.00 45.02 519 VAL A CA 1
ATOM 3284 C C . VAL A 1 419 ? 68.893 15.924 57.487 1.00 44.53 519 VAL A C 1
ATOM 3285 O O . VAL A 1 419 ? 69.777 15.138 57.178 1.00 44.00 519 VAL A O 1
ATOM 3289 N N . PHE A 1 420 ? 68.880 16.556 58.651 1.00 44.61 520 PHE A N 1
ATOM 3290 C CA . PHE A 1 420 ? 69.980 16.3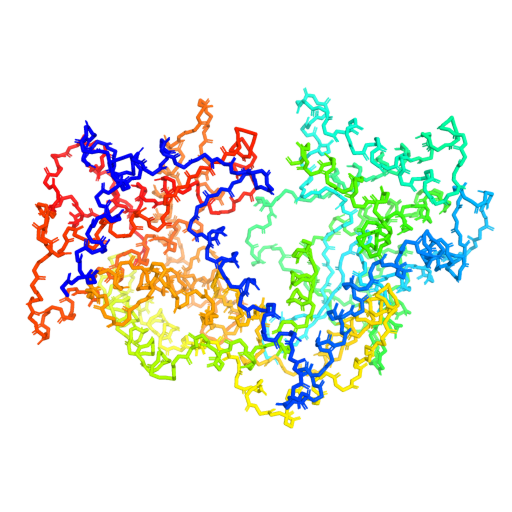92 59.606 1.00 44.70 520 PHE A CA 1
ATOM 3291 C C . PHE A 1 420 ? 69.713 15.423 60.764 1.00 44.91 520 PHE A C 1
ATOM 3292 O O . PHE A 1 420 ? 70.579 15.244 61.617 1.00 45.51 520 PHE A O 1
ATOM 3300 N N . ASN A 1 421 ? 68.547 14.776 60.756 1.00 45.32 521 ASN A N 1
ATOM 3301 C CA . ASN A 1 421 ? 68.090 13.872 61.829 1.00 45.28 521 ASN A CA 1
ATOM 3302 C C . ASN A 1 421 ? 69.057 12.729 62.180 1.00 45.63 521 ASN A C 1
ATOM 3303 O O . ASN A 1 421 ? 69.183 12.330 63.347 1.00 45.68 521 ASN A O 1
ATOM 3308 N N . ASP A 1 422 ? 69.725 12.195 61.166 1.00 45.76 522 ASP A N 1
ATOM 3309 C CA . ASP A 1 422 ? 70.690 11.122 61.382 1.00 45.57 522 ASP A CA 1
ATOM 3310 C C . ASP A 1 422 ? 72.093 11.590 61.729 1.00 45.43 522 ASP A C 1
ATOM 3311 O O . ASP A 1 422 ? 73.000 10.759 61.853 1.00 45.23 522 ASP A O 1
ATOM 3316 N N . TYR A 1 423 ? 72.300 12.904 61.866 1.00 44.91 523 TYR A N 1
ATOM 3317 C CA . TYR A 1 423 ? 73.561 13.377 62.401 1.00 44.63 523 TYR A CA 1
ATOM 3318 C C . TYR A 1 423 ? 73.396 13.695 63.883 1.00 44.41 523 TYR A C 1
ATOM 3319 O O . TYR A 1 423 ? 72.421 14.339 64.302 1.00 43.96 523 TYR A O 1
ATOM 3328 N N . THR A 1 424 ? 74.355 13.235 64.680 1.00 44.39 524 THR A N 1
ATOM 3329 C CA . THR A 1 424 ? 74.314 13.499 66.107 1.00 44.75 524 THR A CA 1
ATOM 3330 C C . THR A 1 424 ? 75.626 14.075 66.585 1.00 44.83 524 THR A C 1
ATOM 3331 O O . THR A 1 424 ? 76.683 13.513 66.349 1.00 45.18 524 THR A O 1
ATOM 3335 N N . ALA A 1 425 ? 75.540 15.210 67.258 1.00 45.00 525 ALA A N 1
ATOM 3336 C CA . ALA A 1 425 ? 76.714 15.906 67.724 1.00 45.47 525 ALA A CA 1
ATOM 3337 C C . ALA A 1 425 ? 76.755 15.738 69.229 1.00 45.76 525 ALA A C 1
ATOM 3338 O O . ALA A 1 425 ? 75.726 15.806 69.896 1.00 46.68 525 ALA A O 1
ATOM 3340 N N . VAL A 1 426 ? 77.947 15.491 69.751 1.00 45.88 526 VAL A N 1
ATOM 3341 C CA . VAL A 1 426 ? 78.143 15.153 71.156 1.00 45.92 526 VAL A CA 1
ATOM 3342 C C . VAL A 1 426 ? 78.920 16.293 71.794 1.00 46.04 526 VAL A C 1
ATOM 3343 O O . VAL A 1 426 ? 79.827 16.844 71.171 1.00 46.41 526 VAL A O 1
ATOM 3347 N N . PRO A 1 427 ? 78.576 16.654 73.034 1.00 46.05 527 PRO A N 1
ATOM 3348 C CA . PRO A 1 427 ? 79.357 17.715 73.646 1.00 45.91 527 PRO A CA 1
ATOM 3349 C C . PRO A 1 427 ? 80.770 17.227 74.017 1.00 45.84 527 PRO A C 1
ATOM 3350 O O . PRO A 1 427 ? 80.922 16.174 74.640 1.00 45.79 527 PRO A O 1
ATOM 3354 N N . ASP A 1 428 ? 81.783 17.991 73.606 1.00 45.59 528 ASP A N 1
ATOM 3355 C CA . ASP A 1 428 ? 83.186 17.754 73.983 1.00 45.00 528 ASP A CA 1
ATOM 3356 C C . ASP A 1 428 ? 83.887 16.648 73.188 1.00 44.59 528 ASP A C 1
ATOM 3357 O O . ASP A 1 428 ? 85.028 16.312 73.499 1.00 44.93 528 ASP A O 1
ATOM 3362 N N . LEU A 1 429 ? 83.233 16.085 72.174 1.00 43.74 529 LEU A N 1
ATOM 3363 C CA . LEU A 1 429 ? 83.847 15.017 71.383 1.00 43.08 529 LEU A CA 1
ATOM 3364 C C . LEU A 1 429 ? 83.935 15.449 69.931 1.00 42.29 529 LEU A C 1
ATOM 3365 O O . LEU A 1 429 ? 83.206 14.954 69.068 1.00 41.80 529 LEU A O 1
ATOM 3370 N N . TYR A 1 430 ? 84.863 16.370 69.683 1.00 41.65 530 TYR A N 1
ATOM 3371 C CA . TYR A 1 430 ? 85.025 17.025 68.375 1.00 41.14 530 TYR A CA 1
ATOM 3372 C C . TYR A 1 430 ? 85.427 16.045 67.265 1.00 40.67 530 TYR A C 1
ATOM 3373 O O . TYR A 1 430 ? 84.839 16.057 66.168 1.00 40.23 530 TYR A O 1
ATOM 3382 N N . PHE A 1 431 ? 86.418 15.203 67.552 1.00 39.92 531 PHE A N 1
ATOM 3383 C CA . PHE A 1 431 ? 86.891 14.208 66.585 1.00 39.83 531 PHE A CA 1
ATOM 3384 C C . PHE A 1 431 ? 85.803 13.183 66.275 1.00 39.64 531 PHE A C 1
ATOM 3385 O O . PHE A 1 431 ? 85.606 12.829 65.119 1.00 39.00 531 PHE A O 1
ATOM 3393 N N . GLU A 1 432 ? 85.104 12.703 67.308 1.00 40.11 532 GLU A N 1
ATOM 3394 C CA . GLU A 1 432 ? 84.025 11.722 67.106 1.00 40.12 532 GLU A CA 1
ATOM 3395 C C . GLU A 1 432 ? 82.910 12.370 66.309 1.00 39.80 532 GLU A C 1
ATOM 3396 O O . GLU A 1 432 ? 82.345 11.747 65.422 1.00 40.15 532 GLU A O 1
ATOM 3402 N N . ASN A 1 433 ? 82.618 13.629 66.632 1.00 39.81 533 ASN A N 1
ATOM 3403 C CA . ASN A 1 433 ? 81.634 14.443 65.905 1.00 39.29 533 ASN A CA 1
ATOM 3404 C C . ASN A 1 433 ? 81.908 14.566 64.412 1.00 38.77 533 ASN A C 1
ATOM 3405 O O . ASN A 1 433 ? 80.997 14.447 63.598 1.00 38.04 533 ASN A O 1
ATOM 3410 N N . ALA A 1 434 ? 83.165 14.816 64.078 1.00 38.84 534 ALA A N 1
ATOM 3411 C CA . ALA A 1 434 ? 83.619 14.926 62.695 1.00 38.97 534 ALA A CA 1
ATOM 3412 C C . ALA A 1 434 ? 83.411 13.634 61.939 1.00 39.30 534 ALA A C 1
ATOM 3413 O O . ALA A 1 434 ? 82.789 13.618 60.885 1.00 39.77 534 ALA A O 1
ATOM 3415 N N . MET A 1 435 ? 83.939 12.547 62.484 1.00 39.78 535 MET A N 1
ATOM 3416 C CA . MET A 1 435 ? 83.826 11.231 61.866 1.00 40.09 535 MET A CA 1
ATOM 3417 C C . MET A 1 435 ? 82.368 10.860 61.675 1.00 40.87 535 MET A C 1
ATOM 3418 O O . MET A 1 435 ? 81.982 10.232 60.684 1.00 41.33 535 MET A O 1
ATOM 3423 N N . ARG A 1 436 ? 81.566 11.203 62.666 1.00 41.38 536 ARG A N 1
ATOM 3424 C CA . ARG A 1 436 ? 80.161 10.894 62.614 1.00 42.14 536 ARG A CA 1
ATOM 3425 C C . ARG A 1 436 ? 79.570 11.640 61.446 1.00 41.84 536 ARG A C 1
ATOM 3426 O O . ARG A 1 436 ? 78.742 11.088 60.720 1.00 42.43 536 ARG A O 1
ATOM 3434 N N . PHE A 1 437 ? 80.014 12.889 61.259 1.00 41.28 537 PHE A N 1
ATOM 3435 C CA . PHE A 1 437 ? 79.561 13.683 60.142 1.00 41.25 537 PHE A CA 1
ATOM 3436 C C . PHE A 1 437 ? 80.022 13.079 58.818 1.00 41.41 537 PHE A C 1
ATOM 3437 O O . PHE A 1 437 ? 79.251 13.071 57.854 1.00 41.66 537 PHE A O 1
ATOM 3445 N N . PHE A 1 438 ? 81.268 12.602 58.757 1.00 41.61 538 PHE A N 1
ATOM 3446 C CA . PHE A 1 438 ? 81.799 12.028 57.509 1.00 41.59 538 PHE A CA 1
ATOM 3447 C C . PHE A 1 438 ? 80.961 10.854 57.068 1.00 41.86 538 PHE A C 1
ATOM 3448 O O . PHE A 1 438 ? 80.581 10.774 55.908 1.00 42.14 538 PHE A O 1
ATOM 3456 N N . ASN A 1 439 ? 80.693 9.938 57.992 1.00 42.31 539 ASN A N 1
ATOM 3457 C CA . ASN A 1 439 ? 79.788 8.816 57.726 1.00 42.57 539 ASN A CA 1
ATOM 3458 C C . ASN A 1 439 ? 78.371 9.240 57.330 1.00 42.75 539 ASN A C 1
ATOM 3459 O O . ASN A 1 439 ? 77.772 8.633 56.444 1.00 43.08 539 ASN A O 1
ATOM 3464 N N . PHE A 1 440 ? 77.843 10.266 57.995 1.00 42.94 540 PHE A N 1
ATOM 3465 C CA . PHE A 1 440 ? 76.518 10.822 57.682 1.00 42.88 540 PHE A CA 1
ATOM 3466 C C . PHE A 1 440 ? 76.479 11.391 56.269 1.00 43.04 540 PHE A C 1
ATOM 3467 O O . PHE A 1 440 ? 75.505 11.233 55.534 1.00 42.77 540 PHE A O 1
ATOM 3475 N N . SER A 1 441 ? 77.571 12.034 55.890 1.00 43.43 541 SER A N 1
ATOM 3476 C CA . SER A 1 441 ? 77.652 12.780 54.643 1.00 43.41 541 SER A CA 1
ATOM 3477 C C . SER A 1 441 ? 77.731 11.823 53.471 1.00 44.09 541 SER A C 1
ATOM 3478 O O . SER A 1 441 ? 77.138 12.060 52.408 1.00 44.23 541 SER A O 1
ATOM 3481 N N . TRP A 1 442 ? 78.507 10.766 53.664 1.00 44.36 542 TRP A N 1
ATOM 3482 C CA . TRP A 1 442 ? 78.578 9.691 52.715 1.00 45.02 542 TRP A CA 1
ATOM 3483 C C . TRP A 1 442 ? 77.176 9.069 52.495 1.00 45.45 542 TRP A C 1
ATOM 3484 O O . TRP A 1 442 ? 76.758 8.858 51.368 1.00 45.67 542 TRP A O 1
ATOM 3495 N N . ARG A 1 443 ? 76.460 8.798 53.578 1.00 46.24 543 ARG A N 1
ATOM 3496 C CA . ARG A 1 443 ? 75.108 8.214 53.498 1.00 46.70 543 ARG A CA 1
ATOM 3497 C C . ARG A 1 443 ? 74.079 9.119 52.806 1.00 46.90 543 ARG A C 1
ATOM 3498 O O . ARG A 1 443 ? 73.142 8.621 52.219 1.00 47.43 543 ARG A O 1
ATOM 3506 N N . VAL A 1 444 ? 74.252 10.433 52.862 1.00 47.30 544 VAL A N 1
ATOM 3507 C CA . VAL A 1 444 ? 73.345 11.350 52.171 1.00 47.35 544 VAL A CA 1
ATOM 3508 C C . VAL A 1 444 ? 73.520 11.212 50.663 1.00 48.10 544 VAL A C 1
ATOM 3509 O O . VAL A 1 444 ? 72.546 11.284 49.899 1.00 49.53 544 VAL A O 1
ATOM 3513 N N . THR A 1 445 ? 74.768 11.040 50.232 1.00 47.94 545 THR A N 1
ATOM 3514 C CA . THR A 1 445 ? 75.072 10.918 48.815 1.00 47.25 545 THR A CA 1
ATOM 3515 C C . THR A 1 445 ? 74.632 9.548 48.331 1.00 46.33 545 THR A C 1
ATOM 3516 O O . THR A 1 445 ? 73.915 9.434 47.344 1.00 45.93 545 THR A O 1
ATOM 3520 N N . ALA A 1 446 ? 75.015 8.510 49.058 1.00 45.38 546 ALA A N 1
ATOM 3521 C CA . ALA A 1 446 ? 74.560 7.159 48.734 1.00 44.76 546 ALA A CA 1
ATOM 3522 C C . ALA A 1 446 ? 73.036 7.060 48.574 1.00 44.11 546 ALA A C 1
ATOM 3523 O O . ALA A 1 446 ? 72.552 6.417 47.658 1.00 43.75 546 ALA A O 1
ATOM 3525 N N . ASP A 1 447 ? 72.302 7.716 49.469 1.00 43.98 547 ASP A N 1
ATOM 3526 C CA . ASP A 1 447 ? 70.835 7.694 49.506 1.00 43.41 547 ASP A CA 1
ATOM 3527 C C . ASP A 1 447 ? 70.173 8.394 48.314 1.00 43.09 547 ASP A C 1
ATOM 3528 O O . ASP A 1 447 ? 68.964 8.277 48.127 1.00 42.62 547 ASP A O 1
ATOM 3533 N N . GLN A 1 448 ? 70.958 9.155 47.546 1.00 42.52 548 GLN A N 1
ATOM 3534 C CA . GLN A 1 448 ? 70.459 9.821 46.365 1.00 41.88 548 GLN A CA 1
ATOM 3535 C C . GLN A 1 448 ? 70.465 8.934 45.120 1.00 40.73 548 GLN A C 1
ATOM 3536 O O . GLN A 1 448 ? 69.856 9.280 44.117 1.00 40.78 548 GLN A O 1
ATOM 3542 N N . LEU A 1 449 ? 71.126 7.791 45.183 1.00 38.99 549 LEU A N 1
ATOM 3543 C CA . LEU A 1 449 ? 71.286 6.954 44.018 1.00 38.55 549 LEU A CA 1
ATOM 3544 C C . LEU A 1 449 ? 69.976 6.695 43.263 1.00 38.18 549 LEU A C 1
ATOM 3545 O O . LEU A 1 449 ? 69.930 6.835 42.041 1.00 38.34 549 LEU A O 1
ATOM 3550 N N . ARG A 1 450 ? 68.917 6.336 43.977 1.00 37.49 550 ARG A N 1
ATOM 3551 C CA . ARG A 1 450 ? 67.646 5.997 43.331 1.00 37.24 550 ARG A CA 1
ATOM 3552 C C . ARG A 1 450 ? 66.604 7.090 43.451 1.00 37.47 550 ARG A C 1
ATOM 3553 O O . ARG A 1 450 ? 65.431 6.838 43.160 1.00 37.36 550 ARG A O 1
ATOM 3561 N N . LYS A 1 451 ? 67.021 8.295 43.861 1.00 37.74 551 LYS A N 1
ATOM 3562 C CA . LYS A 1 451 ? 66.148 9.461 43.868 1.00 38.01 551 LYS A CA 1
ATOM 3563 C C . LYS A 1 451 ? 66.394 10.364 42.650 1.00 37.62 551 LYS A C 1
ATOM 3564 O O . LYS A 1 451 ? 67.402 10.240 41.990 1.00 38.38 551 LYS A O 1
ATOM 3570 N N . ALA A 1 452 ? 65.437 11.235 42.333 1.00 37.70 552 ALA A N 1
ATOM 3571 C CA . ALA A 1 452 ? 65.613 12.313 41.316 1.00 37.46 552 ALA A CA 1
ATOM 3572 C C . ALA A 1 452 ? 66.422 13.524 41.837 1.00 37.20 552 ALA A C 1
ATOM 3573 O O . ALA A 1 452 ? 66.166 14.002 42.935 1.00 36.31 552 ALA A O 1
ATOM 3575 N N . PRO A 1 453 ? 67.369 14.038 41.032 1.00 37.71 553 PRO A N 1
ATOM 3576 C CA . PRO A 1 453 ? 67.961 15.314 41.407 1.00 38.09 553 PRO A CA 1
ATOM 3577 C C . PRO A 1 453 ? 66.877 16.366 41.438 1.00 38.75 553 PRO A C 1
ATOM 3578 O O . PRO A 1 453 ? 65.882 16.269 40.687 1.00 38.25 553 PRO A O 1
ATOM 3582 N N . ASN A 1 454 ? 67.001 17.319 42.353 1.00 39.00 554 ASN A N 1
ATOM 3583 C CA . ASN A 1 454 ? 66.191 18.504 42.207 1.00 39.91 554 ASN A CA 1
ATOM 3584 C C . ASN A 1 454 ? 66.977 19.793 42.429 1.00 39.11 554 ASN A C 1
ATOM 3585 O O . ASN A 1 454 ? 68.118 19.812 42.896 1.00 38.65 554 ASN A O 1
ATOM 3590 N N . ARG A 1 455 ? 66.339 20.858 42.015 1.00 38.78 555 ARG A N 1
ATOM 3591 C CA . ARG A 1 455 ? 66.943 22.169 41.958 1.00 39.32 555 ARG A CA 1
ATOM 3592 C C . ARG A 1 455 ? 67.015 22.837 43.334 1.00 39.97 555 ARG A C 1
ATOM 3593 O O . ARG A 1 455 ? 67.816 23.751 43.547 1.00 40.13 555 ARG A O 1
ATOM 3601 N N . ASP A 1 456 ? 66.217 22.354 44.283 1.00 40.58 556 ASP A N 1
ATOM 3602 C CA . ASP A 1 456 ? 66.287 22.863 45.646 1.00 40.69 556 ASP A CA 1
ATOM 3603 C C . ASP A 1 456 ? 67.457 22.338 46.413 1.00 40.46 556 ASP A C 1
ATOM 3604 O O . ASP A 1 456 ? 67.598 22.645 47.573 1.00 40.81 556 ASP A O 1
ATOM 3609 N N . GLN A 1 457 ? 68.314 21.556 45.771 1.00 41.08 557 GLN A N 1
ATOM 3610 C CA . GLN A 1 457 ? 69.502 21.027 46.419 1.00 41.72 557 GLN A CA 1
ATOM 3611 C C . GLN A 1 457 ? 70.721 21.751 45.886 1.00 42.07 557 GLN A C 1
ATOM 3612 O O . GLN A 1 457 ? 70.964 21.721 44.674 1.00 43.10 557 GLN A O 1
ATOM 3618 N N . TRP A 1 458 ? 71.510 22.360 46.775 1.00 42.39 558 TRP A N 1
ATOM 3619 C CA . TRP A 1 458 ? 72.619 23.246 46.376 1.00 42.27 558 TRP A CA 1
ATOM 3620 C C . TRP A 1 458 ? 73.911 22.584 46.623 1.00 42.85 558 TRP A C 1
ATOM 3621 O O . TRP A 1 458 ? 74.039 21.854 47.596 1.00 43.73 558 TRP A O 1
ATOM 3632 N N . SER A 1 459 ? 74.899 22.866 45.781 1.00 43.04 559 SER A N 1
ATOM 3633 C CA . SER A 1 459 ? 76.261 22.471 46.082 1.00 43.15 559 SER A CA 1
ATOM 3634 C C . SER A 1 459 ? 77.061 23.648 46.708 1.00 42.51 559 SER A C 1
ATOM 3635 O O . SER A 1 459 ? 78.272 23.703 46.617 1.00 41.49 559 SER A O 1
ATOM 3638 N N . MET A 1 460 ? 76.348 24.557 47.370 1.00 42.87 560 MET A N 1
ATOM 3639 C CA . MET A 1 460 ? 76.923 25.703 48.080 1.00 43.60 560 MET A CA 1
ATOM 3640 C C . MET A 1 460 ? 75.942 26.062 49.202 1.00 44.28 560 MET A C 1
ATOM 3641 O O . MET A 1 460 ? 74.708 26.098 49.000 1.00 45.24 560 MET A O 1
ATOM 3646 N N . THR A 1 461 ? 76.466 26.367 50.376 1.00 44.80 561 THR A N 1
ATOM 3647 C CA . THR A 1 461 ? 75.599 26.779 51.497 1.00 45.49 561 THR A CA 1
ATOM 3648 C C . THR A 1 461 ? 75.346 28.278 51.497 1.00 45.81 561 THR A C 1
ATOM 3649 O O . THR A 1 461 ? 76.090 29.033 50.895 1.00 46.32 561 THR A O 1
ATOM 3653 N N . PRO A 1 462 ? 74.275 28.720 52.149 1.00 46.31 562 PRO A N 1
ATOM 3654 C CA . PRO A 1 462 ? 73.958 30.148 52.100 1.00 46.99 562 PRO A CA 1
ATOM 3655 C C . PRO A 1 462 ? 75.022 31.186 52.553 1.00 47.82 562 PRO A C 1
ATOM 3656 O O . PRO A 1 462 ? 74.930 32.350 52.141 1.00 48.33 562 PRO A O 1
ATOM 3660 N N . PRO A 1 463 ? 75.981 30.816 53.425 1.00 48.35 563 PRO A N 1
ATOM 3661 C CA . PRO A 1 463 ? 76.850 31.886 53.877 1.00 48.27 563 PRO A CA 1
ATOM 3662 C C . PRO A 1 463 ? 78.063 32.043 52.983 1.00 48.26 563 PRO A C 1
ATOM 3663 O O . PRO A 1 463 ? 78.950 32.863 53.273 1.00 48.10 563 PRO A O 1
ATOM 3667 N N . MET A 1 464 ? 78.119 31.252 51.912 1.00 48.31 564 MET A N 1
ATOM 3668 C CA . MET A 1 464 ? 79.274 31.279 51.016 1.00 47.82 564 MET A CA 1
ATOM 3669 C C . MET A 1 464 ? 79.330 32.568 50.168 1.00 46.28 564 MET A C 1
ATOM 3670 O O . MET A 1 464 ? 78.300 33.104 49.778 1.00 45.39 564 MET A O 1
ATOM 3675 N N . VAL A 1 465 ? 80.547 33.057 49.922 1.00 45.22 565 VAL A N 1
ATOM 3676 C CA . VAL A 1 465 ? 80.780 34.271 49.083 1.00 44.52 565 VAL A CA 1
ATOM 3677 C C . VAL A 1 465 ? 81.212 33.866 47.681 1.00 42.72 565 VAL A C 1
ATOM 3678 O O . VAL A 1 465 ? 82.399 33.946 47.294 1.00 42.60 565 VAL A O 1
ATOM 3682 N N . ASN A 1 466 ? 80.226 33.398 46.927 1.00 40.66 566 ASN A N 1
ATOM 3683 C CA . ASN A 1 466 ? 80.501 32.760 45.636 1.00 39.68 566 ASN A CA 1
ATOM 3684 C C . ASN A 1 466 ? 79.198 32.514 44.902 1.00 37.80 566 ASN A C 1
ATOM 3685 O O . ASN A 1 466 ? 78.144 32.900 45.392 1.00 36.28 566 ASN A O 1
ATOM 3690 N N . ALA A 1 467 ? 79.273 31.914 43.717 1.00 36.74 567 ALA A N 1
ATOM 3691 C CA . ALA A 1 467 ? 78.050 31.666 42.929 1.00 36.69 567 ALA A CA 1
ATOM 3692 C C . ALA A 1 467 ? 78.333 30.658 41.853 1.00 35.75 567 ALA A C 1
ATOM 3693 O O . ALA A 1 467 ? 79.497 30.410 41.495 1.00 35.98 567 ALA A O 1
ATOM 3695 N N . TYR A 1 468 ? 77.278 30.067 41.305 1.00 35.61 568 TYR A N 1
ATOM 3696 C CA . TYR A 1 468 ? 77.523 28.993 40.330 1.00 35.20 568 TYR A CA 1
ATOM 3697 C C . TYR A 1 468 ? 76.392 28.734 39.349 1.00 33.89 568 TYR A C 1
ATOM 3698 O O . TYR A 1 468 ? 75.278 29.250 39.458 1.00 33.16 568 TYR A O 1
ATOM 3707 N N . TYR A 1 469 ? 76.723 27.954 38.327 1.00 33.21 569 TYR A N 1
ATOM 3708 C CA . TYR A 1 469 ? 75.692 27.472 37.388 1.00 32.86 569 TYR A CA 1
ATOM 3709 C C . TYR A 1 469 ? 75.783 25.980 37.353 1.00 31.88 569 TYR A C 1
ATOM 3710 O O . TYR A 1 469 ? 76.876 25.467 37.264 1.00 29.82 569 TYR A O 1
ATOM 3719 N N . SER A 1 470 ? 74.642 25.282 37.343 1.00 33.20 570 SER A N 1
ATOM 3720 C CA . SER A 1 470 ? 74.655 23.815 37.007 1.00 33.33 570 SER A CA 1
ATOM 3721 C C . SER A 1 470 ? 74.144 23.526 35.616 1.00 33.10 570 SER A C 1
ATOM 3722 O O . SER A 1 470 ? 72.997 23.846 35.263 1.00 33.44 570 SER A O 1
ATOM 3725 N N . PRO A 1 471 ? 74.961 22.867 34.818 1.00 33.93 571 PRO A N 1
ATOM 3726 C CA . PRO A 1 471 ? 74.470 22.427 33.510 1.00 33.93 571 PRO A CA 1
ATOM 3727 C C . PRO A 1 471 ? 73.386 21.340 33.564 1.00 33.98 571 PRO A C 1
ATOM 3728 O O . PRO A 1 471 ? 72.520 21.296 32.689 1.00 33.75 571 PRO A O 1
ATOM 3732 N N . THR A 1 472 ? 73.417 20.471 34.573 1.00 34.32 572 THR A N 1
ATOM 3733 C CA . THR A 1 472 ? 72.394 19.388 34.664 1.00 33.55 572 THR A CA 1
ATOM 3734 C C . THR A 1 472 ? 71.058 19.841 35.225 1.00 33.10 572 THR A C 1
ATOM 3735 O O . THR A 1 472 ? 70.043 19.300 34.873 1.00 32.05 572 THR A O 1
ATOM 3739 N N . LYS A 1 473 ? 71.048 20.883 36.056 1.00 33.48 573 LYS A N 1
ATOM 3740 C CA . LYS A 1 473 ? 69.801 21.454 36.521 1.00 32.58 573 LYS A CA 1
ATOM 3741 C C . LYS A 1 473 ? 69.437 22.683 35.744 1.00 31.91 573 LYS A C 1
ATOM 3742 O O . LYS A 1 473 ? 68.367 23.248 35.919 1.00 32.33 573 LYS A O 1
ATOM 3748 N N . ASN A 1 474 ? 70.304 23.078 34.824 1.00 31.82 574 ASN A N 1
ATOM 3749 C CA . ASN A 1 474 ? 70.169 24.332 34.151 1.00 30.87 574 ASN A CA 1
ATOM 3750 C C . ASN A 1 474 ? 69.770 25.400 35.128 1.00 29.97 574 ASN A C 1
ATOM 3751 O O . ASN A 1 474 ? 68.781 26.073 34.954 1.00 29.25 574 ASN A O 1
ATOM 3756 N N . GLU A 1 475 ? 70.581 25.593 36.142 1.00 30.30 575 GLU A N 1
ATOM 3757 C CA . GLU A 1 475 ? 70.173 26.494 37.223 1.00 30.62 575 GLU A CA 1
ATOM 3758 C C . GLU A 1 475 ? 71.315 27.433 37.617 1.00 29.81 575 GLU A C 1
ATOM 3759 O O . GLU A 1 475 ? 72.478 27.011 37.695 1.00 29.63 575 GLU A O 1
ATOM 3765 N N . ILE A 1 476 ? 70.967 28.684 37.889 1.00 29.77 576 ILE A N 1
ATOM 3766 C CA . ILE A 1 476 ? 71.925 29.637 38.448 1.00 31.18 576 ILE A CA 1
ATOM 3767 C C . ILE A 1 476 ? 71.624 29.862 39.911 1.00 30.74 576 ILE A C 1
ATOM 3768 O O . ILE A 1 476 ? 70.490 30.061 40.275 1.00 28.72 576 ILE A O 1
ATOM 3773 N N . VAL A 1 477 ? 72.677 29.833 40.731 1.00 32.22 577 VAL A N 1
ATOM 3774 C CA . VAL A 1 477 ? 72.534 29.949 42.195 1.00 33.87 577 VAL A CA 1
ATOM 3775 C C . VAL A 1 477 ? 73.365 31.081 42.817 1.00 34.62 577 VAL A C 1
ATOM 3776 O O . VAL A 1 477 ? 74.594 31.144 42.604 1.00 35.09 577 VAL A O 1
ATOM 3780 N N . PHE A 1 478 ? 72.697 31.911 43.613 1.00 35.46 578 PHE A N 1
ATOM 3781 C CA . PHE A 1 478 ? 73.352 32.990 44.384 1.00 36.96 578 PHE A CA 1
ATOM 3782 C C . PHE A 1 478 ? 73.125 32.912 45.936 1.00 36.95 578 PHE A C 1
ATOM 3783 O O . PHE A 1 478 ? 72.121 33.387 46.450 1.00 35.86 578 PHE A O 1
ATOM 3791 N N . PRO A 1 479 ? 74.064 32.285 46.667 1.00 38.35 579 PRO A N 1
ATOM 3792 C CA . PRO A 1 479 ? 74.085 32.313 48.144 1.00 40.11 579 PRO A CA 1
ATOM 3793 C C . PRO A 1 479 ? 73.995 33.720 48.726 1.00 41.97 579 PRO A C 1
ATOM 3794 O O . PRO A 1 479 ? 74.711 34.632 48.253 1.00 42.59 579 PRO A O 1
ATOM 3798 N N . ALA A 1 480 ? 73.142 33.873 49.750 1.00 42.86 580 ALA A N 1
ATOM 3799 C CA . ALA A 1 480 ? 72.981 35.139 50.482 1.00 43.11 580 ALA A CA 1
ATOM 3800 C C . ALA A 1 480 ? 74.316 35.768 50.879 1.00 43.64 580 ALA A C 1
ATOM 3801 O O . ALA A 1 480 ? 74.437 36.990 50.891 1.00 44.50 580 ALA A O 1
ATOM 3803 N N . GLY A 1 481 ? 75.331 34.951 51.108 1.00 44.64 581 GLY A N 1
ATOM 3804 C CA . GLY A 1 481 ? 76.671 35.449 51.402 1.00 45.76 581 GLY A CA 1
ATOM 3805 C C . GLY A 1 481 ? 77.385 36.359 50.389 1.00 47.44 581 GLY A C 1
ATOM 3806 O O . GLY A 1 481 ? 78.392 37.006 50.738 1.00 48.06 581 GLY A O 1
ATOM 3807 N N . ILE A 1 482 ? 76.935 36.377 49.128 1.00 48.20 582 ILE A N 1
ATOM 3808 C CA . ILE A 1 482 ? 77.543 37.250 48.108 1.00 48.01 582 ILE A CA 1
ATOM 3809 C C . ILE A 1 482 ? 76.587 38.349 47.750 1.00 48.71 582 ILE A C 1
ATOM 3810 O O . ILE A 1 482 ? 76.962 39.287 47.063 1.00 49.47 582 ILE A O 1
ATOM 3815 N N . LEU A 1 483 ? 75.354 38.240 48.216 1.00 48.65 583 LEU A N 1
ATOM 3816 C CA . LEU A 1 483 ? 74.387 39.279 48.014 1.00 48.47 583 LEU A CA 1
ATOM 3817 C C . LEU A 1 483 ? 74.673 40.359 49.056 1.00 48.62 583 LEU A C 1
ATOM 3818 O O . LEU A 1 483 ? 73.756 40.890 49.714 1.00 48.44 583 LEU A O 1
ATOM 3823 N N . GLN A 1 484 ? 75.965 40.680 49.179 1.00 48.52 584 GLN A N 1
ATOM 3824 C CA . GLN A 1 484 ? 76.474 41.701 50.089 1.00 48.97 584 GLN A CA 1
ATOM 3825 C C . GLN A 1 484 ? 77.433 42.653 49.391 1.00 48.34 584 GLN A C 1
ATOM 3826 O O . GLN A 1 484 ? 77.916 42.355 48.308 1.00 47.42 584 GLN A O 1
ATOM 3832 N N . ALA A 1 485 ? 77.725 43.777 50.054 1.00 48.43 585 ALA A N 1
ATOM 3833 C CA . ALA A 1 485 ? 78.679 44.767 49.555 1.00 48.51 585 ALA A CA 1
ATOM 3834 C C . ALA A 1 485 ? 80.032 44.126 49.372 1.00 47.92 585 ALA A C 1
ATOM 3835 O O . ALA A 1 485 ? 80.482 43.423 50.265 1.00 48.24 585 ALA A O 1
ATOM 3837 N N . PRO A 1 486 ? 80.706 44.399 48.238 1.00 47.66 586 PRO A N 1
ATOM 3838 C CA . PRO A 1 486 ? 80.433 45.420 47.208 1.00 47.63 586 PRO A CA 1
ATOM 3839 C C . PRO A 1 486 ? 79.443 45.012 46.112 1.00 47.58 586 PRO A C 1
ATOM 3840 O O . PRO A 1 486 ? 78.954 45.875 45.380 1.00 47.77 586 PRO A O 1
ATOM 3844 N N . PHE A 1 487 ? 79.116 43.727 46.030 1.00 46.79 587 PHE A N 1
ATOM 3845 C CA . PHE A 1 487 ? 78.176 43.222 45.017 1.00 46.66 587 PHE A CA 1
ATOM 3846 C C . PHE A 1 487 ? 76.811 43.863 45.112 1.00 46.83 587 PHE A C 1
ATOM 3847 O O . PHE A 1 487 ? 76.309 44.412 44.135 1.00 47.55 587 PHE A O 1
ATOM 3855 N N . TYR A 1 488 ? 76.197 43.805 46.275 1.00 47.89 588 TYR A N 1
ATOM 3856 C CA . TYR A 1 488 ? 74.897 44.427 46.428 1.00 49.32 588 TYR A CA 1
ATOM 3857 C C . TYR A 1 488 ? 74.756 45.209 47.746 1.00 50.67 588 TYR A C 1
ATOM 3858 O O . TYR A 1 488 ? 75.324 44.840 48.789 1.00 51.11 588 TYR A O 1
ATOM 3867 N N . THR A 1 489 ? 74.008 46.306 47.649 1.00 52.07 589 THR A N 1
ATOM 3868 C CA . THR A 1 489 ? 73.602 47.124 48.777 1.00 53.13 589 THR A CA 1
ATOM 3869 C C . THR A 1 489 ? 72.474 47.966 48.289 1.00 53.83 589 THR A C 1
ATOM 3870 O O . THR A 1 489 ? 72.648 48.677 47.316 1.00 54.71 589 THR A O 1
ATOM 3874 N N . ARG A 1 490 ? 71.327 47.919 48.954 1.00 54.63 590 ARG A N 1
ATOM 3875 C CA . ARG A 1 490 ? 70.111 48.474 48.361 1.00 54.98 590 ARG A CA 1
ATOM 3876 C C . ARG A 1 490 ? 70.068 49.984 48.328 1.00 55.09 590 ARG A C 1
ATOM 3877 O O . ARG A 1 490 ? 69.246 50.562 47.616 1.00 55.53 590 ARG A O 1
ATOM 3885 N N . SER A 1 491 ? 70.915 50.622 49.129 1.00 55.00 591 SER A N 1
ATOM 3886 C CA . SER A 1 491 ? 71.046 52.077 49.103 1.00 54.52 591 SER A CA 1
ATOM 3887 C C . SER A 1 491 ? 72.003 52.504 47.994 1.00 54.11 591 SER A C 1
ATOM 3888 O O . SER A 1 491 ? 72.044 53.681 47.620 1.00 54.88 591 SER A O 1
ATOM 3891 N N . SER A 1 492 ? 72.778 51.551 47.489 1.00 53.10 592 SER A N 1
ATOM 3892 C CA . SER A 1 492 ? 73.867 51.844 46.576 1.00 52.20 592 SER A CA 1
ATOM 3893 C C . SER A 1 492 ? 73.296 52.285 45.226 1.00 51.30 592 SER A C 1
ATOM 3894 O O . SER A 1 492 ? 72.203 51.828 44.820 1.00 51.13 592 SER A O 1
ATOM 3897 N N . PRO A 1 493 ? 74.024 53.188 44.533 1.00 49.67 593 PRO A N 1
ATOM 3898 C CA . PRO A 1 493 ? 73.644 53.576 43.181 1.00 48.70 593 PRO A CA 1
ATOM 3899 C C . PRO A 1 493 ? 73.514 52.357 42.275 1.00 47.35 593 PRO A C 1
ATOM 3900 O O . PRO A 1 493 ? 74.348 51.453 42.311 1.00 47.23 593 PRO A O 1
ATOM 3904 N N . LYS A 1 494 ? 72.463 52.348 41.478 1.00 46.36 594 LYS A N 1
ATOM 3905 C CA . LYS A 1 494 ? 72.206 51.276 40.521 1.00 45.77 594 LYS A CA 1
ATOM 3906 C C . LYS A 1 494 ? 73.459 50.913 39.693 1.00 44.74 594 LYS A C 1
ATOM 3907 O O . LYS A 1 494 ? 73.732 49.726 39.444 1.00 44.58 594 LYS A O 1
ATOM 3913 N N . ALA A 1 495 ? 74.215 51.933 39.280 1.00 43.08 595 ALA A N 1
ATOM 3914 C CA . ALA A 1 495 ? 75.435 51.723 38.491 1.00 41.93 595 ALA A CA 1
ATOM 3915 C C . ALA A 1 495 ? 76.349 50.756 39.204 1.00 40.53 595 ALA A C 1
ATOM 3916 O O . ALA A 1 495 ? 77.005 49.945 38.571 1.00 40.24 595 ALA A O 1
ATOM 3918 N N . LEU A 1 496 ? 76.388 50.864 40.525 1.00 39.13 596 LEU A N 1
ATOM 3919 C CA . LEU A 1 496 ? 77.246 50.031 41.329 1.00 38.88 596 LEU A CA 1
ATOM 3920 C C . LEU A 1 496 ? 76.642 48.631 41.616 1.00 37.94 596 LEU A C 1
ATOM 3921 O O . LEU A 1 496 ? 77.359 47.627 41.567 1.00 38.50 596 LEU A O 1
ATOM 3926 N N . ASN A 1 497 ? 75.345 48.568 41.877 1.00 36.58 597 ASN A N 1
ATOM 3927 C CA . ASN A 1 497 ? 74.641 47.295 41.923 1.00 35.91 597 ASN A CA 1
ATOM 3928 C C . ASN A 1 497 ? 74.666 46.559 40.560 1.00 35.14 597 ASN A C 1
ATOM 3929 O O . ASN A 1 497 ? 74.993 45.379 40.511 1.00 34.46 597 ASN A O 1
ATOM 3934 N N . PHE A 1 498 ? 74.379 47.242 39.452 1.00 34.99 598 PHE A N 1
ATOM 3935 C CA . PHE A 1 498 ? 74.494 46.574 38.154 1.00 34.30 598 PHE A CA 1
ATOM 3936 C C . PHE A 1 498 ? 75.937 46.207 37.821 1.00 33.39 598 PHE A C 1
ATOM 3937 O O . PHE A 1 498 ? 76.197 45.205 37.208 1.00 33.03 598 PHE A O 1
ATOM 3945 N N . GLY A 1 499 ? 76.888 47.006 38.273 1.00 33.44 599 GLY A N 1
ATOM 3946 C CA . GLY A 1 499 ? 78.299 46.642 38.154 1.00 32.96 599 GLY A CA 1
ATOM 3947 C C . GLY A 1 499 ? 78.842 45.566 39.071 1.00 32.17 599 GLY A C 1
ATOM 3948 O O . GLY A 1 499 ? 79.919 45.039 38.817 1.00 31.03 599 GLY A O 1
ATOM 3949 N N . GLY A 1 500 ? 78.154 45.274 40.175 1.00 31.95 600 GLY A N 1
ATOM 3950 C CA . GLY A 1 500 ? 78.636 44.220 41.100 1.00 31.73 600 GLY A CA 1
ATOM 3951 C C . GLY A 1 500 ? 77.813 42.953 40.901 1.00 31.37 600 GLY A C 1
ATOM 3952 O O . GLY A 1 500 ? 78.090 42.122 40.068 1.00 30.37 600 GLY A O 1
ATOM 3953 N N . ILE A 1 501 ? 76.748 42.849 41.652 1.00 31.58 601 ILE A N 1
ATOM 3954 C CA . ILE A 1 501 ? 75.909 41.692 41.550 1.00 32.20 601 ILE A CA 1
ATOM 3955 C C . ILE A 1 501 ? 75.429 41.443 40.108 1.00 32.11 601 ILE A C 1
ATOM 3956 O O . ILE A 1 501 ? 75.430 40.299 39.678 1.00 32.56 601 ILE A O 1
ATOM 3961 N N . GLY A 1 502 ? 75.045 42.504 39.387 1.00 32.00 602 GLY A N 1
ATOM 3962 C CA . GLY A 1 502 ? 74.540 42.415 38.013 1.00 31.84 602 GLY A CA 1
ATOM 3963 C C . GLY A 1 502 ? 75.484 41.675 37.081 1.00 31.87 602 GLY A C 1
ATOM 3964 O O . GLY A 1 502 ? 75.062 40.887 36.239 1.00 32.92 602 GLY A O 1
ATOM 3965 N N . VAL A 1 503 ? 76.770 41.906 37.270 1.00 32.05 603 VAL A N 1
ATOM 3966 C CA . VAL A 1 503 ? 77.836 41.223 36.553 1.00 32.27 603 VAL A CA 1
ATOM 3967 C C . VAL A 1 503 ? 78.026 39.778 37.011 1.00 33.03 603 VAL A C 1
ATOM 3968 O O . VAL A 1 503 ? 78.358 38.879 36.204 1.00 34.28 603 VAL A O 1
ATOM 3972 N N . VAL A 1 504 ? 77.864 39.549 38.313 1.00 32.91 604 VAL A N 1
ATOM 3973 C CA . VAL A 1 504 ? 77.909 38.203 38.841 1.00 32.39 604 VAL A CA 1
ATOM 3974 C C . VAL A 1 504 ? 76.760 37.377 38.239 1.00 31.66 604 VAL A C 1
ATOM 3975 O O . VAL A 1 504 ? 76.974 36.269 37.788 1.00 31.43 604 VAL A O 1
ATOM 3979 N N . VAL A 1 505 ? 75.567 37.948 38.198 1.00 30.96 605 VAL A N 1
ATOM 3980 C CA . VAL A 1 505 ? 74.406 37.310 37.559 1.00 31.56 605 VAL A CA 1
ATOM 3981 C C . VAL A 1 505 ? 74.698 36.959 36.071 1.00 31.71 605 VAL A C 1
ATOM 3982 O O . VAL A 1 505 ? 74.753 35.788 35.718 1.00 31.80 605 VAL A O 1
ATOM 3986 N N . GLY A 1 506 ? 74.971 37.971 35.227 1.00 31.39 606 GLY A N 1
ATOM 3987 C CA . GLY A 1 506 ? 75.320 37.766 33.804 1.00 30.01 606 GLY A CA 1
ATOM 3988 C C . GLY A 1 506 ? 76.397 36.711 33.571 1.00 29.57 606 GLY A C 1
ATOM 3989 O O . GLY A 1 506 ? 76.335 35.966 32.592 1.00 29.32 606 GLY A O 1
ATOM 3990 N N . HIS A 1 507 ? 77.385 36.675 34.462 1.00 29.53 607 HIS A N 1
ATOM 3991 C CA . HIS A 1 507 ? 78.444 35.663 34.470 1.00 29.97 607 HIS A CA 1
ATOM 3992 C C . HIS A 1 507 ? 77.889 34.220 34.575 1.00 30.20 607 HIS A C 1
ATOM 3993 O O . HIS A 1 507 ? 78.321 33.350 33.813 1.00 29.52 607 HIS A O 1
ATOM 4000 N N . GLU A 1 508 ? 76.897 34.022 35.466 1.00 30.44 608 GLU A N 1
ATOM 4001 C CA . GLU A 1 508 ? 76.256 32.732 35.701 1.00 30.51 608 GLU A CA 1
ATOM 4002 C C . GLU A 1 508 ? 75.334 32.340 34.554 1.00 30.27 608 GLU A C 1
ATOM 4003 O O . GLU A 1 508 ? 75.396 31.217 34.100 1.00 30.22 608 GLU A O 1
ATOM 4009 N N . LEU A 1 509 ? 74.475 33.256 34.117 1.00 29.87 609 LEU A N 1
ATOM 4010 C CA . LEU A 1 509 ? 73.672 33.072 32.907 1.00 29.55 609 LEU A CA 1
ATOM 4011 C C . LEU A 1 509 ? 74.538 32.664 31.752 1.00 28.77 609 LEU A C 1
ATOM 4012 O O . LEU A 1 509 ? 74.208 31.737 31.019 1.00 28.38 609 LEU A O 1
ATOM 4017 N N . THR A 1 510 ? 75.655 33.371 31.571 1.00 28.27 610 THR A N 1
ATOM 4018 C CA . THR A 1 510 ? 76.522 33.093 30.415 1.00 27.78 610 THR A CA 1
ATOM 4019 C C . THR A 1 510 ? 77.134 31.701 30.453 1.00 26.53 610 THR A C 1
ATOM 4020 O O . THR A 1 510 ? 77.485 31.156 29.437 1.00 26.91 610 THR A O 1
ATOM 4024 N N . HIS A 1 511 ? 77.241 31.121 31.636 1.00 27.09 611 HIS A N 1
ATOM 4025 C CA . HIS A 1 511 ? 77.786 29.750 31.812 1.00 26.43 611 HIS A CA 1
ATOM 4026 C C . HIS A 1 511 ? 76.862 28.698 31.192 1.00 26.18 611 HIS A C 1
ATOM 4027 O O . HIS A 1 511 ? 77.293 27.655 30.833 1.00 26.04 611 HIS A O 1
ATOM 4034 N N . ALA A 1 512 ? 75.591 29.018 31.032 1.00 26.86 612 ALA A N 1
ATOM 4035 C CA . ALA A 1 512 ? 74.669 28.158 30.336 1.00 27.48 612 ALA A CA 1
ATOM 4036 C C . ALA A 1 512 ? 75.055 27.935 28.918 1.00 28.80 612 ALA A C 1
ATOM 4037 O O . ALA A 1 512 ? 74.522 27.044 28.270 1.00 29.46 612 ALA A O 1
ATOM 4039 N N . PHE A 1 513 ? 75.974 28.755 28.413 1.00 30.18 613 PHE A N 1
ATOM 4040 C CA . PHE A 1 513 ? 76.249 28.766 26.982 1.00 30.18 613 PHE A CA 1
ATOM 4041 C C . PHE A 1 513 ? 77.721 28.717 26.687 1.00 31.16 613 PHE A C 1
ATOM 4042 O O . PHE A 1 513 ? 78.102 28.874 25.519 1.00 31.77 613 PHE A O 1
ATOM 4050 N N . ASP A 1 514 ? 78.563 28.460 27.695 1.00 31.38 614 ASP A N 1
ATOM 4051 C CA . ASP A 1 514 ? 79.992 28.525 27.443 1.00 32.17 614 ASP A CA 1
ATOM 4052 C C . ASP A 1 514 ? 80.510 27.238 26.773 1.00 32.71 614 ASP A C 1
ATOM 4053 O O . ASP A 1 514 ? 79.711 26.376 26.402 1.00 32.94 614 ASP A O 1
ATOM 4058 N N . ASP A 1 515 ? 81.812 27.116 26.548 1.00 33.14 615 ASP A N 1
ATOM 4059 C CA . ASP A 1 515 ? 82.329 25.907 25.868 1.00 34.63 615 ASP A CA 1
ATOM 4060 C C . ASP A 1 515 ? 81.876 24.576 26.527 1.00 35.14 615 ASP A C 1
ATOM 4061 O O . ASP A 1 515 ? 81.860 23.539 25.891 1.00 34.86 615 ASP A O 1
ATOM 4066 N N . GLN A 1 516 ? 81.496 24.635 27.798 1.00 36.02 616 GLN A N 1
ATOM 4067 C CA . GLN A 1 516 ? 80.958 23.475 28.502 1.00 36.94 616 GLN A CA 1
ATOM 4068 C C . GLN A 1 516 ? 79.431 23.478 28.559 1.00 35.81 616 GLN A C 1
ATOM 4069 O O . GLN A 1 516 ? 78.826 22.530 28.155 1.00 36.02 616 GLN A O 1
ATOM 4075 N N . GLY A 1 517 ? 78.837 24.547 29.052 1.00 35.54 617 GLY A N 1
ATOM 4076 C CA . GLY A 1 517 ? 77.421 24.611 29.301 1.00 35.71 617 GLY A CA 1
ATOM 4077 C C . GLY A 1 517 ? 76.564 24.556 28.060 1.00 36.29 617 GLY A C 1
ATOM 4078 O O . GLY A 1 517 ? 75.419 24.128 28.140 1.00 36.46 617 GLY A O 1
ATOM 4079 N N . ARG A 1 518 ? 77.109 24.974 26.914 1.00 36.14 618 ARG A N 1
ATOM 4080 C CA . ARG A 1 518 ? 76.381 24.915 25.636 1.00 36.00 618 ARG A CA 1
ATOM 4081 C C . ARG A 1 518 ? 76.129 23.487 25.178 1.00 36.01 618 ARG A C 1
ATOM 4082 O O . ARG A 1 518 ? 75.200 23.253 24.408 1.00 35.29 618 ARG A O 1
ATOM 4090 N N . GLU A 1 519 ? 77.016 22.570 25.579 1.00 35.95 619 GLU A N 1
ATOM 4091 C CA . GLU A 1 519 ? 76.861 21.137 25.306 1.00 36.21 619 GLU A CA 1
ATOM 4092 C C . GLU A 1 519 ? 75.659 20.486 25.999 1.00 36.22 619 GLU A C 1
ATOM 4093 O O . GLU A 1 519 ? 75.329 19.349 25.708 1.00 37.37 619 GLU A O 1
ATOM 4099 N N . TYR A 1 520 ? 75.014 21.189 26.919 1.00 36.47 620 TYR A N 1
ATOM 4100 C CA . TYR A 1 520 ? 73.830 20.669 27.607 1.00 35.33 620 TYR A CA 1
ATOM 4101 C C . TYR A 1 520 ? 72.643 21.459 27.144 1.00 35.51 620 TYR A C 1
ATOM 4102 O O . TYR A 1 520 ? 72.713 22.702 27.022 1.00 34.38 620 TYR A O 1
ATOM 4111 N N . ASP A 1 521 ? 71.530 20.750 26.933 1.00 35.69 621 ASP A N 1
ATOM 4112 C CA . ASP A 1 521 ? 70.317 21.364 26.400 1.00 35.99 621 ASP A CA 1
ATOM 4113 C C . ASP A 1 521 ? 69.527 21.988 27.517 1.00 35.92 621 ASP A C 1
ATOM 4114 O O . ASP A 1 521 ? 69.966 21.959 28.643 1.00 35.35 621 ASP A O 1
ATOM 4119 N N . LYS A 1 522 ? 68.365 22.552 27.193 1.00 37.35 622 LYS A N 1
ATOM 4120 C CA . LYS A 1 522 ? 67.537 23.267 28.146 1.00 39.31 622 LYS A CA 1
ATOM 4121 C C . LYS A 1 522 ? 67.010 22.449 29.341 1.00 40.32 622 LYS A C 1
ATOM 4122 O O . LYS A 1 522 ? 66.653 23.029 30.383 1.00 41.85 622 LYS A O 1
ATOM 4128 N N . ASP A 1 523 ? 66.930 21.130 29.179 1.00 40.80 623 ASP A N 1
ATOM 4129 C CA . ASP A 1 523 ? 66.505 20.213 30.256 1.00 40.59 623 ASP A CA 1
ATOM 4130 C C . ASP A 1 523 ? 67.655 19.669 31.044 1.00 40.56 623 ASP A C 1
ATOM 4131 O O . ASP A 1 523 ? 67.446 18.848 31.942 1.00 40.65 623 ASP A O 1
ATOM 4136 N N . GLY A 1 524 ? 68.864 20.109 30.711 1.00 40.05 624 GLY A N 1
ATOM 4137 C CA . GLY A 1 524 ? 70.026 19.730 31.452 1.00 40.14 624 GLY A CA 1
ATOM 4138 C C . GLY A 1 524 ? 70.742 18.528 30.899 1.00 40.51 624 GLY A C 1
ATOM 4139 O O . GLY A 1 524 ? 71.598 17.971 31.585 1.00 41.37 624 GLY A O 1
ATOM 4140 N N . ASN A 1 525 ? 70.438 18.131 29.661 1.00 40.71 625 ASN A N 1
ATOM 4141 C CA . ASN A 1 525 ? 71.015 16.892 29.090 1.00 40.60 625 ASN A CA 1
ATOM 4142 C C . ASN A 1 525 ? 72.131 17.149 28.119 1.00 40.34 625 ASN A C 1
ATOM 4143 O O . ASN A 1 525 ? 72.030 18.003 27.259 1.00 40.16 625 ASN A O 1
ATOM 4148 N N . LEU A 1 526 ? 73.178 16.354 28.247 1.00 40.94 626 LEU A N 1
ATOM 4149 C CA . LEU A 1 526 ? 74.313 16.364 27.355 1.00 41.18 626 LEU A CA 1
ATOM 4150 C C . LEU A 1 526 ? 73.890 15.635 26.091 1.00 41.74 626 LEU A C 1
ATOM 4151 O O . LEU A 1 526 ? 73.685 14.425 26.094 1.00 42.26 626 LEU A O 1
ATOM 4156 N N . ARG A 1 527 ? 73.739 16.376 25.010 1.00 42.91 627 ARG A N 1
ATOM 4157 C CA . ARG A 1 527 ? 73.121 15.865 23.798 1.00 43.01 627 ARG A CA 1
ATOM 4158 C C . ARG A 1 527 ? 73.145 17.023 22.814 1.00 42.79 627 ARG A C 1
ATOM 4159 O O . ARG A 1 527 ? 72.727 18.141 23.166 1.00 41.93 627 ARG A O 1
ATOM 4167 N N . PRO A 1 528 ? 73.609 16.766 21.578 1.00 42.22 628 PRO A N 1
ATOM 4168 C CA . PRO A 1 528 ? 73.602 17.837 20.596 1.00 41.82 628 PRO A CA 1
ATOM 4169 C C . PRO A 1 528 ? 72.201 18.382 20.393 1.00 41.22 628 PRO A C 1
ATOM 4170 O O . PRO A 1 528 ? 71.266 17.602 20.180 1.00 42.62 628 PRO A O 1
ATOM 4174 N N . TRP A 1 529 ? 72.080 19.699 20.546 1.00 39.76 629 TRP A N 1
ATOM 4175 C CA . TRP A 1 529 ? 70.867 20.458 20.295 1.00 38.81 629 TRP A CA 1
ATOM 4176 C C . TRP A 1 529 ? 71.068 21.639 19.330 1.00 38.93 629 TRP A C 1
ATOM 4177 O O . TRP A 1 529 ? 70.097 22.363 19.031 1.00 38.44 629 TRP A O 1
ATOM 4188 N N . TRP A 1 530 ? 72.299 21.839 18.853 1.00 39.16 630 TRP A N 1
ATOM 4189 C CA . TRP A 1 530 ? 72.549 22.679 17.680 1.00 40.33 630 TRP A CA 1
ATOM 4190 C C . TRP A 1 530 ? 73.036 21.866 16.478 1.00 41.19 630 TRP A C 1
ATOM 4191 O O . TRP A 1 530 ? 73.669 20.831 16.641 1.00 40.88 630 TRP A O 1
ATOM 4202 N N . LYS A 1 531 ? 72.798 22.396 15.273 1.00 43.25 631 LYS A N 1
ATOM 4203 C CA . LYS A 1 531 ? 73.490 21.937 14.042 1.00 44.06 631 LYS A CA 1
ATOM 4204 C C . LYS A 1 531 ? 74.985 22.105 14.206 1.00 44.56 631 LYS A C 1
ATOM 4205 O O . LYS A 1 531 ? 75.427 23.058 14.821 1.00 44.17 631 LYS A O 1
ATOM 4211 N N . ASN A 1 532 ? 75.751 21.198 13.613 1.00 46.10 632 ASN A N 1
ATOM 4212 C CA . ASN A 1 532 ? 77.198 21.268 13.669 1.00 47.22 632 ASN A CA 1
ATOM 4213 C C . ASN A 1 532 ? 77.723 22.618 13.154 1.00 47.58 632 ASN A C 1
ATOM 4214 O O . ASN A 1 532 ? 78.673 23.163 13.697 1.00 47.49 632 ASN A O 1
ATOM 4219 N N . SER A 1 533 ? 77.102 23.135 12.098 1.00 47.53 633 SER A N 1
ATOM 4220 C CA . SER A 1 533 ? 77.478 24.430 11.529 1.00 47.07 633 SER A CA 1
ATOM 4221 C C . SER A 1 533 ? 77.530 25.556 12.573 1.00 47.06 633 SER A C 1
ATOM 4222 O O . SER A 1 533 ? 78.505 26.322 12.623 1.00 47.77 633 SER A O 1
ATOM 4225 N N . SER A 1 534 ? 76.483 25.652 13.389 1.00 46.17 634 SER A N 1
ATOM 4226 C CA . SER A 1 534 ? 76.410 26.623 14.483 1.00 45.59 634 SER A CA 1
ATOM 4227 C C . SER A 1 534 ? 77.462 26.365 15.557 1.00 44.52 634 SER A C 1
ATOM 4228 O O . SER A 1 534 ? 77.996 27.299 16.142 1.00 43.32 634 SER A O 1
ATOM 4231 N N . VAL A 1 535 ? 77.732 25.086 15.820 1.00 44.01 635 VAL A N 1
ATOM 4232 C CA . VAL A 1 535 ? 78.802 24.687 16.731 1.00 44.03 635 VAL A CA 1
ATOM 4233 C C . VAL A 1 535 ? 80.177 25.102 16.161 1.00 44.14 635 VAL A C 1
ATOM 4234 O O . VAL A 1 535 ? 81.017 25.646 16.879 1.00 44.17 635 VAL A O 1
ATOM 4238 N N . GLU A 1 536 ? 80.386 24.890 14.865 1.00 43.86 636 GLU A N 1
ATOM 4239 C CA . GLU A 1 536 ? 81.627 25.315 14.217 1.00 44.08 636 GLU A CA 1
ATOM 4240 C C . GLU A 1 536 ? 81.756 26.849 14.288 1.00 43.30 636 GLU A C 1
ATOM 4241 O O . GLU A 1 536 ? 82.838 27.384 14.575 1.00 43.00 636 GLU A O 1
ATOM 4247 N N . ALA A 1 537 ? 80.625 27.531 14.130 1.00 42.17 637 ALA A N 1
ATOM 4248 C CA . ALA A 1 537 ? 80.564 28.981 14.200 1.00 41.43 637 ALA A CA 1
ATOM 4249 C C . ALA A 1 537 ? 80.873 29.481 15.605 1.00 40.85 637 ALA A C 1
ATOM 4250 O O . ALA A 1 537 ? 81.627 30.443 15.771 1.00 40.22 637 ALA A O 1
ATOM 4252 N N . PHE A 1 538 ? 80.289 28.834 16.617 1.00 40.48 638 PHE A N 1
ATOM 4253 C CA . PHE A 1 538 ? 80.609 29.140 18.027 1.00 40.41 638 PHE A CA 1
ATOM 4254 C C . PHE A 1 538 ? 82.100 28.999 18.307 1.00 40.04 638 PHE A C 1
ATOM 4255 O O . PHE A 1 538 ? 82.713 29.836 18.925 1.00 40.01 638 PHE A O 1
ATOM 4263 N N . LYS A 1 539 ? 82.680 27.919 17.843 1.00 40.60 639 LYS A N 1
ATOM 4264 C CA . LYS A 1 539 ? 84.069 27.641 18.124 1.00 41.27 639 LYS A CA 1
ATOM 4265 C C . LYS A 1 539 ? 85.021 28.717 17.578 1.00 41.37 639 LYS A C 1
ATOM 4266 O O . LYS A 1 539 ? 86.010 29.034 18.231 1.00 42.26 639 LYS A O 1
ATOM 4272 N N . ARG A 1 540 ? 84.693 29.272 16.413 1.00 41.16 640 ARG A N 1
ATOM 4273 C CA . ARG A 1 540 ? 85.421 30.374 15.819 1.00 41.27 640 ARG A CA 1
ATOM 4274 C C . ARG A 1 540 ? 85.400 31.676 16.625 1.00 41.35 640 ARG A C 1
ATOM 4275 O O . ARG A 1 540 ? 86.398 32.407 16.630 1.00 42.50 640 ARG A O 1
ATOM 4283 N N . GLN A 1 541 ? 84.249 32.036 17.211 1.00 40.46 641 GLN A N 1
ATOM 4284 C CA . GLN A 1 541 ? 84.191 33.240 18.057 1.00 39.11 641 GLN A CA 1
ATOM 4285 C C . GLN A 1 541 ? 85.096 33.046 19.223 1.00 38.38 641 GLN A C 1
ATOM 4286 O O . GLN A 1 541 ? 85.689 34.003 19.685 1.00 38.28 641 GLN A O 1
ATOM 4292 N N . THR A 1 542 ? 85.153 31.816 19.743 1.00 38.01 642 THR A N 1
ATOM 4293 C CA . THR A 1 542 ? 85.864 31.546 20.994 1.00 38.42 642 THR A CA 1
ATOM 4294 C C . THR A 1 542 ? 87.365 31.626 20.774 1.00 38.53 642 THR A C 1
ATOM 4295 O O . THR A 1 542 ? 88.105 31.984 21.677 1.00 38.60 642 THR A O 1
ATOM 4299 N N . GLU A 1 543 ? 87.807 31.317 19.567 1.00 39.03 643 GLU A N 1
ATOM 4300 C CA . GLU A 1 543 ? 89.229 31.342 19.284 1.00 40.07 643 GLU A CA 1
ATOM 4301 C C . GLU A 1 543 ? 89.788 32.758 19.449 1.00 39.83 643 GLU A C 1
ATOM 4302 O O . GLU A 1 543 ? 90.890 32.932 19.935 1.00 40.07 643 GLU A O 1
ATOM 4308 N N . CYS A 1 544 ? 88.982 33.774 19.166 1.00 39.25 644 CYS A N 1
ATOM 4309 C CA . CYS A 1 544 ? 89.378 35.156 19.462 1.00 38.85 644 CYS A CA 1
ATOM 4310 C C . CYS A 1 544 ? 89.827 35.376 20.903 1.00 39.03 644 CYS A C 1
ATOM 4311 O O . CYS A 1 544 ? 90.779 36.128 21.146 1.00 39.20 644 CYS A O 1
ATOM 4314 N N . MET A 1 545 ? 89.095 34.788 21.858 1.00 39.26 645 MET A N 1
ATOM 4315 C CA . MET A 1 545 ? 89.373 34.978 23.311 1.00 38.75 645 MET A CA 1
ATOM 4316 C C . MET A 1 545 ? 90.544 34.144 23.780 1.00 38.57 645 MET A C 1
ATOM 4317 O O . MET A 1 545 ? 91.136 34.429 24.812 1.00 39.10 645 MET A O 1
ATOM 4322 N N . VAL A 1 546 ? 90.795 33.056 23.060 1.00 38.31 646 VAL A N 1
ATOM 4323 C CA . VAL A 1 546 ? 91.997 32.256 23.230 1.00 38.05 646 VAL A CA 1
ATOM 4324 C C . VAL A 1 546 ? 93.199 33.123 22.868 1.00 37.29 646 VAL A C 1
ATOM 4325 O O . VAL A 1 546 ? 94.042 33.410 23.715 1.00 36.63 646 VAL A O 1
ATOM 4329 N N . GLU A 1 547 ? 93.222 33.530 21.601 1.00 37.11 647 GLU A N 1
ATOM 4330 C CA . GLU A 1 547 ? 94.189 34.472 21.039 1.00 37.43 647 GLU A CA 1
ATOM 4331 C C . GLU A 1 547 ? 94.367 35.668 21.936 1.00 37.45 647 GLU A C 1
ATOM 4332 O O . GLU A 1 547 ? 95.481 36.021 22.278 1.00 38.43 647 GLU A O 1
ATOM 4338 N N . GLN A 1 548 ? 93.258 36.263 22.354 1.00 37.38 648 GLN A N 1
ATOM 4339 C CA . GLN A 1 548 ? 93.301 37.431 23.241 1.00 37.14 648 GLN A CA 1
ATOM 4340 C C . GLN A 1 548 ? 93.966 37.162 24.581 1.00 36.91 648 GLN A C 1
ATOM 4341 O O . GLN A 1 548 ? 94.874 37.871 24.982 1.00 36.27 648 GLN A O 1
ATOM 4347 N N . TYR A 1 549 ? 93.457 36.190 25.315 1.00 37.47 649 TYR A N 1
ATOM 4348 C CA . TYR A 1 549 ? 93.912 36.020 26.698 1.00 38.14 649 TYR A CA 1
ATOM 4349 C C . TYR A 1 549 ? 95.297 35.345 26.752 1.00 39.03 649 TYR A C 1
ATOM 4350 O O . TYR A 1 549 ? 95.979 35.447 27.744 1.00 39.58 649 TYR A O 1
ATOM 4359 N N . SER A 1 550 ? 95.746 34.729 25.664 1.00 41.00 650 SER A N 1
ATOM 4360 C CA . SER A 1 550 ? 97.126 34.232 25.614 1.00 42.82 650 SER A CA 1
ATOM 4361 C C . SER A 1 550 ? 98.156 35.365 25.324 1.00 44.28 650 SER A C 1
ATOM 4362 O O . SER A 1 550 ? 99.363 35.124 25.308 1.00 43.55 650 SER A O 1
ATOM 4365 N N . ASN A 1 551 ? 97.654 36.588 25.114 1.00 45.67 651 ASN A N 1
ATOM 4366 C CA . ASN A 1 551 ? 98.464 37.764 24.904 1.00 46.24 651 ASN A CA 1
ATOM 4367 C C . ASN A 1 551 ? 98.911 38.331 26.243 1.00 47.56 651 ASN A C 1
ATOM 4368 O O . ASN A 1 551 ? 99.882 39.097 26.331 1.00 47.32 651 ASN A O 1
ATOM 4373 N N . TYR A 1 552 ? 98.200 37.946 27.300 1.00 48.72 652 TYR A N 1
ATOM 4374 C CA . TYR A 1 552 ? 98.494 38.458 28.616 1.00 49.04 652 TYR A CA 1
ATOM 4375 C C . TYR A 1 552 ? 99.621 37.647 29.201 1.00 50.17 652 TYR A C 1
ATOM 4376 O O . TYR A 1 552 ? 99.872 36.516 28.794 1.00 50.14 652 TYR A O 1
ATOM 4385 N N . SER A 1 553 ? 100.348 38.267 30.117 1.00 51.80 653 SER A N 1
ATOM 4386 C CA . SER A 1 553 ? 101.434 37.606 30.840 1.00 52.58 653 SER A CA 1
ATOM 4387 C C . SER A 1 553 ? 101.419 38.130 32.272 1.00 53.43 653 SER A C 1
ATOM 4388 O O . SER A 1 553 ? 100.793 39.157 32.558 1.00 53.49 653 SER A O 1
ATOM 4391 N N . VAL A 1 554 ? 102.070 37.401 33.172 1.00 54.29 654 VAL A N 1
ATOM 4392 C CA . VAL A 1 554 ? 102.253 37.855 34.558 1.00 54.98 654 VAL A CA 1
ATOM 4393 C C . VAL A 1 554 ? 103.623 37.441 35.064 1.00 55.79 654 VAL A C 1
ATOM 4394 O O . VAL A 1 554 ? 103.951 36.255 35.071 1.00 55.87 654 VAL A O 1
ATOM 4398 N N . ASN A 1 555 ? 104.414 38.420 35.495 1.00 56.75 655 ASN A N 1
ATOM 4399 C CA . ASN A 1 555 ? 105.753 38.151 35.955 1.00 57.44 655 ASN A CA 1
ATOM 4400 C C . ASN A 1 555 ? 106.450 37.297 34.902 1.00 58.37 655 ASN A C 1
ATOM 4401 O O . ASN A 1 555 ? 106.884 36.174 35.177 1.00 59.01 655 ASN A O 1
ATOM 4406 N N . GLY A 1 556 ? 106.488 37.833 33.680 1.00 58.75 656 GLY A N 1
ATOM 4407 C CA . GLY A 1 556 ? 107.301 37.292 32.592 1.00 58.78 656 GLY A CA 1
ATOM 4408 C C . GLY A 1 556 ? 106.898 35.924 32.089 1.00 59.27 656 GLY A C 1
ATOM 4409 O O . GLY A 1 556 ? 107.727 35.229 31.486 1.00 59.64 656 GLY A O 1
ATOM 4410 N N . GLU A 1 557 ? 105.636 35.542 32.314 1.00 59.36 657 GLU A N 1
ATOM 4411 C CA . GLU A 1 557 ? 105.137 34.205 31.950 1.00 59.43 657 GLU A CA 1
ATOM 4412 C C . GLU A 1 557 ? 103.724 34.299 31.380 1.00 59.20 657 GLU A C 1
ATOM 4413 O O . GLU A 1 557 ? 102.922 35.093 31.850 1.00 59.74 657 GLU A O 1
ATOM 4419 N N . PRO A 1 558 ? 103.401 33.489 30.368 1.00 59.21 658 PRO A N 1
ATOM 4420 C CA . PRO A 1 558 ? 102.108 33.685 29.717 1.00 59.28 658 PRO A CA 1
ATOM 4421 C C . PRO A 1 558 ? 100.906 33.325 30.570 1.00 59.27 658 PRO A C 1
ATOM 4422 O O . PRO A 1 558 ? 101.029 32.620 31.565 1.00 59.80 658 PRO A O 1
ATOM 4426 N N . VAL A 1 559 ? 99.759 33.856 30.168 1.00 59.36 659 VAL A N 1
ATOM 4427 C CA . VAL A 1 559 ? 98.464 33.525 30.748 1.00 59.19 659 VAL A CA 1
ATOM 4428 C C . VAL A 1 559 ? 97.831 32.585 29.710 1.00 59.27 659 VAL A C 1
ATOM 4429 O O . VAL A 1 559 ? 97.952 32.832 28.492 1.00 59.40 659 VAL A O 1
ATOM 4433 N N . ASN A 1 560 ? 97.204 31.495 30.163 1.00 58.77 660 ASN A N 1
ATOM 4434 C CA . ASN A 1 560 ? 96.748 30.451 29.229 1.00 58.05 660 ASN A CA 1
ATOM 4435 C C . ASN A 1 560 ? 95.316 30.655 28.705 1.00 57.11 660 ASN A C 1
ATOM 4436 O O . ASN A 1 560 ? 94.329 30.463 29.430 1.00 56.16 660 ASN A O 1
ATOM 4441 N N . GLY A 1 561 ? 95.234 31.006 27.422 1.00 56.01 661 GLY A N 1
ATOM 4442 C CA . GLY A 1 561 ? 93.969 31.399 26.791 1.00 55.44 661 GLY A CA 1
ATOM 4443 C C . GLY A 1 561 ? 92.954 30.287 26.545 1.00 54.31 661 GLY A C 1
ATOM 4444 O O . GLY A 1 561 ? 91.747 30.533 26.579 1.00 53.93 661 GLY A O 1
ATOM 4445 N N . ARG A 1 562 ? 93.443 29.078 26.271 1.00 53.27 662 ARG A N 1
ATOM 4446 C CA . ARG A 1 562 ? 92.568 27.893 26.104 1.00 52.47 662 ARG A CA 1
ATOM 4447 C C . ARG A 1 562 ? 92.132 27.508 27.477 1.00 50.12 662 ARG A C 1
ATOM 4448 O O . ARG A 1 562 ? 90.952 27.300 27.739 1.00 51.00 662 ARG A O 1
ATOM 4456 N N . HIS A 1 563 ? 93.088 27.455 28.380 1.00 47.91 663 HIS A N 1
ATOM 4457 C CA . HIS A 1 563 ? 92.798 26.975 29.697 1.00 45.85 663 HIS A CA 1
ATOM 4458 C C . HIS A 1 563 ? 91.694 27.798 30.364 1.00 44.74 663 HIS A C 1
ATOM 4459 O O . HIS A 1 563 ? 90.830 27.227 31.012 1.00 45.06 663 HIS A O 1
ATOM 4466 N N . THR A 1 564 ? 91.684 29.124 30.164 1.00 43.24 664 THR A N 1
ATOM 4467 C CA . THR A 1 564 ? 90.767 30.025 30.903 1.00 41.71 664 THR A CA 1
ATOM 4468 C C . THR A 1 564 ? 89.481 30.401 30.161 1.00 40.65 664 THR A C 1
ATOM 4469 O O . THR A 1 564 ? 88.736 31.247 30.618 1.00 40.68 664 THR A O 1
ATOM 4473 N N . LEU A 1 565 ? 89.219 29.745 29.033 1.00 39.60 665 LEU A N 1
ATOM 4474 C CA . LEU A 1 565 ? 88.258 30.193 28.042 1.00 38.67 665 LEU A CA 1
ATOM 4475 C C . LEU A 1 565 ? 86.851 30.304 28.604 1.00 37.88 665 LEU A C 1
ATOM 4476 O O . LEU A 1 565 ? 86.232 31.367 28.525 1.00 37.39 665 LEU A O 1
ATOM 4481 N N . GLY A 1 566 ? 86.366 29.223 29.204 1.00 36.95 666 GLY A N 1
ATOM 4482 C CA . GLY A 1 566 ? 85.019 29.188 29.776 1.00 35.88 666 GLY A CA 1
ATOM 4483 C C . GLY A 1 566 ? 84.676 30.335 30.714 1.00 35.07 666 GLY A C 1
ATOM 4484 O O . GLY A 1 566 ? 83.598 30.945 30.608 1.00 34.70 666 GLY A O 1
ATOM 4485 N N . GLU A 1 567 ? 85.582 30.635 31.647 1.00 34.69 667 GLU A N 1
ATOM 4486 C CA . GLU A 1 567 ? 85.327 31.665 32.657 1.00 33.87 667 GLU A CA 1
ATOM 4487 C C . GLU A 1 567 ? 85.538 33.055 32.027 1.00 32.99 667 GLU A C 1
ATOM 4488 O O . GLU A 1 567 ? 84.902 34.000 32.406 1.00 31.99 667 GLU A O 1
ATOM 4494 N N . ASN A 1 568 ? 86.396 33.146 31.022 1.00 32.35 668 ASN A N 1
ATOM 4495 C CA . ASN A 1 568 ? 86.463 34.351 30.198 1.00 31.83 668 ASN A CA 1
ATOM 4496 C C . ASN A 1 568 ? 85.198 34.607 29.377 1.00 31.28 668 ASN A C 1
ATOM 4497 O O . ASN A 1 568 ? 84.765 35.759 29.266 1.00 30.72 668 ASN A O 1
ATOM 4502 N N . ILE A 1 569 ? 84.638 33.552 28.780 1.00 30.15 669 ILE A N 1
ATOM 4503 C CA . ILE A 1 569 ? 83.410 33.683 28.016 1.00 29.84 669 ILE A CA 1
ATOM 4504 C C . ILE A 1 569 ? 82.302 34.234 28.917 1.00 28.76 669 ILE A C 1
ATOM 4505 O O . ILE A 1 569 ? 81.516 35.069 28.511 1.00 28.13 669 ILE A O 1
ATOM 4510 N N . ALA A 1 570 ? 82.280 33.765 30.154 1.00 28.51 670 ALA A N 1
ATOM 4511 C CA . ALA A 1 570 ? 81.260 34.143 31.118 1.00 28.08 670 ALA A CA 1
ATOM 4512 C C . ALA A 1 570 ? 81.462 35.552 31.647 1.00 27.87 670 ALA A C 1
ATOM 4513 O O . ALA A 1 570 ? 80.506 36.264 31.907 1.00 27.32 670 ALA A O 1
ATOM 4515 N N . ASP A 1 571 ? 82.721 35.925 31.863 1.00 28.24 671 ASP A N 1
ATOM 4516 C CA . ASP A 1 571 ? 83.104 37.307 32.239 1.00 27.68 671 ASP A CA 1
ATOM 4517 C C . ASP A 1 571 ? 82.656 38.313 31.175 1.00 27.63 671 ASP A C 1
ATOM 4518 O O . ASP A 1 571 ? 82.094 39.352 31.459 1.00 28.49 671 ASP A O 1
ATOM 4523 N N . ASN A 1 572 ? 82.901 37.970 29.938 1.00 26.95 672 ASN A N 1
ATOM 4524 C CA . ASN A 1 572 ? 82.580 38.845 28.859 1.00 27.82 672 ASN A CA 1
ATOM 4525 C C . ASN A 1 572 ? 81.065 38.980 28.602 1.00 28.14 672 ASN A C 1
ATOM 4526 O O . ASN A 1 572 ? 80.569 40.109 28.467 1.00 27.41 672 ASN A O 1
ATOM 4531 N N . GLY A 1 573 ? 80.343 37.843 28.552 1.00 27.78 673 GLY A N 1
ATOM 4532 C CA . GLY A 1 573 ? 78.896 37.871 28.405 1.00 27.35 673 GLY A CA 1
ATOM 4533 C C . GLY A 1 573 ? 78.193 38.617 29.525 1.00 26.86 673 GLY A C 1
ATOM 4534 O O . GLY A 1 573 ? 77.199 39.322 29.295 1.00 26.32 673 GLY A O 1
ATOM 4535 N N . GLY A 1 574 ? 78.696 38.436 30.738 1.00 27.13 674 GLY A N 1
ATOM 4536 C CA . GLY A 1 574 ? 78.106 39.035 31.921 1.00 28.19 674 GLY A CA 1
ATOM 4537 C C . GLY A 1 574 ? 78.386 40.504 32.150 1.00 28.65 674 GLY A C 1
ATOM 4538 O O . GLY A 1 574 ? 77.491 41.247 32.580 1.00 28.27 674 GLY A O 1
ATOM 4539 N N . LEU A 1 575 ? 79.628 40.945 31.906 1.00 29.91 675 LEU A N 1
ATOM 4540 C CA . LEU A 1 575 ? 79.889 42.405 31.886 1.00 30.45 675 LEU A CA 1
ATOM 4541 C C . LEU A 1 575 ? 78.906 43.104 30.940 1.00 30.69 675 LEU A C 1
ATOM 4542 O O . LEU A 1 575 ? 78.250 44.093 31.298 1.00 30.17 675 LEU A O 1
ATOM 4547 N N . LYS A 1 576 ? 78.863 42.558 29.729 1.00 30.30 676 LYS A N 1
ATOM 4548 C CA . LYS A 1 576 ? 78.065 43.067 28.674 1.00 31.11 676 LYS A CA 1
ATOM 4549 C C . LYS A 1 576 ? 76.563 43.027 28.970 1.00 30.97 676 LYS A C 1
ATOM 4550 O O . LYS A 1 576 ? 75.880 44.003 28.739 1.00 31.55 676 LYS A O 1
ATOM 4556 N N . ALA A 1 577 ? 76.031 41.917 29.479 1.00 31.01 677 ALA A N 1
ATOM 4557 C CA . ALA A 1 577 ? 74.591 41.874 29.833 1.00 30.32 677 ALA A CA 1
ATOM 4558 C C . ALA A 1 577 ? 74.269 42.825 30.943 1.00 29.68 677 ALA A C 1
ATOM 4559 O O . ALA A 1 577 ? 73.202 43.368 30.963 1.00 29.62 677 ALA A O 1
ATOM 4561 N N . ALA A 1 578 ? 75.182 43.013 31.885 1.00 29.91 678 ALA A N 1
ATOM 4562 C CA . ALA A 1 578 ? 74.940 43.882 33.026 1.00 30.04 678 ALA A CA 1
ATOM 4563 C C . ALA A 1 578 ? 74.881 45.342 32.641 1.00 30.99 678 ALA A C 1
ATOM 4564 O O . ALA A 1 578 ? 74.050 46.109 33.162 1.00 29.80 678 ALA A O 1
ATOM 4566 N N . TYR A 1 579 ? 75.753 45.738 31.712 1.00 32.17 679 TYR A N 1
ATOM 4567 C CA . TYR A 1 579 ? 75.768 47.107 31.248 1.00 32.18 679 TYR A CA 1
ATOM 4568 C C . TYR A 1 579 ? 74.510 47.410 30.441 1.00 32.97 679 TYR A C 1
ATOM 4569 O O . TYR A 1 579 ? 73.846 48.430 30.680 1.00 32.51 679 TYR A O 1
ATOM 4578 N N . ARG A 1 580 ? 74.175 46.545 29.485 1.00 33.95 680 ARG A N 1
ATOM 4579 C CA . ARG A 1 580 ? 72.944 46.705 28.736 1.00 34.44 680 ARG A CA 1
ATOM 4580 C C . ARG A 1 580 ? 71.766 46.846 29.703 1.00 35.11 680 ARG A C 1
ATOM 4581 O O . ARG A 1 580 ? 70.972 47.791 29.577 1.00 34.59 680 ARG A O 1
ATOM 4589 N N . ALA A 1 581 ? 71.673 45.940 30.683 1.00 36.12 681 ALA A N 1
ATOM 4590 C CA . ALA A 1 581 ? 70.599 45.973 31.697 1.00 37.00 681 ALA A CA 1
ATOM 4591 C C . ALA A 1 581 ? 70.546 47.302 32.447 1.00 37.90 681 ALA A C 1
ATOM 4592 O O . ALA A 1 581 ? 69.475 47.835 32.740 1.00 38.24 681 ALA A O 1
ATOM 4594 N N . TYR A 1 582 ? 71.715 47.823 32.772 1.00 39.23 682 TYR A N 1
ATOM 4595 C CA . TYR A 1 582 ? 71.827 49.118 33.413 1.00 40.20 682 TYR A CA 1
ATOM 4596 C C . TYR A 1 582 ? 71.390 50.265 32.484 1.00 40.86 682 TYR A C 1
ATOM 4597 O O . TYR A 1 582 ? 70.823 51.236 32.943 1.00 40.99 682 TYR A O 1
ATOM 4606 N N . GLN A 1 583 ? 71.661 50.139 31.189 1.00 41.25 683 GLN A N 1
ATOM 4607 C CA . GLN A 1 583 ? 71.112 51.057 30.203 1.00 42.00 683 GLN A CA 1
ATOM 4608 C C . GLN A 1 583 ? 69.605 50.936 30.126 1.00 42.21 683 GLN A C 1
ATOM 4609 O O . GLN A 1 583 ? 68.912 51.926 30.027 1.00 42.42 683 GLN A O 1
ATOM 4615 N N . ASN A 1 584 ? 69.112 49.716 30.153 1.00 43.44 684 ASN A N 1
ATOM 4616 C CA . ASN A 1 584 ? 67.670 49.458 30.212 1.00 44.78 684 ASN A CA 1
ATOM 4617 C C . ASN A 1 584 ? 66.982 50.159 31.371 1.00 46.17 684 ASN A C 1
ATOM 4618 O O . ASN A 1 584 ? 66.038 50.909 31.173 1.00 46.50 684 ASN A O 1
ATOM 4623 N N . TRP A 1 585 ? 67.501 49.934 32.564 1.00 47.91 685 TRP A N 1
ATOM 4624 C CA . TRP A 1 585 ? 67.058 50.651 33.749 1.00 49.59 685 TRP A CA 1
ATOM 4625 C C . TRP A 1 585 ? 67.060 52.198 33.563 1.00 51.10 685 TRP A C 1
ATOM 4626 O O . TRP A 1 585 ? 66.069 52.870 33.847 1.00 51.16 685 TRP A O 1
ATOM 4637 N N . VAL A 1 586 ? 68.161 52.762 33.080 1.00 52.69 686 VAL A N 1
ATOM 4638 C CA . VAL A 1 586 ? 68.218 54.216 32.841 1.00 54.12 686 VAL A CA 1
ATOM 4639 C C . VAL A 1 586 ? 67.203 54.640 31.772 1.00 55.56 686 VAL A C 1
ATOM 4640 O O . VAL A 1 586 ? 66.642 55.737 31.832 1.00 56.05 686 VAL A O 1
ATOM 4644 N N . LYS A 1 587 ? 66.963 53.760 30.808 1.00 57.22 687 LYS A N 1
ATOM 4645 C CA . LYS A 1 587 ? 65.990 54.015 29.742 1.00 58.78 687 LYS A CA 1
ATOM 4646 C C . LYS A 1 587 ? 64.568 54.159 30.319 1.00 59.81 687 LYS A C 1
ATOM 4647 O O . LYS A 1 587 ? 63.826 55.077 29.949 1.00 60.20 687 LYS A O 1
ATOM 4653 N N . LYS A 1 588 ? 64.208 53.260 31.229 1.00 60.84 688 LYS A N 1
ATOM 4654 C CA . LYS A 1 588 ? 62.893 53.265 31.845 1.00 61.65 688 LYS A CA 1
ATOM 4655 C C . LYS A 1 588 ? 62.764 54.382 32.879 1.00 62.44 688 LYS A C 1
ATOM 4656 O O . LYS A 1 588 ? 61.762 55.086 32.913 1.00 62.60 688 LYS A O 1
ATOM 4662 N N . ASN A 1 589 ? 63.790 54.543 33.704 1.00 63.23 689 ASN A N 1
ATOM 4663 C CA . ASN A 1 589 ? 63.678 55.298 34.945 1.00 63.69 689 ASN A CA 1
ATOM 4664 C C . ASN A 1 589 ? 64.325 56.668 34.937 1.00 64.32 689 ASN A C 1
ATOM 4665 O O . ASN A 1 589 ? 63.920 57.536 35.709 1.00 65.13 689 ASN A O 1
ATOM 4670 N N . GLY A 1 590 ? 65.328 56.863 34.083 1.00 64.67 690 GLY A N 1
ATOM 4671 C CA . GLY A 1 590 ? 66.033 58.134 34.008 1.00 64.79 690 GLY A CA 1
ATOM 4672 C C . GLY A 1 590 ? 67.241 58.144 34.924 1.00 65.06 690 GLY A C 1
ATOM 4673 O O . GLY A 1 590 ? 67.261 57.478 35.960 1.00 65.10 690 GLY A O 1
ATOM 4674 N N . ALA A 1 591 ? 68.245 58.919 34.534 1.00 65.27 691 ALA A N 1
ATOM 4675 C CA . ALA A 1 591 ? 69.512 58.973 35.239 1.00 65.69 691 ALA A CA 1
ATOM 4676 C C . ALA A 1 591 ? 69.364 59.349 36.726 1.00 66.18 691 ALA A C 1
ATOM 4677 O O . ALA A 1 591 ? 68.706 60.341 37.076 1.00 66.58 691 ALA A O 1
ATOM 4679 N N . GLU A 1 592 ? 69.979 58.552 37.594 1.00 66.41 692 GLU A N 1
ATOM 4680 C CA . GLU A 1 592 ? 70.207 58.963 38.974 1.00 66.23 692 GLU A CA 1
ATOM 4681 C C . GLU A 1 592 ? 71.252 60.066 39.018 1.00 66.65 692 GLU A C 1
ATOM 4682 O O . GLU A 1 592 ? 71.948 60.334 38.027 1.00 66.52 692 GLU A O 1
ATOM 4688 N N . HIS A 1 593 ? 71.382 60.680 40.189 1.00 67.07 693 HIS A N 1
ATOM 4689 C CA . HIS A 1 593 ? 72.403 61.702 40.401 1.00 67.16 693 HIS A CA 1
ATOM 4690 C C . HIS A 1 593 ? 73.787 61.088 40.411 1.00 66.83 693 HIS A C 1
ATOM 4691 O O . HIS A 1 593 ? 73.940 59.878 40.462 1.00 66.74 693 HIS A O 1
ATOM 4698 N N . SER A 1 594 ? 74.794 61.944 40.348 1.00 66.84 694 SER A N 1
ATOM 4699 C CA . SER A 1 594 ? 76.178 61.501 40.337 1.00 66.50 694 SER A CA 1
ATOM 4700 C C . SER A 1 594 ? 76.796 61.604 41.727 1.00 66.38 694 SER A C 1
ATOM 4701 O O . SER A 1 594 ? 76.313 62.340 42.591 1.00 66.73 694 SER A O 1
ATOM 4704 N N . LEU A 1 595 ? 77.853 60.829 41.939 1.00 65.91 695 LEU A N 1
ATOM 4705 C CA . LEU A 1 595 ? 78.643 60.916 43.146 1.00 65.33 695 LEU A CA 1
ATOM 4706 C C . LEU A 1 595 ? 79.542 62.144 43.034 1.00 65.25 695 LEU A C 1
ATOM 4707 O O . LEU A 1 595 ? 79.873 62.557 41.914 1.00 65.38 695 LEU A O 1
ATOM 4712 N N . PRO A 1 596 ? 79.970 62.708 44.190 1.00 64.95 696 PRO A N 1
ATOM 4713 C CA . PRO A 1 596 ? 80.410 64.095 44.285 1.00 64.35 696 PRO A CA 1
ATOM 4714 C C . PRO A 1 596 ? 81.916 64.344 44.124 1.00 64.01 696 PRO A C 1
ATOM 4715 O O . PRO A 1 596 ? 82.335 65.085 43.222 1.00 64.49 696 PRO A O 1
ATOM 4719 N N . THR A 1 597 ? 82.720 63.778 45.013 1.00 63.03 697 THR A N 1
ATOM 4720 C CA . THR A 1 597 ? 84.164 63.912 44.918 1.00 62.06 697 THR A CA 1
ATOM 4721 C C . THR A 1 597 ? 84.675 63.312 43.613 1.00 61.21 697 THR A C 1
ATOM 4722 O O . THR A 1 597 ? 85.676 63.789 43.035 1.00 61.96 697 THR A O 1
ATOM 4726 N N . LEU A 1 598 ? 84.008 62.248 43.164 1.00 59.24 698 LEU A N 1
ATOM 4727 C CA . LEU A 1 598 ? 84.407 61.563 41.946 1.00 57.73 698 LEU A CA 1
ATOM 4728 C C . LEU A 1 598 ? 84.394 62.565 40.834 1.00 56.14 698 LEU A C 1
ATOM 4729 O O . LEU A 1 598 ? 83.738 63.595 40.942 1.00 57.28 698 LEU A O 1
ATOM 4734 N N . GLY A 1 599 ? 85.116 62.295 39.767 1.00 53.93 699 GLY A N 1
ATOM 4735 C CA . GLY A 1 599 ? 85.020 63.156 38.588 1.00 52.66 699 GLY A CA 1
ATOM 4736 C C . GLY A 1 599 ? 84.282 62.432 37.497 1.00 49.64 699 GLY A C 1
ATOM 4737 O O . GLY A 1 599 ? 84.511 62.671 36.324 1.00 49.66 699 GLY A O 1
ATOM 4738 N N . LEU A 1 600 ? 83.359 61.559 37.886 1.00 47.07 700 LEU A N 1
ATOM 4739 C CA . LEU A 1 600 ? 82.934 60.474 37.010 1.00 44.14 700 LEU A CA 1
ATOM 4740 C C . LEU A 1 600 ? 81.423 60.390 36.889 1.00 43.08 700 LEU A C 1
ATOM 4741 O O . LEU A 1 600 ? 80.733 60.463 37.886 1.00 43.51 700 LEU A O 1
ATOM 4746 N N . THR A 1 601 ? 80.916 60.200 35.680 1.00 41.96 701 THR A N 1
ATOM 4747 C CA . THR A 1 601 ? 79.494 59.909 35.481 1.00 41.81 701 THR A CA 1
ATOM 4748 C C . THR A 1 601 ? 79.106 58.494 35.959 1.00 41.27 701 THR A C 1
ATOM 4749 O O . THR A 1 601 ? 79.967 57.650 36.268 1.00 41.03 701 THR A O 1
ATOM 4753 N N . ASN A 1 602 ? 77.801 58.240 35.999 1.00 40.46 702 ASN A N 1
ATOM 4754 C CA . ASN A 1 602 ? 77.274 56.931 36.439 1.00 40.07 702 ASN A CA 1
ATOM 4755 C C . ASN A 1 602 ? 77.673 55.793 35.531 1.00 39.28 702 ASN A C 1
ATOM 4756 O O . ASN A 1 602 ? 78.031 54.731 36.005 1.00 37.75 702 ASN A O 1
ATOM 4761 N N . ASN A 1 603 ? 77.655 56.054 34.226 1.00 39.95 703 ASN A N 1
ATOM 4762 C CA . ASN A 1 603 ? 78.053 55.066 33.224 1.00 39.85 703 ASN A CA 1
ATOM 4763 C C . ASN A 1 603 ? 79.532 54.701 33.308 1.00 39.80 703 ASN A C 1
ATOM 4764 O O . ASN A 1 603 ? 79.917 53.592 32.976 1.00 39.90 703 ASN A O 1
ATOM 4769 N N . GLN A 1 604 ? 80.362 55.646 33.731 1.00 39.27 704 GLN A N 1
ATOM 4770 C CA . GLN A 1 604 ? 81.747 55.349 34.023 1.00 38.67 704 GLN A CA 1
ATOM 4771 C C . GLN A 1 604 ? 81.850 54.610 35.369 1.00 38.07 704 GLN A C 1
ATOM 4772 O O . GLN A 1 604 ? 82.616 53.659 35.508 1.00 38.09 704 GLN A O 1
ATOM 4778 N N . LEU A 1 605 ? 81.115 55.101 36.365 1.00 37.18 705 LEU A N 1
ATOM 4779 C CA . LEU A 1 605 ? 81.011 54.445 37.662 1.00 36.84 705 LEU A CA 1
ATOM 4780 C C . LEU A 1 605 ? 80.710 52.936 37.497 1.00 35.80 705 LEU A C 1
ATOM 4781 O O . LEU A 1 605 ? 81.357 52.125 38.122 1.00 36.07 705 LEU A O 1
ATOM 4786 N N . PHE A 1 606 ? 79.786 52.576 36.611 1.00 34.82 706 PHE A N 1
ATOM 4787 C CA . PHE A 1 606 ? 79.561 51.176 36.302 1.00 34.96 706 PHE A CA 1
ATOM 4788 C C . PHE A 1 606 ? 80.851 50.359 36.082 1.00 34.60 706 PHE A C 1
ATOM 4789 O O . PHE A 1 606 ? 81.043 49.319 36.713 1.00 33.97 706 PHE A O 1
ATOM 4797 N N . PHE A 1 607 ? 81.705 50.831 35.166 1.00 35.06 707 PHE A N 1
ATOM 4798 C CA . PHE A 1 607 ? 82.927 50.117 34.767 1.00 35.18 707 PHE A CA 1
ATOM 4799 C C . PHE A 1 607 ? 83.925 50.118 35.909 1.00 35.51 707 PHE A C 1
ATOM 4800 O O . PHE A 1 607 ? 84.589 49.112 36.176 1.00 35.89 707 PHE A O 1
ATOM 4808 N N . LEU A 1 608 ? 83.989 51.232 36.615 1.00 36.50 708 LEU A N 1
ATOM 4809 C CA . LEU A 1 608 ? 84.873 51.357 37.767 1.00 37.01 708 LEU A CA 1
ATOM 4810 C C . LEU A 1 608 ? 84.476 50.430 38.901 1.00 37.08 708 LEU A C 1
ATOM 4811 O O . LEU A 1 608 ? 85.327 49.737 39.427 1.00 36.85 708 LEU A O 1
ATOM 4816 N N . GLY A 1 609 ? 83.206 50.469 39.311 1.00 37.00 709 GLY A N 1
ATOM 4817 C CA . GLY A 1 609 ? 82.725 49.553 40.367 1.00 37.59 709 GLY A CA 1
ATOM 4818 C C . GLY A 1 609 ? 83.053 48.106 40.027 1.00 37.29 709 GLY A C 1
ATOM 4819 O O . GLY A 1 609 ? 83.553 47.381 40.833 1.00 37.82 709 GLY A O 1
ATOM 4820 N N . PHE A 1 610 ? 82.789 47.715 38.792 1.00 37.73 710 PHE A N 1
ATOM 4821 C CA . PHE A 1 610 ? 83.083 46.389 38.304 1.00 38.46 710 PHE A CA 1
ATOM 4822 C C . PHE A 1 610 ? 84.528 46.001 38.609 1.00 39.70 710 PHE A C 1
ATOM 4823 O O . PHE A 1 610 ? 84.781 44.994 39.270 1.00 40.40 710 PHE A O 1
ATOM 4831 N N . ALA A 1 611 ? 85.464 46.813 38.127 1.00 40.97 711 ALA A N 1
ATOM 4832 C CA . ALA A 1 611 ? 86.886 46.612 38.371 1.00 41.91 711 ALA A CA 1
ATOM 4833 C C . ALA A 1 611 ? 87.289 46.535 39.850 1.00 42.95 711 ALA A C 1
ATOM 4834 O O . ALA A 1 611 ? 88.194 45.757 40.211 1.00 43.19 711 ALA A O 1
ATOM 4836 N N . GLN A 1 612 ? 86.639 47.316 40.699 1.00 43.60 712 GLN A N 1
ATOM 4837 C CA . GLN A 1 612 ? 87.021 47.351 42.106 1.00 45.09 712 GLN A CA 1
ATOM 4838 C C . GLN A 1 612 ? 86.627 46.076 42.881 1.00 46.27 712 GLN A C 1
ATOM 4839 O O . GLN A 1 612 ? 87.205 45.785 43.922 1.00 46.89 712 GLN A O 1
ATOM 4845 N N . VAL A 1 613 ? 85.654 45.319 42.368 1.00 47.24 713 VAL A N 1
ATOM 4846 C CA . VAL A 1 613 ? 85.307 43.997 42.904 1.00 47.04 713 VAL A CA 1
ATOM 4847 C C . VAL A 1 613 ? 86.533 43.105 42.828 1.00 47.67 713 VAL A C 1
ATOM 4848 O O . VAL A 1 613 ? 86.836 42.367 43.757 1.00 48.39 713 VAL A O 1
ATOM 4852 N N . TRP A 1 614 ? 87.254 43.201 41.726 1.00 48.27 714 TRP A N 1
ATOM 4853 C CA . TRP A 1 614 ? 88.408 42.357 41.454 1.00 49.09 714 TRP A CA 1
ATOM 4854 C C . TRP A 1 614 ? 89.767 42.882 41.928 1.00 49.97 714 TRP A C 1
ATOM 4855 O O . TRP A 1 614 ? 90.816 42.331 41.555 1.00 49.49 714 TRP A O 1
ATOM 4866 N N . CYS A 1 615 ? 89.753 43.934 42.747 1.00 51.19 715 CYS A N 1
ATOM 4867 C CA . CYS A 1 615 ? 90.969 44.428 43.395 1.00 51.87 715 CYS A CA 1
ATOM 4868 C C . CYS A 1 615 ? 91.545 43.311 44.252 1.00 53.07 715 CYS A C 1
ATOM 4869 O O . CYS A 1 615 ? 90.847 42.775 45.112 1.00 53.12 715 CYS A O 1
ATOM 4872 N N . SER A 1 616 ? 92.805 42.945 44.008 1.00 54.37 716 SER A N 1
ATOM 4873 C CA . SER A 1 616 ? 93.405 41.812 44.711 1.00 55.47 716 SER A CA 1
ATOM 4874 C C . SER A 1 616 ? 94.940 41.753 44.695 1.00 56.41 716 SER A C 1
ATOM 4875 O O . SER A 1 616 ? 95.598 42.220 43.762 1.00 55.69 716 SER A O 1
ATOM 4878 N N . VAL A 1 617 ? 95.486 41.130 45.742 1.00 57.88 717 VAL A N 1
ATOM 4879 C CA . VAL A 1 617 ? 96.922 40.815 45.811 1.00 59.17 717 VAL A CA 1
ATOM 4880 C C . VAL A 1 617 ? 97.135 39.339 46.086 1.00 60.08 717 VAL A C 1
ATOM 4881 O O . VAL A 1 617 ? 96.320 38.691 46.737 1.00 59.91 717 VAL A O 1
ATOM 4885 N N . ARG A 1 618 ? 98.239 38.808 45.583 1.00 61.77 718 ARG A N 1
ATOM 4886 C CA . ARG A 1 618 ? 98.548 37.412 45.838 1.00 63.05 718 ARG A CA 1
ATOM 4887 C C . ARG A 1 618 ? 100.032 37.063 45.801 1.00 64.06 718 ARG A C 1
ATOM 4888 O O . ARG A 1 618 ? 100.871 37.786 45.240 1.00 63.71 718 ARG A O 1
ATOM 4896 N N . THR A 1 619 ? 100.288 35.908 46.408 1.00 65.40 719 THR A N 1
ATOM 4897 C CA . THR A 1 619 ? 101.610 35.398 46.692 1.00 66.15 719 THR A CA 1
ATOM 4898 C C . THR A 1 619 ? 102.313 35.189 45.368 1.00 67.12 719 THR A C 1
ATOM 4899 O O . THR A 1 619 ? 101.702 34.713 44.413 1.00 67.82 719 THR A O 1
ATOM 4903 N N . PRO A 1 620 ? 103.595 35.567 45.286 1.00 67.91 720 PRO A N 1
ATOM 4904 C CA . PRO A 1 620 ? 104.317 35.461 44.006 1.00 68.26 720 PRO A CA 1
ATOM 4905 C C . PRO A 1 620 ? 104.348 34.035 43.439 1.00 68.89 720 PRO A C 1
ATOM 4906 O O . PRO A 1 620 ? 104.408 33.841 42.217 1.00 69.31 720 PRO A O 1
ATOM 4910 N N . GLU A 1 621 ? 104.305 33.052 44.331 1.00 69.22 721 GLU A N 1
ATOM 4911 C CA . GLU A 1 621 ? 104.252 31.651 43.946 1.00 69.11 721 GLU A CA 1
ATOM 4912 C C . GLU A 1 621 ? 102.846 31.370 43.411 1.00 68.98 721 GLU A C 1
ATOM 4913 O O . GLU A 1 621 ? 102.687 30.707 42.379 1.00 69.25 721 GLU A O 1
ATOM 4919 N N . SER A 1 622 ? 101.837 31.896 44.110 1.00 68.49 722 SER A N 1
ATOM 4920 C CA . SER A 1 622 ? 100.422 31.621 43.799 1.00 68.12 722 SER A CA 1
ATOM 4921 C C . SER A 1 622 ? 100.144 31.953 42.342 1.00 67.65 722 SER A C 1
ATOM 4922 O O . SER A 1 622 ? 99.514 31.175 41.633 1.00 67.66 722 SER A O 1
ATOM 4925 N N . SER A 1 623 ? 100.671 33.092 41.905 1.00 67.22 723 SER A N 1
ATOM 4926 C CA . SER A 1 623 ? 100.518 33.571 40.535 1.00 66.96 723 SER A CA 1
ATOM 4927 C C . SER A 1 623 ? 101.142 32.677 39.465 1.00 66.81 723 SER A C 1
ATOM 4928 O O . SER A 1 623 ? 100.557 32.511 38.408 1.00 67.05 723 SER A O 1
ATOM 4931 N N . HIS A 1 624 ? 102.321 32.112 39.717 1.00 66.97 724 HIS A N 1
ATOM 4932 C CA . HIS A 1 624 ? 102.896 31.108 38.799 1.00 66.48 724 HIS A CA 1
ATOM 4933 C C . HIS A 1 624 ? 101.984 29.884 38.725 1.00 66.09 724 HIS A C 1
ATOM 4934 O O . HIS A 1 624 ? 101.873 29.239 37.676 1.00 65.75 724 HIS A O 1
ATOM 4941 N N . GLU A 1 625 ? 101.306 29.625 39.845 1.00 65.61 725 GLU A N 1
ATOM 4942 C CA . GLU A 1 625 ? 100.507 28.426 40.080 1.00 64.99 725 GLU A CA 1
ATOM 4943 C C . GLU A 1 625 ? 99.073 28.549 39.580 1.00 64.56 725 GLU A C 1
ATOM 4944 O O . GLU A 1 625 ? 98.596 27.690 38.818 1.00 64.38 725 GLU A O 1
ATOM 4950 N N . GLY A 1 626 ? 98.374 29.594 40.028 1.00 63.70 726 GLY A N 1
ATOM 4951 C CA . GLY A 1 626 ? 97.027 29.877 39.543 1.00 63.10 726 GLY A CA 1
ATOM 4952 C C . GLY A 1 626 ? 97.019 29.879 38.024 1.00 62.40 726 GLY A C 1
ATOM 4953 O O . GLY A 1 626 ? 96.143 29.269 37.406 1.00 61.87 726 GLY A O 1
ATOM 4954 N N . LEU A 1 627 ? 98.033 30.540 37.451 1.00 61.89 727 LEU A N 1
ATOM 4955 C CA . LEU A 1 627 ? 98.305 30.584 36.002 1.00 61.84 727 LEU A CA 1
ATOM 4956 C C . LEU A 1 627 ? 98.348 29.200 35.288 1.00 61.44 727 LEU A C 1
ATOM 4957 O O . LEU A 1 627 ? 98.461 29.125 34.059 1.00 61.25 727 LEU A O 1
ATOM 4962 N N . ILE A 1 628 ? 98.250 28.115 36.052 1.00 61.16 728 ILE A N 1
ATOM 4963 C CA . ILE A 1 628 ? 98.192 26.769 35.485 1.00 60.70 728 ILE A CA 1
ATOM 4964 C C . ILE A 1 628 ? 97.028 25.940 36.018 1.00 59.99 728 ILE A C 1
ATOM 4965 O O . ILE A 1 628 ? 96.537 25.066 35.298 1.00 60.51 728 ILE A O 1
ATOM 4970 N N . THR A 1 629 ? 96.602 26.206 37.258 1.00 58.81 729 THR A N 1
ATOM 4971 C CA . THR A 1 629 ? 95.489 25.497 37.903 1.00 57.98 729 THR A CA 1
ATOM 4972 C C . THR A 1 629 ? 94.100 26.198 37.865 1.00 57.35 729 THR A C 1
ATOM 4973 O O . THR A 1 629 ? 93.075 25.503 37.794 1.00 57.27 729 THR A O 1
ATOM 4977 N N . ASP A 1 630 ? 94.046 27.537 37.936 1.00 55.80 730 ASP A N 1
ATOM 4978 C CA . ASP A 1 630 ? 92.744 28.231 38.106 1.00 54.81 730 ASP A CA 1
ATOM 4979 C C . ASP A 1 630 ? 92.106 28.347 36.735 1.00 53.49 730 ASP A C 1
ATOM 4980 O O . ASP A 1 630 ? 92.791 28.777 35.797 1.00 53.58 730 ASP A O 1
ATOM 4985 N N . PRO A 1 631 ? 90.821 27.945 36.595 1.00 51.57 731 PRO A N 1
ATOM 4986 C CA . PRO A 1 631 ? 90.175 28.113 35.282 1.00 50.91 731 PRO A CA 1
ATOM 4987 C C . PRO A 1 631 ? 89.773 29.570 35.079 1.00 49.71 731 PRO A C 1
ATOM 4988 O O . PRO A 1 631 ? 89.585 30.007 33.961 1.00 49.69 731 PRO A O 1
ATOM 4992 N N . HIS A 1 632 ? 89.647 30.292 36.187 1.00 48.89 732 HIS A N 1
ATOM 4993 C CA . HIS A 1 632 ? 89.457 31.731 36.187 1.00 48.06 732 HIS A CA 1
ATOM 4994 C C . HIS A 1 632 ? 90.755 32.424 35.833 1.00 47.18 732 HIS A C 1
ATOM 4995 O O . HIS A 1 632 ? 91.827 31.952 36.187 1.00 47.69 732 HIS A O 1
ATOM 5002 N N . SER A 1 633 ? 90.647 33.527 35.099 1.00 46.23 733 SER A N 1
ATOM 5003 C CA . SER A 1 633 ? 91.803 34.380 34.775 1.00 45.11 733 SER A CA 1
ATOM 5004 C C . SER A 1 633 ? 92.268 35.094 36.038 1.00 44.71 733 SER A C 1
ATOM 5005 O O . SER A 1 633 ? 91.462 35.307 36.955 1.00 43.59 733 SER A O 1
ATOM 5008 N N . PRO A 1 634 ? 93.553 35.511 36.072 1.00 44.81 734 PRO A N 1
ATOM 5009 C CA . PRO A 1 634 ? 94.006 36.368 37.162 1.00 45.02 734 PRO A CA 1
ATOM 5010 C C . PRO A 1 634 ? 93.071 37.567 37.237 1.00 44.98 734 PRO A C 1
ATOM 5011 O O . PRO A 1 634 ? 92.628 38.054 36.204 1.00 45.61 734 PRO A O 1
ATOM 5015 N N . SER A 1 635 ? 92.729 38.002 38.434 1.00 44.70 735 SER A N 1
ATOM 5016 C CA . SER A 1 635 ? 91.829 39.138 38.612 1.00 44.79 735 SER A CA 1
ATOM 5017 C C . SER A 1 635 ? 92.046 40.342 37.656 1.00 44.99 735 SER A C 1
ATOM 5018 O O . SER A 1 635 ? 91.087 40.927 37.160 1.00 45.24 735 SER A O 1
ATOM 5021 N N . ARG A 1 636 ? 93.292 40.721 37.406 1.00 44.88 736 ARG A N 1
ATOM 5022 C CA . ARG A 1 636 ? 93.536 41.936 36.654 1.00 45.09 736 ARG A CA 1
ATOM 5023 C C . ARG A 1 636 ? 93.126 41.779 35.190 1.00 44.45 736 ARG A C 1
ATOM 5024 O O . ARG A 1 636 ? 92.585 42.724 34.580 1.00 43.92 736 ARG A O 1
ATOM 5032 N N . PHE A 1 637 ? 93.387 40.596 34.633 1.00 43.45 737 PHE A N 1
ATOM 5033 C CA . PHE A 1 637 ? 92.961 40.297 33.275 1.00 43.18 737 PHE A CA 1
ATOM 5034 C C . PHE A 1 637 ? 91.481 39.921 33.192 1.00 42.70 737 PHE A C 1
ATOM 5035 O O . PHE A 1 637 ? 90.923 39.893 32.107 1.00 43.56 737 PHE A O 1
ATOM 5043 N N . ARG A 1 638 ? 90.832 39.655 34.315 1.00 41.14 738 ARG A N 1
ATOM 5044 C CA . ARG A 1 638 ? 89.373 39.538 34.279 1.00 41.15 738 ARG A CA 1
ATOM 5045 C C . ARG A 1 638 ? 88.754 40.906 33.936 1.00 40.01 738 ARG A C 1
ATOM 5046 O O . ARG A 1 638 ? 87.878 41.002 33.105 1.00 39.87 738 ARG A O 1
ATOM 5054 N N . VAL A 1 639 ? 89.236 41.925 34.630 1.00 39.10 739 VAL A N 1
ATOM 5055 C CA . VAL A 1 639 ? 88.923 43.321 34.397 1.00 39.09 739 VAL A CA 1
ATOM 5056 C C . VAL A 1 639 ? 89.301 43.737 32.975 1.00 38.35 739 VAL A C 1
ATOM 5057 O O . VAL A 1 639 ? 88.449 44.132 32.188 1.00 38.77 739 VAL A O 1
ATOM 5061 N N . ILE A 1 640 ? 90.565 43.562 32.641 1.00 36.97 740 ILE A N 1
ATOM 5062 C CA . ILE A 1 640 ? 91.124 44.112 31.433 1.00 36.56 740 ILE A CA 1
ATOM 5063 C C . ILE A 1 640 ? 90.642 43.401 30.198 1.00 36.03 740 ILE A C 1
ATOM 5064 O O . ILE A 1 640 ? 90.448 44.030 29.152 1.00 37.35 740 ILE A O 1
ATOM 5069 N N . GLY A 1 641 ? 90.497 42.092 30.291 1.00 34.45 741 GLY A N 1
ATOM 5070 C CA . GLY A 1 641 ? 90.050 41.309 29.172 1.00 33.38 741 GLY A CA 1
ATOM 5071 C C . GLY A 1 641 ? 88.601 41.582 28.867 1.00 32.05 741 GLY A C 1
ATOM 5072 O O . GLY A 1 641 ? 88.182 41.515 27.719 1.00 31.15 741 GLY A O 1
ATOM 5073 N N . SER A 1 642 ? 87.830 41.839 29.914 1.00 31.74 742 SER A N 1
ATOM 5074 C CA . SER A 1 642 ? 86.406 42.158 29.775 1.00 32.20 742 SER A CA 1
ATOM 5075 C C . SER A 1 642 ? 86.203 43.561 29.204 1.00 31.58 742 SER A C 1
ATOM 5076 O O . SER A 1 642 ? 85.556 43.736 28.184 1.00 31.83 742 SER A O 1
ATOM 5079 N N . LEU A 1 643 ? 86.775 44.541 29.879 1.00 32.00 743 LEU A N 1
ATOM 5080 C CA . LEU A 1 643 ? 86.717 45.948 29.444 1.00 32.47 743 LEU A CA 1
ATOM 5081 C C . LEU A 1 643 ? 87.233 46.135 28.030 1.00 32.44 743 LEU A C 1
ATOM 5082 O O . LEU A 1 643 ? 86.658 46.916 27.267 1.00 33.25 743 LEU A O 1
ATOM 5087 N N . SER A 1 644 ? 88.246 45.351 27.664 1.00 32.25 744 SER A N 1
ATOM 5088 C CA . SER A 1 644 ? 88.871 45.461 26.358 1.00 32.59 744 SER A CA 1
ATOM 5089 C C . SER A 1 644 ? 88.003 44.992 25.226 1.00 32.00 744 SER A C 1
ATOM 5090 O O . SER A 1 644 ? 88.182 45.404 24.090 1.00 31.74 744 SER A O 1
ATOM 5093 N N . ASN A 1 645 ? 87.047 44.131 25.522 1.00 32.62 745 ASN A N 1
ATOM 5094 C CA . ASN A 1 645 ? 86.089 43.711 24.500 1.00 32.53 745 ASN A CA 1
ATOM 5095 C C . ASN A 1 645 ? 84.846 44.612 24.437 1.00 31.83 745 ASN A C 1
ATOM 5096 O O . ASN A 1 645 ? 84.011 44.434 23.586 1.00 30.64 745 ASN A O 1
ATOM 5101 N N . SER A 1 646 ? 84.770 45.596 25.317 1.00 32.39 746 SER A N 1
ATOM 5102 C CA . SER A 1 646 ? 83.618 46.507 25.398 1.00 33.65 746 SER A CA 1
ATOM 5103 C C . SER A 1 646 ? 83.917 47.836 24.683 1.00 33.84 746 SER A C 1
ATOM 5104 O O . SER A 1 646 ? 84.743 48.622 25.135 1.00 32.71 746 SER A O 1
ATOM 5107 N N . LYS A 1 647 ? 83.243 48.047 23.553 1.00 35.78 747 LYS A N 1
ATOM 5108 C CA . LYS A 1 647 ? 83.173 49.345 22.870 1.00 36.22 747 LYS A CA 1
ATOM 5109 C C . LYS A 1 647 ? 82.670 50.425 23.842 1.00 36.61 747 LYS A C 1
ATOM 5110 O O . LYS A 1 647 ? 83.180 51.539 23.858 1.00 36.97 747 LYS A O 1
ATOM 5116 N N . GLU A 1 648 ? 81.722 50.049 24.704 1.00 36.47 748 GLU A N 1
ATOM 5117 C CA . GLU A 1 648 ? 81.053 50.968 25.581 1.00 36.53 748 GLU A CA 1
ATOM 5118 C C . GLU A 1 648 ? 81.964 51.465 26.701 1.00 36.14 748 GLU A C 1
ATOM 5119 O O . GLU A 1 648 ? 81.856 52.600 27.118 1.00 36.48 748 GLU A O 1
ATOM 5125 N N . PHE A 1 649 ? 82.865 50.621 27.182 1.00 35.84 749 PHE A N 1
ATOM 5126 C CA . PHE A 1 649 ? 83.902 51.057 28.119 1.00 36.21 749 PHE A CA 1
ATOM 5127 C C . PHE A 1 649 ? 84.791 52.092 27.449 1.00 36.95 749 PHE A C 1
ATOM 5128 O O . PHE A 1 649 ? 85.080 53.137 28.015 1.00 36.68 749 PHE A O 1
ATOM 5136 N N . SER A 1 650 ? 85.246 51.781 26.239 1.00 37.90 750 SER A N 1
ATOM 5137 C CA . SER A 1 650 ? 86.110 52.717 25.520 1.00 38.74 750 SER A CA 1
ATOM 5138 C C . SER A 1 650 ? 85.403 54.042 25.167 1.00 39.04 750 SER A C 1
ATOM 5139 O O . SER A 1 650 ? 85.990 55.092 25.381 1.00 39.97 750 SER A O 1
ATOM 5142 N N . GLU A 1 651 ? 84.164 54.011 24.683 1.00 39.12 751 GLU A N 1
ATOM 5143 C CA . GLU A 1 651 ? 83.455 55.283 24.437 1.00 39.56 751 GLU A CA 1
ATOM 5144 C C . GLU A 1 651 ? 83.485 56.111 25.695 1.00 39.32 751 GLU A C 1
ATOM 5145 O O . GLU A 1 651 ? 83.787 57.274 25.648 1.00 40.78 751 GLU A O 1
ATOM 5151 N N . HIS A 1 652 ? 83.217 55.502 26.832 1.00 39.34 752 HIS A N 1
ATOM 5152 C CA . HIS A 1 652 ? 82.978 56.258 28.064 1.00 39.45 752 HIS A CA 1
ATOM 5153 C C . HIS A 1 652 ? 84.212 56.764 28.793 1.00 39.30 752 HIS A C 1
ATOM 5154 O O . HIS A 1 652 ? 84.108 57.726 29.528 1.00 38.93 752 HIS A O 1
ATOM 5161 N N . PHE A 1 653 ? 85.350 56.086 28.633 1.00 39.61 753 PHE A N 1
ATOM 5162 C CA . PHE A 1 653 ? 86.650 56.644 29.019 1.00 40.45 753 PHE A CA 1
ATOM 5163 C C . PHE A 1 653 ? 87.464 57.228 27.844 1.00 40.45 753 PHE A C 1
ATOM 5164 O O . PHE A 1 653 ? 88.611 57.608 28.020 1.00 39.84 753 PHE A O 1
ATOM 5172 N N . ARG A 1 654 ? 86.833 57.346 26.674 1.00 41.78 754 ARG A N 1
ATOM 5173 C CA . ARG A 1 654 ? 87.435 57.895 25.440 1.00 42.92 754 ARG A CA 1
ATOM 5174 C C . ARG A 1 654 ? 88.883 57.445 25.217 1.00 43.96 754 ARG A C 1
ATOM 5175 O O . ARG A 1 654 ? 89.803 58.242 25.054 1.00 44.07 754 ARG A O 1
ATOM 5183 N N . CYS A 1 655 ? 89.038 56.126 25.225 1.00 45.14 755 CYS A N 1
ATOM 5184 C CA . CYS A 1 655 ? 90.283 55.463 24.953 1.00 45.64 755 CYS A CA 1
ATOM 5185 C C . CYS A 1 655 ? 90.469 55.503 23.443 1.00 46.80 755 CYS A C 1
ATOM 5186 O O . CYS A 1 655 ? 89.598 55.003 22.696 1.00 46.45 755 CYS A O 1
ATOM 5189 N N . PRO A 1 656 ? 91.591 56.104 22.995 1.00 47.52 756 PRO A N 1
ATOM 5190 C CA . PRO A 1 656 ? 91.868 56.245 21.564 1.00 48.26 756 PRO A CA 1
ATOM 5191 C C . PRO A 1 656 ? 91.972 54.927 20.800 1.00 49.30 756 PRO A C 1
ATOM 5192 O O . PRO A 1 656 ? 92.204 53.861 21.406 1.00 49.97 756 PRO A O 1
ATOM 5196 N N . PRO A 1 657 ? 91.835 55.008 19.461 1.00 50.20 757 PRO A N 1
ATOM 5197 C CA . PRO A 1 657 ? 91.776 53.926 18.449 1.00 49.81 757 PRO A CA 1
ATOM 5198 C C . PRO A 1 657 ? 92.598 52.634 18.676 1.00 49.89 757 PRO A C 1
ATOM 5199 O O . PRO A 1 657 ? 92.247 51.560 18.151 1.00 50.92 757 PRO A O 1
ATOM 5203 N N . GLY A 1 658 ? 93.666 52.711 19.446 1.00 49.19 758 GLY A N 1
ATOM 5204 C CA . GLY A 1 658 ? 94.419 51.512 19.747 1.00 48.35 758 GLY A CA 1
ATOM 5205 C C . GLY A 1 658 ? 95.279 51.735 20.953 1.00 48.25 758 GLY A C 1
ATOM 5206 O O . GLY A 1 658 ? 96.471 51.364 20.947 1.00 47.92 758 GLY A O 1
ATOM 5207 N N . SER A 1 659 ? 94.683 52.343 21.992 1.00 47.27 759 SER A N 1
ATOM 5208 C CA . SER A 1 659 ? 95.274 52.266 23.334 1.00 46.50 759 SER A CA 1
ATOM 5209 C C . SER A 1 659 ? 95.214 50.809 23.823 1.00 45.71 759 SER A C 1
ATOM 5210 O O . SER A 1 659 ? 94.413 50.006 23.329 1.00 45.29 759 SER A O 1
ATOM 5213 N N . PRO A 1 660 ? 96.038 50.472 24.816 1.00 44.72 760 PRO A N 1
ATOM 5214 C CA . PRO A 1 660 ? 95.999 49.129 25.356 1.00 44.04 760 PRO A CA 1
ATOM 5215 C C . PRO A 1 660 ? 94.574 48.588 25.663 1.00 43.21 760 PRO A C 1
ATOM 5216 O O . PRO A 1 660 ? 94.261 47.432 25.358 1.00 43.00 760 PRO A O 1
ATOM 5220 N N . MET A 1 661 ? 93.741 49.429 26.264 1.00 42.33 761 MET A N 1
ATOM 5221 C CA . MET A 1 661 ? 92.440 49.037 26.787 1.00 41.20 761 MET A CA 1
ATOM 5222 C C . MET A 1 661 ? 91.369 49.086 25.714 1.00 40.71 761 MET A C 1
ATOM 5223 O O . MET A 1 661 ? 90.161 48.869 26.000 1.00 39.57 761 MET A O 1
ATOM 5228 N N . ASN A 1 662 ? 91.819 49.347 24.486 1.00 39.81 762 ASN A N 1
ATOM 5229 C CA . ASN A 1 662 ? 90.939 49.516 23.366 1.00 39.94 762 ASN A CA 1
ATOM 5230 C C . ASN A 1 662 ? 91.398 48.812 22.071 1.00 40.25 762 ASN A C 1
ATOM 5231 O O . ASN A 1 662 ? 91.450 49.460 20.998 1.00 40.73 762 ASN A O 1
ATOM 5236 N N . PRO A 1 663 ? 91.637 47.474 22.140 1.00 39.83 763 PRO A N 1
ATOM 5237 C CA . PRO A 1 663 ? 92.049 46.622 21.018 1.00 39.89 763 PRO A CA 1
ATOM 5238 C C . PRO A 1 663 ? 91.133 46.620 19.802 1.00 39.99 763 PRO A C 1
ATOM 5239 O O . PRO A 1 663 ? 89.936 46.503 19.945 1.00 41.11 763 PRO A O 1
ATOM 5243 N N . PRO A 1 664 ? 91.685 46.731 18.601 1.00 39.57 764 PRO A N 1
ATOM 5244 C CA . PRO A 1 664 ? 90.792 46.627 17.471 1.00 39.16 764 PRO A CA 1
ATOM 5245 C C . PRO A 1 664 ? 90.215 45.216 17.283 1.00 39.54 764 PRO A C 1
ATOM 5246 O O . PRO A 1 664 ? 89.051 45.081 16.841 1.00 39.72 764 PRO A O 1
ATOM 5250 N N . HIS A 1 665 ? 91.015 44.182 17.557 1.00 38.55 765 HIS A N 1
ATOM 5251 C CA . HIS A 1 665 ? 90.490 42.810 17.576 1.00 38.06 765 HIS A CA 1
ATOM 5252 C C . HIS A 1 665 ? 89.679 42.586 18.852 1.00 37.32 765 HIS A C 1
ATOM 5253 O O . HIS A 1 665 ? 90.162 42.080 19.818 1.00 36.88 765 HIS A O 1
ATOM 5260 N N . LYS A 1 666 ? 88.427 43.008 18.846 1.00 37.44 766 LYS A N 1
ATOM 5261 C CA . LYS A 1 666 ? 87.535 42.754 19.976 1.00 36.96 766 LYS A CA 1
ATOM 5262 C C . LYS A 1 666 ? 86.865 41.373 19.793 1.00 36.19 766 LYS A C 1
ATOM 5263 O O . LYS A 1 666 ? 86.507 40.979 18.699 1.00 35.29 766 LYS A O 1
ATOM 5269 N N . CYS A 1 667 ? 86.794 40.617 20.877 1.00 36.64 767 CYS A N 1
ATOM 5270 C CA . CYS A 1 667 ? 86.160 39.283 20.898 1.00 36.70 767 CYS A CA 1
ATOM 5271 C C . CYS A 1 667 ? 84.710 39.391 21.403 1.00 36.62 767 CYS A C 1
ATOM 5272 O O . CYS A 1 667 ? 84.397 40.186 22.277 1.00 36.15 767 CYS A O 1
ATOM 5275 N N . GLU A 1 668 ? 83.828 38.587 20.855 1.00 37.20 768 GLU A N 1
ATOM 5276 C CA . GLU A 1 668 ? 82.453 38.589 21.321 1.00 37.63 768 GLU A CA 1
ATOM 5277 C C . GLU A 1 668 ? 81.886 37.236 21.078 1.00 37.05 768 GLU A C 1
ATOM 5278 O O . GLU A 1 668 ? 81.876 36.756 19.941 1.00 37.40 768 GLU A O 1
ATOM 5284 N N . VAL A 1 669 ? 81.438 36.573 22.132 1.00 36.21 769 VAL A N 1
ATOM 5285 C CA . VAL A 1 669 ? 80.711 35.350 21.888 1.00 35.55 769 VAL A CA 1
ATOM 5286 C C . VAL A 1 669 ? 79.266 35.535 22.359 1.00 34.92 769 VAL A C 1
ATOM 5287 O O . VAL A 1 669 ? 78.373 35.614 21.513 1.00 33.95 769 VAL A O 1
ATOM 5291 N N . TRP A 1 670 ? 79.034 35.716 23.656 1.00 34.73 770 TRP A N 1
ATOM 5292 C CA . TRP A 1 670 ? 77.671 36.039 24.150 1.00 34.17 770 TRP A CA 1
ATOM 5293 C C . TRP A 1 670 ? 77.526 37.498 24.493 1.00 34.09 770 TRP A C 1
ATOM 5294 O O . TRP A 1 670 ? 76.431 37.859 24.920 1.00 33.36 770 TRP A O 1
#

CATH classification: 3.40.390.10 (+1 more: 1.10.1380.10)

Sequence (660 aa):
SEACVSVTSSILSSMDPTVDPCHDFFSYACGGWIKANPVPDGHSRWGTFSNLWEHNQAIIKHLLENSTASVSEAERKAQVYYRACMNETRIEELRAKPLMELIERLGGWNITGPWAKDNFQDTLQVVTAHYRTSPFFSVYVSADSKNSNSNVIQVDQSGLGLPSRDYYLNKTENEKVLTGYLNYMVQLGKLLGGGDEEAIRPQMQQILDFETALANITIPQEKRRDEELIYHKVTAAELQTLAPAINWLPFLNTIFYPVEINESEPIVVYDKEYLEQISTLINTTDRCLLNNYMIWNLVRKTSSFLDQRFQDADEKFMEVMWKFCVSDTENNLGFALGPMFVKATFAEDSKSIATEIILEIKKAFEESLSTLKWMDEETRKSAKEKADAIYNMIGYPNFIMDPKELDKVFNDYTAVPDLYFENAMRFFNFSWRVTADQLRKAPNRDQWSMTPPMVNAYYSPTKNEIVFPAGILQAPFYTRSSPKALNFGGIGVVVGHELTHAFDDQGREYDKDGNLRPWWKNSSVEAFKRQTECMVEQYSNYSVNGEPVNGRHTLGENIADNGGLKAAYRAYQNWVKKNGAEHSLPTLGLTNNQLFFLGFAQVWCSVRTPESSHEGLITDPHSPSRFRVIGSLSNSKEFSEHFRCPPGSPMNPPHKCEVW

Radius of gyration: 25.93 Å; Cα contacts (8 Å, |Δi|>4): 1061; chains: 1; bounding box: 55×74×65 Å

Solvent-accessible surface area: 28424 Å² total; per-residue (Å²): 101,134,41,45,77,59,56,0,59,68,9,55,86,16,16,39,112,122,34,79,24,6,111,15,0,5,27,21,0,0,11,15,40,62,185,70,47,100,54,51,156,76,61,50,143,39,8,20,73,29,76,9,56,42,100,0,10,47,37,2,60,145,38,0,102,44,112,102,67,77,28,22,66,0,15,108,32,0,1,33,0,3,117,0,0,53,49,63,113,71,13,77,118,46,125,4,114,23,2,73,119,19,8,96,196,22,10,2,1,49,9,33,42,124,27,96,100,130,24,31,36,94,11,0,22,46,3,10,9,86,33,61,8,39,1,1,5,23,10,64,16,46,12,4,8,99,81,9,120,47,18,7,0,4,0,30,31,27,9,40,15,8,97,24,48,48,26,2,54,46,34,73,131,59,130,108,9,31,80,14,0,31,52,13,0,4,56,1,0,90,18,6,36,11,61,95,77,135,45,1,96,56,30,0,65,82,0,15,84,10,1,33,33,0,0,100,21,13,36,41,128,99,145,35,52,51,27,61,135,24,11,58,92,8,49,0,40,91,0,60,110,24,0,78,24,1,82,0,45,59,0,0,45,69,4,0,169,107,33,125,4,80,112,77,11,50,0,0,0,18,33,87,109,2,2,69,64,2,2,86,26,9,98,103,29,90,134,32,31,9,3,4,0,3,6,2,25,0,0,80,70,0,2,39,10,6,1,78,68,0,27,61,6,31,107,119,7,142,144,65,50,98,99,66,0,0,43,19,0,8,103,28,0,1,43,0,2,0,10,4,0,9,146,61,41,16,60,101,60,17,55,73,52,8,48,83,15,6,99,18,0,40,107,0,0,27,59,11,2,83,98,7,199,37,3,63,135,106,5,63,143,30,0,95,81,0,0,72,32,11,83,38,12,11,0,14,0,85,42,2,70,62,77,169,60,1,24,142,70,9,88,98,0,68,16,34,97,50,50,6,19,79,0,0,18,95,21,10,43,16,19,9,133,63,32,6,74,35,5,136,104,69,26,70,80,29,69,17,97,38,17,0,0,71,14,76,12,35,24,20,39,23,43,0,0,2,0,0,0,2,0,4,14,28,54,64,0,15,54,168,92,14,18,61,1,19,10,7,1,3,4,0,12,21,2,0,22,6,1,0,26,0,0,5,32,61,3,23,8,13,3,96,76,0,34,5,124,108,37,22,89,112,65,6,19,98,11,2,114,164,51,5,67,14,0,9,99,26,0,59,121,28,62,25,124,88,33,101,1,52,0,138,13,5,16,0,23,0,0,0,12,14,0,0,4,60,2,0,15,110,0,7,44,16,46,37,148,184,80,36,89,65,173,72,16,82,100,11,77,24,77,14,38,11,2,0,0,0,11,7,0,28,9,35,5,35,26,88,24,105,87,18,19,92,49,10,21,89,68,53,44,61,4,41,26,80,12,16,0,15,0,1,0,2,23,14,139,79,0,6,102,53,9,172,9,78,127,58,20,83,2,19,35,121,120,61,3,85,1,4

Foldseek 3Di:
DVVLVVVVVVQVQQADCVDACLFFVLNRRGVNVQVPDDQDDQGFKDAQQNVLLVVLLVLLVDLLPDDVCPDFPLLNQLNQLQLQLVPQVLQVVCFCVVLLVVQVVLPHACLPPDGDDPQFLPSVLCCCQQVVFAALWHWFWAADQFHLQAIAIEIGADQALAPALCLLPVCVPVPPLVVLVLVLQLLVSVSSRNPDSVRRSVLSVLLSVLSNVSSVLHDACLLVDACVVQWDKDFQLRLCVLQVQDPRQVSCVSSLPVDHHDRRGIYTYRDSVSNSVSNCSNVPDDVSSSSSSSSVSVCSSALLSHHPSSVVSVSSSVVVVVSVCSVVSCVQSVLSCQVVSCVPQPDVVLVVVLVVLLVLLLVLLLVCLCVPDLDDNVVSVQLNVLSVLAAEDEAAQPQSNPSVSVCVLCVQQHRDRNCNSVNSSSSSNSVSVVRSVRNGHTDDPSDDPHHQLRQAWAAALSQSYTYDRVNVCDPPCHDPVDPLLRVLLHVQLRSLLRSQLCCFPHNVCGGSNSHRDDPDDVSSVVSLVVLLVLQQVVQQVDADPPGGQGRSLQRSSLSSLQRRLSSSLSSVVVCCVVPNDDDDRDPDPAGSSQVNLSSNSSSLNMDRRPVVVVVCSRPPSHTRSSCSSQLNQQLDPSSCVRSVNDPPRSSDHPSHGHND

Nearest PDB structures (foldseek):
  3dwb-assembly1_A  TM=1.002E+00  e=1.013E-102  Homo sapiens
  5v48-assembly1_B  TM=9.615E-01  e=5.787E-53  Oryctolagus cuniculus
  4cth-assembly1_A-2  TM=9.666E-01  e=3.421E-52  Homo sapiens
  4iuw-assembly1_A  TM=8.996E-01  e=1.129E-28  Lacticaseibacillus rhamnosus HN001
  6row-assembly1_A  TM=8.946E-01  e=7.347E-27  Haemonchus contortus

Secondary structure (DSSP, 8-state):
-HHHHHHHHHHHHH--TTS-TTT-HHHHHHHHHHHH----SS-SEEEHHHHHHHHHHHHHHHHHS-SS--S-HHHHHHHHHHHHHH--HHHHHHTTHHHHHHHHHTT-BTTBS----S-HHHHHHHHHHTS---SSSEEEEEEETTEEEEEEEEEE----SSSSTHHHHTTTTS--HHHHHHHHHHHHHHHTT---HHHHHHHHHHHHHHHHHHHHHS--GGGGS-HHHH-EEEEHHHHHHHSTTS-HHHHHHHHSTTS---TT-EEEES-HHHHHHHHHHHHHS-HHHHHHHHHHHHHHHHGGGS-HHHHHHHHHHHTT--THHHHHHHHHHHHHHHHHHHHHH--HHHHHHHHHHHHHHHHHHHHHHTT-TTS-HHHHHHHHHHHHH-EEEEES-GGGGSHHHHHHHHTT----TT-HHHHHHHHHHHHHHHHHTTTTSPP-TT--SS-TT-S--EEETTTTEEEEEGGGSSTTT--TTS-HHHHHHTHHHHHHHHHHHTTSTTGGGB-TTS-BS--S-HHHHHHHHHHHHHHHHHHTT-BSSSSB--TTTTHHHHHHHHHHHHHHHHHHHHHHHHH-PPPPPSSS---HHHHHHHHHHHHT-EEE-HHHHHHHHHH-SSPPHHHHHHHHHHT-HHHHHHHT--TT-TTS-SS-----

Organism: Homo sapiens (NCBI:txid9606)

InterPro domains:
  IPR000718 Peptidase M13 [PS51885] (98-770)
  IPR000718 Peptidase M13 [PTHR11733] (69-767)
  IPR000718 Peptidase M13 [cd08662] (119-768)
  IPR008753 Peptidase M13, N-terminal domain [PF05649] (121-507)
  IPR018497 Peptidase M13, C-terminal domain [PF01431] (566-769)
  IPR018497 Peptidase M13, C-terminal domain [PR00786] (558-570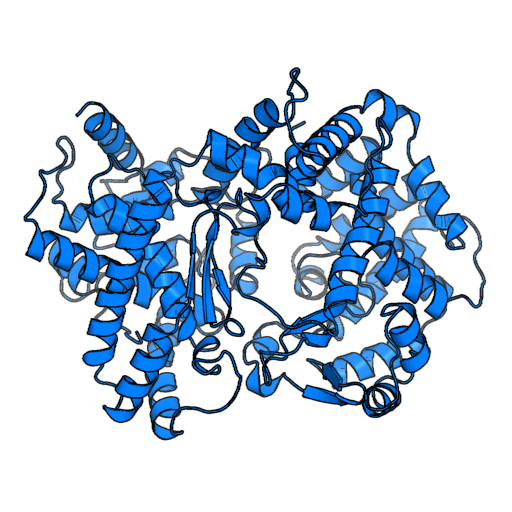)
  IPR018497 Peptidase M13, C-terminal domain [PR00786] (576-588)
  IPR018497 Peptidase M13, C-terminal domain [PR00786] (597-613)
  IPR018497 Peptidase M13, C-terminal domain [PR00786] (667-678)
  IPR024079 Metallopeptidase, catalytic domain superfamily [G3DSA:3.40.390.10] (110-770)
  IPR042089 Peptidase M13, domain 2 [G3DSA:1.10.1380.10] (147-553)